Protein AF-A0A133RZY2-F1 (afdb_monomer_lite)

Structure (mmCIF, N/CA/C/O backbone):
data_AF-A0A133RZY2-F1
#
_entry.id   AF-A0A133RZY2-F1
#
loop_
_atom_site.group_PDB
_atom_site.id
_atom_site.type_symbol
_atom_site.label_atom_id
_atom_site.label_alt_id
_atom_site.label_comp_id
_atom_site.label_asym_id
_atom_site.label_entity_id
_atom_site.label_seq_id
_atom_site.pdbx_PDB_ins_code
_atom_site.Cartn_x
_atom_site.Cartn_y
_atom_site.Cartn_z
_atom_site.occupancy
_atom_site.B_iso_or_equiv
_atom_site.auth_seq_id
_atom_site.auth_comp_id
_atom_site.auth_asym_id
_atom_site.auth_atom_id
_atom_site.pdbx_PDB_model_num
ATOM 1 N N . ILE A 1 1 ? -34.906 9.026 61.177 1.00 90.94 1 ILE A N 1
ATOM 2 C CA . ILE A 1 1 ? -36.309 8.585 61.334 1.00 90.94 1 ILE A CA 1
ATOM 3 C C . ILE A 1 1 ? -36.711 8.697 62.799 1.00 90.94 1 ILE A C 1
ATOM 5 O O . ILE A 1 1 ? -37.603 9.475 63.081 1.00 90.94 1 ILE A O 1
ATOM 9 N N . ASP A 1 2 ? -35.968 8.082 63.722 1.00 94.25 2 ASP A N 1
ATOM 10 C CA . ASP A 1 2 ? -36.257 8.076 65.174 1.00 94.25 2 ASP A CA 1
ATOM 11 C C . ASP A 1 2 ? -36.390 9.458 65.847 1.00 94.25 2 ASP A C 1
ATOM 13 O O . ASP A 1 2 ? -37.020 9.578 66.890 1.00 94.25 2 ASP A O 1
ATOM 17 N N . ALA A 1 3 ? -35.811 10.510 65.257 1.00 94.38 3 ALA A N 1
ATOM 18 C CA . ALA A 1 3 ? -35.918 11.889 65.742 1.00 94.38 3 ALA A CA 1
ATOM 19 C C . ALA A 1 3 ? -37.174 12.645 65.248 1.00 94.38 3 ALA A C 1
ATOM 21 O O . ALA A 1 3 ? -37.364 13.803 65.615 1.00 94.38 3 ALA A O 1
ATOM 22 N N . ALA A 1 4 ? -37.995 12.048 64.378 1.00 95.94 4 ALA A N 1
ATOM 23 C CA . ALA A 1 4 ? -39.218 12.673 63.876 1.00 95.94 4 ALA A CA 1
ATOM 24 C C . ALA A 1 4 ? -40.318 12.671 64.951 1.00 95.94 4 ALA A C 1
ATOM 26 O O . ALA A 1 4 ? -40.515 11.678 65.645 1.00 95.94 4 ALA A O 1
ATOM 27 N N . THR A 1 5 ? -41.048 13.781 65.079 1.00 97.06 5 THR A N 1
ATOM 28 C CA . THR A 1 5 ? -42.107 13.955 66.092 1.00 97.06 5 THR A CA 1
ATOM 29 C C . THR A 1 5 ? -43.509 13.606 65.588 1.00 97.06 5 THR A C 1
ATOM 31 O O . THR A 1 5 ? -44.446 13.561 66.381 1.00 97.06 5 THR A O 1
ATOM 34 N N . ASP A 1 6 ? -43.668 13.375 64.284 1.00 97.94 6 ASP A N 1
ATOM 35 C CA . ASP A 1 6 ? -44.917 13.008 63.618 1.00 97.94 6 ASP A CA 1
ATOM 36 C C . ASP A 1 6 ? -44.651 12.154 62.360 1.00 97.94 6 ASP A C 1
ATOM 38 O O . ASP A 1 6 ? -43.502 11.929 61.964 1.00 97.94 6 ASP A O 1
ATOM 42 N N . GLN A 1 7 ? -45.723 11.666 61.726 1.00 97.38 7 GLN A N 1
ATOM 43 C CA . GLN A 1 7 ? -45.632 10.835 60.522 1.00 97.38 7 GLN A CA 1
ATOM 44 C C . GLN A 1 7 ? -45.042 11.598 59.325 1.00 97.38 7 GLN A C 1
ATOM 46 O O . GLN A 1 7 ? -44.256 11.034 58.573 1.00 97.38 7 GLN A O 1
ATOM 51 N N . ALA A 1 8 ? -45.356 12.888 59.175 1.00 97.50 8 ALA A N 1
ATOM 52 C CA . ALA A 1 8 ? -44.835 13.698 58.074 1.00 97.50 8 ALA A CA 1
ATOM 53 C C . ALA A 1 8 ? -43.300 13.826 58.134 1.00 97.50 8 ALA A C 1
ATOM 55 O O . ALA A 1 8 ? -42.619 13.773 57.105 1.00 97.50 8 ALA A O 1
ATOM 56 N N . GLY A 1 9 ? -42.735 13.943 59.339 1.00 97.81 9 GLY A N 1
ATOM 57 C CA . GLY A 1 9 ? -41.294 13.920 59.569 1.00 97.81 9 GLY A CA 1
ATOM 58 C C . GLY A 1 9 ? -40.658 12.561 59.261 1.00 97.81 9 GLY A C 1
ATOM 59 O O . GLY A 1 9 ? -39.551 12.523 58.717 1.00 97.81 9 GLY A O 1
ATOM 60 N N . VAL A 1 10 ? -41.347 11.451 59.560 1.00 97.25 10 VAL A N 1
ATOM 61 C CA . VAL A 1 10 ? -40.906 10.096 59.176 1.00 97.25 10 VAL A CA 1
ATOM 62 C C . VAL A 1 10 ? -40.865 9.960 57.655 1.00 97.25 10 VAL A C 1
ATOM 64 O O . VAL A 1 10 ? -39.809 9.619 57.122 1.00 97.25 10 VAL A O 1
ATOM 67 N N . ASP A 1 11 ? -41.952 10.313 56.964 1.00 97.19 11 ASP A N 1
ATOM 68 C CA . ASP A 1 11 ? -42.072 10.221 55.503 1.00 97.19 11 ASP A CA 1
ATOM 69 C C . ASP A 1 11 ? -41.006 11.078 54.799 1.00 97.19 11 ASP A C 1
ATOM 71 O O . ASP A 1 11 ? -40.356 10.634 53.850 1.00 97.19 11 ASP A O 1
ATOM 75 N N . THR A 1 12 ? -40.756 12.290 55.313 1.00 97.19 12 THR A N 1
ATOM 76 C CA . THR A 1 12 ? -39.693 13.178 54.813 1.00 97.19 12 THR A CA 1
ATOM 77 C C . THR A 1 12 ? -38.318 12.518 54.942 1.00 97.19 12 THR A C 1
ATOM 79 O O . THR A 1 12 ? -37.548 12.492 53.982 1.00 97.19 12 THR A O 1
ATOM 82 N N . LYS A 1 13 ? -38.002 11.940 56.110 1.00 97.25 13 LYS A N 1
ATOM 83 C CA . LYS A 1 13 ? -36.705 11.283 56.348 1.00 97.25 13 LYS A CA 1
ATOM 84 C C . LYS A 1 13 ? -36.546 9.991 55.546 1.00 97.25 13 LYS A C 1
ATOM 86 O O . LYS A 1 13 ? -35.431 9.678 55.134 1.00 97.25 13 LYS A O 1
ATOM 91 N N . GLU A 1 14 ? -37.625 9.250 55.308 1.00 96.69 14 GLU A N 1
ATOM 92 C CA . GLU A 1 14 ? -37.616 8.081 54.427 1.00 96.69 14 GLU A CA 1
ATOM 93 C C . GLU A 1 14 ? -37.329 8.482 52.972 1.00 96.69 14 GLU A C 1
ATOM 95 O O . GLU A 1 14 ? -36.475 7.874 52.321 1.00 96.69 14 GLU A O 1
ATOM 100 N N . ALA A 1 15 ? -37.992 9.530 52.472 1.00 95.69 15 ALA A N 1
ATOM 101 C CA . ALA A 1 15 ? -37.767 10.055 51.128 1.00 95.69 15 ALA A CA 1
ATOM 102 C C . ALA A 1 15 ? -36.325 10.560 50.939 1.00 95.69 15 ALA A C 1
ATOM 104 O O . ALA A 1 15 ? -35.685 10.221 49.942 1.00 95.69 15 ALA A O 1
ATOM 105 N N . GLU A 1 16 ? -35.785 11.303 51.912 1.00 95.19 16 GLU A N 1
ATOM 106 C CA . GLU A 1 16 ? -34.377 11.732 51.928 1.00 95.19 16 GLU A CA 1
ATOM 107 C C . GLU A 1 16 ? -33.416 10.532 51.897 1.00 95.19 16 GLU A C 1
ATOM 109 O O . GLU A 1 16 ? -32.480 10.509 51.097 1.00 95.19 16 GLU A O 1
ATOM 114 N N . GLY A 1 17 ? -33.662 9.507 52.722 1.00 95.75 17 GLY A N 1
ATOM 115 C CA . GLY A 1 17 ? -32.837 8.298 52.763 1.00 95.75 17 GLY A CA 1
ATOM 116 C C . GLY A 1 17 ? -32.834 7.535 51.436 1.00 95.75 17 GLY A C 1
ATOM 117 O O . GLY A 1 17 ? -31.774 7.157 50.938 1.00 95.75 17 GLY A O 1
ATOM 118 N N . LYS A 1 18 ? -34.008 7.363 50.813 1.00 95.31 18 LYS A N 1
ATOM 119 C CA . LYS A 1 18 ? -34.137 6.762 49.474 1.00 95.31 18 LYS A CA 1
ATOM 120 C C . LYS A 1 18 ? -33.390 7.570 48.410 1.00 95.31 18 LYS A C 1
ATOM 122 O O . LYS A 1 18 ? -32.734 6.979 47.554 1.00 95.31 18 LYS A O 1
ATOM 127 N N . ALA A 1 19 ? -33.456 8.900 48.476 1.00 93.81 19 ALA A N 1
ATOM 128 C CA . ALA A 1 19 ? -32.748 9.776 47.548 1.00 93.81 19 ALA A CA 1
ATOM 129 C C . ALA A 1 19 ? -31.220 9.661 47.688 1.00 93.81 19 ALA A C 1
ATOM 131 O O . ALA A 1 19 ? -30.525 9.591 46.677 1.00 93.81 19 ALA A O 1
ATOM 132 N N . GLU A 1 20 ? -30.689 9.595 48.912 1.00 94.81 20 GLU A N 1
ATOM 133 C CA . GLU A 1 20 ? -29.249 9.393 49.132 1.00 94.81 20 GLU A CA 1
ATOM 134 C C . GLU A 1 20 ? -28.769 8.019 48.652 1.00 94.81 20 GLU A C 1
ATOM 136 O O . GLU A 1 20 ? -27.744 7.929 47.976 1.00 94.81 20 GLU A O 1
ATOM 141 N N . ILE A 1 21 ? -29.535 6.952 48.900 1.00 92.06 21 ILE A N 1
ATOM 142 C CA . ILE A 1 21 ? -29.214 5.617 48.368 1.00 92.06 21 ILE A CA 1
ATOM 143 C C . ILE A 1 21 ? -29.165 5.649 46.834 1.00 92.06 21 ILE A C 1
ATOM 145 O O . ILE A 1 21 ? -28.203 5.165 46.240 1.00 92.06 21 ILE A O 1
ATOM 149 N N . ALA A 1 22 ? -30.149 6.281 46.187 1.00 89.62 22 ALA A N 1
ATOM 150 C CA . ALA A 1 22 ? -30.176 6.415 44.732 1.00 89.62 22 ALA A CA 1
ATOM 151 C C . ALA A 1 22 ? -28.960 7.188 44.182 1.00 89.62 22 ALA A C 1
ATOM 153 O O . ALA A 1 22 ? -28.421 6.816 43.135 1.00 89.62 22 ALA A O 1
ATOM 154 N N . LYS A 1 23 ? -28.485 8.226 44.888 1.00 89.31 23 LYS A N 1
ATOM 155 C CA . LYS A 1 23 ? -27.256 8.953 44.520 1.00 89.31 23 LYS A CA 1
ATOM 156 C C . LYS A 1 23 ? -26.022 8.059 44.598 1.00 89.31 23 LYS A C 1
ATOM 158 O O . LYS A 1 23 ? -25.224 8.067 43.665 1.00 89.31 23 LYS A O 1
ATOM 163 N N . VAL A 1 24 ? -25.872 7.282 45.673 1.00 90.44 24 VAL A N 1
ATOM 164 C CA . VAL A 1 24 ? -24.740 6.35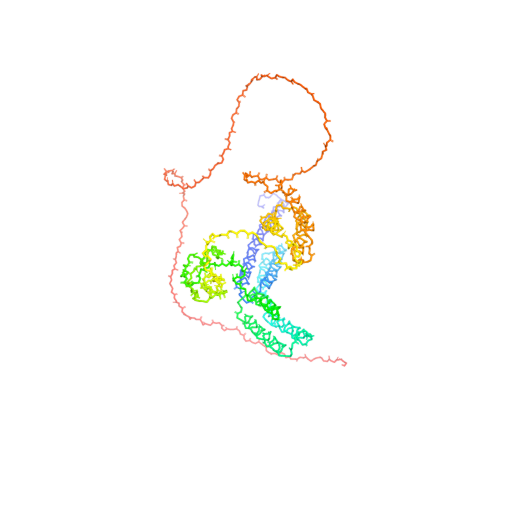4 45.840 1.00 90.44 24 VAL A CA 1
ATOM 165 C C . VAL A 1 24 ? -24.737 5.295 44.737 1.00 90.44 24 VAL A C 1
ATOM 167 O O . VAL A 1 24 ? -23.701 5.071 44.116 1.00 90.44 24 VAL A O 1
ATOM 170 N N . THR A 1 25 ? -25.892 4.698 44.430 1.00 87.44 25 THR A N 1
ATOM 171 C CA . THR A 1 25 ? -26.019 3.734 43.325 1.00 87.44 25 THR A CA 1
ATOM 172 C C . THR A 1 25 ? -25.668 4.367 41.978 1.00 87.44 25 THR A C 1
ATOM 174 O O . THR A 1 25 ? -24.930 3.778 41.195 1.00 87.44 25 THR A O 1
ATOM 177 N N . SER A 1 26 ? -26.128 5.593 41.721 1.00 88.12 26 SER A N 1
ATOM 178 C CA . SER A 1 26 ? -25.803 6.313 40.481 1.00 88.12 26 SER A CA 1
ATOM 179 C C . SER A 1 26 ? -24.303 6.605 40.366 1.00 88.12 26 SER A C 1
ATOM 181 O O . SER A 1 26 ? -23.717 6.433 39.301 1.00 88.12 26 SER A O 1
ATOM 183 N N . ALA A 1 27 ? -23.655 6.996 41.468 1.00 88.81 27 ALA A N 1
ATOM 184 C CA . ALA A 1 27 ? -22.214 7.231 41.499 1.00 88.81 27 ALA A CA 1
ATOM 185 C C . ALA A 1 27 ? -21.409 5.948 41.226 1.00 88.81 27 ALA A C 1
ATOM 187 O O . ALA A 1 27 ? -20.415 5.995 40.501 1.00 88.81 27 ALA A O 1
ATOM 188 N N . ALA A 1 28 ? -21.849 4.803 41.758 1.00 88.94 28 ALA A N 1
ATOM 189 C CA . ALA A 1 28 ? -21.217 3.511 41.498 1.00 88.94 28 ALA A CA 1
ATOM 190 C C . ALA A 1 28 ? -21.290 3.124 40.007 1.00 88.94 28 ALA A C 1
ATOM 192 O O . ALA A 1 28 ? -20.276 2.739 39.419 1.00 88.94 28 ALA A O 1
ATOM 193 N N . VAL A 1 29 ? -22.444 3.346 39.362 1.00 93.19 29 VAL A N 1
ATOM 194 C CA . VAL A 1 29 ? -22.621 3.125 37.916 1.00 93.19 29 VAL A CA 1
ATOM 195 C C . VAL A 1 29 ? -21.654 3.985 37.091 1.00 93.19 29 VAL A C 1
ATOM 197 O O . VAL A 1 29 ? -21.018 3.471 36.171 1.00 93.19 29 VAL A O 1
ATOM 200 N N . GLU A 1 30 ? -21.478 5.267 37.421 1.00 93.69 30 GLU A N 1
ATOM 201 C CA . GLU A 1 30 ? -20.570 6.163 36.682 1.00 93.69 30 GLU A CA 1
ATOM 202 C C . GLU A 1 30 ? -19.082 5.780 36.823 1.00 93.69 30 GLU A C 1
ATOM 204 O O . GLU A 1 30 ? -18.312 5.851 35.855 1.00 93.69 30 GLU A O 1
ATOM 209 N N . VAL A 1 31 ? -18.667 5.294 38.000 1.00 92.38 31 VAL A N 1
ATOM 210 C CA . VAL A 1 31 ? -17.323 4.717 38.189 1.00 92.38 31 VAL A CA 1
ATOM 211 C C . VAL A 1 31 ? -17.158 3.456 37.333 1.00 92.38 31 VAL A C 1
ATOM 213 O O . VAL A 1 31 ? -16.149 3.314 36.635 1.00 92.38 31 VAL A O 1
ATOM 216 N N . GLY A 1 32 ? -18.169 2.580 37.319 1.00 95.50 32 GLY A N 1
ATOM 217 C CA . GLY A 1 32 ? -18.199 1.383 36.477 1.00 95.50 32 GLY A CA 1
ATOM 218 C C . GLY A 1 32 ? -18.069 1.705 34.986 1.00 95.50 32 GLY A C 1
ATOM 219 O O . GLY A 1 32 ? -17.260 1.089 34.290 1.00 95.50 32 GLY A O 1
ATOM 220 N N . LYS A 1 33 ? -18.787 2.72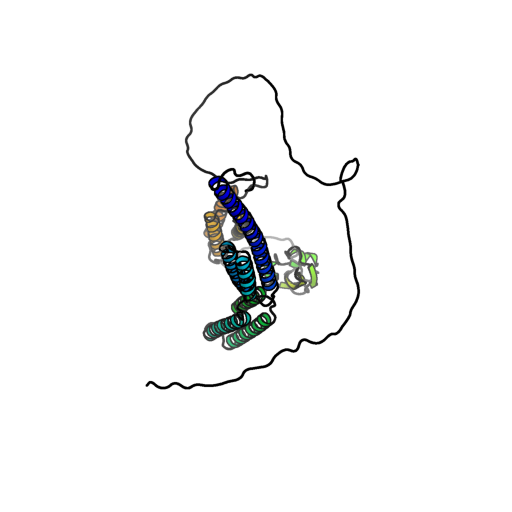6 34.497 1.00 98.00 33 LYS A N 1
ATOM 221 C CA . LYS A 1 33 ? -18.681 3.202 33.106 1.00 98.00 33 LYS A CA 1
ATOM 222 C C . LYS A 1 33 ? -17.261 3.626 32.757 1.00 98.00 33 LYS A C 1
ATOM 224 O O . LYS A 1 33 ? -16.751 3.250 31.703 1.00 98.00 33 LYS A O 1
ATOM 229 N N . SER A 1 34 ? -16.614 4.388 33.635 1.00 97.38 34 SER A N 1
ATOM 230 C CA . SER A 1 34 ? -15.248 4.873 33.410 1.00 97.38 34 SER A CA 1
ATOM 231 C C . SER A 1 34 ? -14.250 3.716 33.278 1.00 97.38 34 SER A C 1
ATOM 233 O O . SER A 1 34 ? -13.447 3.694 32.344 1.00 97.38 34 SER A O 1
ATOM 235 N N . ALA A 1 35 ? -14.349 2.710 34.153 1.00 96.81 35 ALA A N 1
ATOM 236 C CA . ALA A 1 35 ? -13.517 1.509 34.081 1.00 96.81 35 ALA A CA 1
ATOM 237 C C . ALA A 1 35 ? -13.793 0.679 32.812 1.00 96.81 35 ALA A C 1
ATOM 239 O O . ALA A 1 35 ? -12.860 0.232 32.143 1.00 96.81 35 ALA A O 1
ATOM 240 N N . ALA A 1 36 ? -15.065 0.514 32.437 1.00 98.56 36 ALA A N 1
ATOM 241 C CA . ALA A 1 36 ? -15.457 -0.225 31.240 1.00 98.56 36 ALA A CA 1
ATOM 242 C C . ALA A 1 36 ? -14.943 0.429 29.945 1.00 98.56 36 ALA A C 1
ATOM 244 O O . ALA A 1 36 ? -14.419 -0.269 29.075 1.00 98.56 36 ALA A O 1
ATOM 245 N N . LYS A 1 37 ? -15.018 1.763 29.828 1.00 98.62 37 LYS A N 1
ATOM 246 C CA . LYS A 1 37 ? -14.467 2.501 28.677 1.00 98.62 37 LYS A CA 1
ATOM 247 C C . LYS A 1 37 ? -12.955 2.309 28.547 1.00 98.62 37 LYS A C 1
ATOM 249 O O . LYS A 1 37 ? -12.474 2.025 27.453 1.00 98.62 37 LYS A O 1
ATOM 254 N N . ALA A 1 38 ? -12.216 2.380 29.657 1.00 98.31 38 ALA A N 1
ATOM 255 C CA . ALA A 1 38 ? -10.769 2.152 29.654 1.00 98.31 38 ALA A CA 1
ATOM 256 C C . ALA A 1 38 ? -10.402 0.735 29.167 1.00 98.31 38 ALA A C 1
ATOM 258 O O . ALA A 1 38 ? -9.441 0.547 28.418 1.00 98.31 38 ALA A O 1
ATOM 259 N N . GLU A 1 39 ? -11.194 -0.269 29.544 1.00 98.56 39 GLU A N 1
ATOM 260 C CA . GLU A 1 39 ? -11.023 -1.646 29.076 1.00 98.56 39 GLU A CA 1
ATOM 261 C C . GLU A 1 39 ? -11.333 -1.815 27.575 1.00 98.56 39 GLU A C 1
ATOM 263 O O . GLU A 1 39 ? -10.648 -2.590 26.901 1.00 98.56 39 GLU A O 1
ATOM 268 N N . ILE A 1 40 ? -12.304 -1.072 27.028 1.00 98.81 40 ILE A N 1
ATOM 269 C CA . ILE A 1 40 ? -12.573 -1.015 25.580 1.00 98.81 40 ILE A CA 1
ATOM 270 C C . ILE A 1 40 ? -11.407 -0.371 24.827 1.00 98.81 40 ILE A C 1
ATOM 272 O O . ILE A 1 40 ? -10.927 -0.936 23.845 1.00 98.81 40 ILE A O 1
ATOM 276 N N . GLU A 1 41 ? -10.894 0.765 25.302 1.00 98.62 41 GLU A N 1
ATOM 277 C CA . GLU A 1 41 ? -9.736 1.426 24.688 1.00 98.62 41 GLU A CA 1
ATOM 278 C C . GLU A 1 41 ? -8.496 0.526 24.685 1.00 98.62 41 GLU A C 1
ATOM 280 O O . GLU A 1 41 ? -7.751 0.471 23.704 1.00 98.62 41 GLU A O 1
ATOM 285 N N . LYS A 1 42 ? -8.273 -0.212 25.777 1.00 98.56 42 LYS A N 1
ATOM 286 C CA . LYS A 1 42 ? -7.185 -1.189 25.878 1.00 98.56 42 LYS A CA 1
ATOM 287 C C . LYS A 1 42 ? -7.355 -2.329 24.873 1.00 98.56 42 LYS A C 1
ATOM 289 O O . LYS A 1 42 ? -6.378 -2.703 24.222 1.00 98.56 42 LYS A O 1
ATOM 294 N N . ALA A 1 43 ? -8.570 -2.861 24.721 1.00 98.56 43 ALA A N 1
ATOM 295 C CA . ALA A 1 43 ? -8.868 -3.901 23.736 1.00 98.56 43 ALA A CA 1
ATOM 296 C C . ALA A 1 43 ? -8.658 -3.402 22.296 1.00 98.56 43 ALA A C 1
ATOM 298 O O . ALA A 1 43 ? -8.019 -4.091 21.498 1.00 98.56 43 ALA A O 1
ATOM 299 N N . ALA A 1 44 ? -9.116 -2.185 21.988 1.00 98.69 44 ALA A N 1
ATOM 300 C CA . ALA A 1 44 ? -8.912 -1.545 20.691 1.00 98.69 44 ALA A CA 1
ATOM 301 C C . ALA A 1 44 ? -7.416 -1.384 20.374 1.00 98.69 44 ALA A C 1
ATOM 303 O O . ALA A 1 44 ? -6.948 -1.892 19.358 1.00 98.69 44 ALA A O 1
ATOM 304 N N . LYS A 1 45 ? -6.632 -0.796 21.290 1.00 98.50 45 LYS A N 1
ATOM 305 C CA . LYS A 1 45 ? -5.174 -0.626 21.128 1.00 98.50 45 LYS A CA 1
ATOM 306 C C . LYS A 1 45 ? -4.447 -1.952 20.904 1.00 98.50 45 LYS A C 1
ATOM 308 O O . LYS A 1 45 ? -3.572 -2.037 20.046 1.00 98.50 45 LYS A O 1
ATOM 313 N N . ALA A 1 46 ? -4.807 -2.995 21.654 1.00 98.25 46 ALA A N 1
ATOM 314 C CA . ALA A 1 46 ? -4.217 -4.321 21.481 1.00 98.25 46 ALA A CA 1
ATOM 315 C C . ALA A 1 46 ? -4.515 -4.899 20.086 1.00 98.25 46 ALA A C 1
ATOM 317 O O . ALA A 1 46 ? -3.625 -5.457 19.440 1.00 98.25 46 ALA A O 1
ATOM 318 N N . LYS A 1 47 ? -5.747 -4.728 19.594 1.00 97.81 47 LYS A N 1
ATOM 319 C CA . LYS A 1 47 ? -6.152 -5.184 18.262 1.00 97.81 47 LYS A CA 1
ATOM 320 C C . LYS A 1 47 ? -5.456 -4.399 17.146 1.00 97.81 47 LYS A C 1
ATOM 322 O O . LYS A 1 47 ? -4.944 -5.009 16.210 1.00 97.81 47 LYS A O 1
ATOM 327 N N . GLU A 1 48 ? -5.372 -3.074 17.261 1.00 97.94 48 GLU A N 1
ATOM 328 C CA . GLU A 1 48 ? -4.649 -2.221 16.308 1.00 97.94 48 GLU A CA 1
ATOM 329 C C . GLU A 1 48 ? -3.154 -2.558 16.247 1.00 97.94 48 GLU A C 1
ATOM 331 O O . GLU A 1 48 ? -2.574 -2.583 15.161 1.00 97.94 48 GLU A O 1
ATOM 336 N N . ALA A 1 49 ? -2.531 -2.862 17.391 1.00 97.38 49 ALA A N 1
ATOM 337 C CA . ALA A 1 49 ? -1.142 -3.307 17.450 1.00 97.38 49 ALA A CA 1
ATOM 338 C C . ALA A 1 49 ? -0.940 -4.649 16.725 1.00 97.38 49 ALA A C 1
ATOM 340 O O . ALA A 1 49 ? 0.010 -4.788 15.956 1.00 97.38 49 ALA A O 1
ATOM 341 N N . ALA A 1 50 ? -1.857 -5.607 16.906 1.00 95.94 50 ALA A N 1
ATOM 342 C CA . ALA A 1 50 ? -1.821 -6.885 16.195 1.00 95.94 50 ALA A CA 1
ATOM 343 C C . ALA A 1 50 ? -1.992 -6.717 14.672 1.00 95.94 50 ALA A C 1
ATOM 345 O O . ALA A 1 50 ? -1.284 -7.363 13.904 1.00 95.94 50 ALA A O 1
ATOM 346 N N . ILE A 1 51 ? -2.883 -5.820 14.228 1.00 94.31 51 ILE A N 1
ATOM 347 C CA . ILE A 1 51 ? -3.044 -5.461 12.807 1.00 94.31 51 ILE A CA 1
ATOM 348 C C . ILE A 1 51 ? -1.753 -4.838 12.260 1.00 94.31 51 ILE A C 1
ATOM 350 O O . ILE A 1 51 ? -1.288 -5.210 11.187 1.00 94.31 51 ILE A O 1
ATOM 354 N N . ASN A 1 52 ? -1.142 -3.920 13.011 1.00 91.88 52 ASN A N 1
ATOM 355 C CA . ASN A 1 52 ? 0.103 -3.260 12.618 1.00 91.88 52 ASN A CA 1
ATOM 356 C C . ASN A 1 52 ? 1.271 -4.228 12.436 1.00 91.88 52 ASN A C 1
ATOM 358 O O . ASN A 1 52 ? 2.040 -4.089 11.483 1.00 91.88 52 ASN A O 1
ATOM 362 N N . ALA A 1 53 ? 1.389 -5.186 13.356 1.00 90.06 53 ALA A N 1
ATOM 363 C CA . ALA A 1 53 ? 2.439 -6.194 13.359 1.00 90.06 53 ALA A CA 1
ATOM 364 C C . ALA A 1 53 ? 2.266 -7.258 12.263 1.00 90.06 53 ALA A C 1
ATOM 366 O O . ALA A 1 53 ? 3.189 -8.033 12.031 1.00 90.06 53 ALA A O 1
ATOM 367 N N . ASN A 1 54 ? 1.110 -7.313 11.595 1.00 85.38 54 ASN A N 1
ATOM 368 C CA . ASN A 1 54 ? 0.879 -8.250 10.505 1.00 85.38 54 ASN A CA 1
ATOM 369 C C . ASN A 1 54 ? 1.586 -7.762 9.230 1.00 85.38 54 ASN A C 1
ATOM 371 O O . ASN A 1 54 ? 1.158 -6.811 8.578 1.00 85.38 54 ASN A O 1
ATOM 375 N N . ASP A 1 55 ? 2.685 -8.422 8.892 1.00 81.19 55 ASP A N 1
ATOM 376 C CA . ASP A 1 55 ? 3.534 -8.186 7.721 1.00 81.19 55 ASP A CA 1
ATOM 377 C C . ASP A 1 55 ? 2.898 -8.638 6.399 1.00 81.19 55 ASP A C 1
ATOM 379 O O . ASP A 1 55 ? 3.350 -8.248 5.327 1.00 81.19 55 ASP A O 1
ATOM 383 N N . LYS A 1 56 ? 1.811 -9.413 6.461 1.00 76.38 56 LYS A N 1
ATOM 384 C CA . LYS A 1 56 ? 1.056 -9.844 5.277 1.00 76.38 56 LYS A CA 1
ATOM 385 C C . LYS A 1 56 ? 0.059 -8.806 4.778 1.00 76.38 56 LYS A C 1
ATOM 387 O O . LYS A 1 56 ? -0.502 -9.009 3.707 1.00 76.38 56 LYS A O 1
ATOM 392 N N . LEU A 1 57 ? -0.195 -7.759 5.562 1.00 76.50 57 LEU A N 1
ATOM 393 C CA . LEU A 1 57 ? -1.144 -6.709 5.214 1.00 76.50 57 LEU A CA 1
ATOM 394 C C . LEU A 1 57 ? -0.437 -5.512 4.598 1.00 76.50 57 LEU A C 1
ATOM 396 O O . LEU A 1 57 ? 0.587 -5.047 5.105 1.00 76.50 57 LEU A O 1
ATOM 400 N N . SER A 1 58 ? -1.076 -4.976 3.571 1.00 74.94 58 SER A N 1
ATOM 401 C CA . SER A 1 58 ? -0.825 -3.657 3.004 1.00 74.94 58 SER A CA 1
ATOM 402 C C . SER A 1 58 ? -1.077 -2.541 4.032 1.00 74.94 58 SER A C 1
ATOM 404 O O . SER A 1 58 ? -1.863 -2.698 4.973 1.00 74.94 58 SER A O 1
ATOM 406 N N . ASP A 1 59 ? -0.449 -1.376 3.850 1.00 78.38 59 ASP A N 1
ATOM 407 C CA . ASP A 1 59 ? -0.718 -0.201 4.692 1.00 78.38 59 ASP A CA 1
ATOM 408 C C . ASP A 1 59 ? -2.172 0.279 4.558 1.00 78.38 59 ASP A C 1
ATOM 410 O O . ASP A 1 59 ? -2.786 0.704 5.544 1.00 78.38 59 ASP A O 1
ATOM 414 N N . ALA A 1 60 ? -2.760 0.149 3.364 1.00 76.12 60 ALA A N 1
ATOM 415 C CA . ALA A 1 60 ? -4.162 0.467 3.119 1.00 76.12 60 ALA A CA 1
ATOM 416 C C . ALA A 1 60 ? -5.094 -0.497 3.870 1.00 76.12 60 ALA A C 1
ATOM 418 O O . ALA A 1 60 ? -6.031 -0.056 4.540 1.00 76.12 60 ALA A O 1
ATOM 419 N N . GLU A 1 61 ? -4.799 -1.798 3.835 1.00 83.44 61 GLU A N 1
ATOM 420 C CA . GLU A 1 61 ? -5.561 -2.829 4.555 1.00 83.44 61 GLU A CA 1
ATOM 421 C C . GLU A 1 61 ? -5.459 -2.647 6.072 1.00 83.44 61 GLU A C 1
ATOM 423 O O . GLU A 1 61 ? -6.466 -2.719 6.784 1.00 83.44 61 GLU A O 1
ATOM 428 N N . LYS A 1 62 ? -4.259 -2.331 6.581 1.00 87.25 62 LYS A N 1
ATOM 429 C CA . LYS A 1 62 ? -4.054 -1.982 7.995 1.00 87.25 62 LYS A CA 1
ATOM 430 C C . LYS A 1 62 ? -4.884 -0.769 8.387 1.00 87.25 62 LYS A C 1
ATOM 432 O O . LYS A 1 62 ? -5.527 -0.787 9.435 1.00 87.25 62 LYS A O 1
ATOM 437 N N . SER A 1 63 ? -4.868 0.282 7.569 1.00 87.69 63 SER A N 1
ATOM 438 C CA . SER A 1 63 ? -5.622 1.511 7.825 1.00 87.69 63 SER A CA 1
ATOM 439 C C . SER A 1 63 ? -7.131 1.244 7.881 1.00 87.69 63 SER A C 1
ATOM 441 O O . SER A 1 63 ? -7.789 1.623 8.853 1.00 87.69 63 SER A O 1
ATOM 443 N N . ALA A 1 64 ? -7.666 0.503 6.906 1.00 87.19 64 ALA A N 1
ATOM 444 C CA . ALA A 1 64 ? -9.077 0.127 6.862 1.00 87.19 64 ALA A CA 1
ATOM 445 C C . ALA A 1 64 ? -9.492 -0.725 8.074 1.00 87.19 64 ALA A C 1
ATOM 447 O O . ALA A 1 64 ? -10.497 -0.434 8.726 1.00 87.19 64 ALA A O 1
ATOM 448 N N . ALA A 1 65 ? -8.691 -1.731 8.437 1.00 94.50 65 ALA A N 1
ATOM 449 C CA . ALA A 1 65 ? -8.976 -2.587 9.585 1.00 94.50 65 ALA A CA 1
ATOM 450 C C . ALA A 1 65 ? -8.925 -1.815 10.916 1.00 94.50 65 ALA A C 1
ATOM 452 O O . ALA A 1 65 ? -9.788 -2.003 11.772 1.00 94.50 65 ALA A O 1
ATOM 453 N N . LYS A 1 66 ? -7.968 -0.894 11.098 1.00 96.31 66 LYS A N 1
ATOM 454 C CA . LYS A 1 66 ? -7.935 -0.018 12.285 1.00 96.31 66 LYS A CA 1
ATOM 455 C C . LYS A 1 66 ? -9.135 0.919 12.348 1.00 96.31 66 LYS A C 1
ATOM 457 O O . LYS A 1 66 ? -9.683 1.123 13.425 1.00 96.31 66 LYS A O 1
ATOM 462 N N . ALA A 1 67 ? -9.578 1.457 11.211 1.00 96.88 67 ALA A N 1
ATOM 463 C CA . ALA A 1 67 ? -10.780 2.283 11.167 1.00 96.88 67 ALA A CA 1
ATOM 464 C C . ALA A 1 67 ? -12.022 1.498 11.626 1.00 96.88 67 ALA A C 1
ATOM 466 O O . ALA A 1 67 ? -12.844 2.035 12.369 1.00 96.88 67 ALA A O 1
ATOM 467 N N . GLN A 1 68 ? -12.130 0.216 11.260 1.00 97.44 68 GLN A N 1
ATOM 468 C CA . GLN A 1 68 ? -13.180 -0.671 11.772 1.00 97.44 68 GLN A CA 1
ATOM 469 C C . GLN A 1 68 ? -13.047 -0.916 13.284 1.00 97.44 68 GLN A C 1
ATOM 471 O O . GLN A 1 68 ? -14.042 -0.805 13.996 1.00 97.44 68 GLN A O 1
ATOM 476 N N . VAL A 1 69 ? -11.835 -1.169 13.801 1.00 98.56 69 VAL A N 1
ATOM 477 C CA . VAL A 1 69 ? -11.598 -1.294 15.256 1.00 98.56 69 VAL A CA 1
ATOM 478 C C . VAL A 1 69 ? -12.047 -0.036 16.001 1.00 98.56 69 VAL A C 1
ATOM 480 O O . VAL A 1 69 ? -12.776 -0.136 16.989 1.00 98.56 69 VAL A O 1
ATOM 483 N N . ALA A 1 70 ? -11.662 1.147 15.518 1.00 98.38 70 ALA A N 1
ATOM 484 C CA . ALA A 1 70 ? -12.048 2.420 16.115 1.00 98.38 70 ALA A CA 1
ATOM 485 C C . ALA A 1 70 ? -13.571 2.639 16.076 1.00 98.38 70 ALA A C 1
ATOM 487 O O . ALA A 1 70 ? -14.152 3.130 17.046 1.00 98.38 70 ALA A O 1
ATOM 488 N N . ALA A 1 71 ? -14.233 2.244 14.983 1.00 98.56 71 ALA A N 1
ATOM 489 C CA . ALA A 1 71 ? -15.684 2.323 14.860 1.00 98.56 71 ALA A CA 1
ATOM 490 C C . ALA A 1 71 ? -16.403 1.411 15.870 1.00 98.56 71 ALA A C 1
ATOM 492 O O . ALA A 1 71 ? -17.342 1.863 16.529 1.00 98.56 71 ALA A O 1
ATOM 493 N N . GLU A 1 72 ? -15.955 0.165 16.041 1.00 98.44 72 GLU A N 1
ATOM 494 C CA . GLU A 1 72 ? -16.543 -0.755 17.025 1.00 98.44 72 GLU A CA 1
ATOM 495 C C . GLU A 1 72 ? -16.257 -0.323 18.470 1.00 98.44 72 GLU A C 1
ATOM 497 O O . GLU A 1 72 ? -17.153 -0.355 19.316 1.00 98.44 72 GLU A O 1
ATOM 502 N N . ALA A 1 73 ? -15.055 0.188 18.754 1.00 98.75 73 ALA A N 1
ATOM 503 C CA . ALA A 1 73 ? -14.732 0.762 20.059 1.00 98.75 73 ALA A CA 1
ATOM 504 C C . ALA A 1 73 ? -15.633 1.958 20.399 1.00 98.75 73 ALA A C 1
ATOM 506 O O . ALA A 1 73 ? -16.154 2.045 21.511 1.00 98.75 73 ALA A O 1
ATOM 507 N N . LYS A 1 74 ? -15.884 2.845 19.428 1.00 98.75 74 LYS A N 1
ATOM 508 C CA . LYS A 1 74 ? -16.807 3.972 19.595 1.00 98.75 74 LYS A CA 1
ATOM 509 C C . LYS A 1 74 ? -18.231 3.499 19.906 1.00 98.75 74 LYS A C 1
ATOM 511 O O . LYS A 1 74 ? -18.823 3.983 20.867 1.00 98.75 74 LYS A O 1
ATOM 516 N N . LYS A 1 75 ? -18.763 2.527 19.155 1.00 98.62 75 LYS A N 1
ATOM 517 C CA . LYS A 1 75 ? -20.098 1.954 19.419 1.00 98.62 75 LYS A CA 1
ATOM 518 C C . LYS A 1 75 ? -20.196 1.348 20.821 1.00 98.62 75 LYS A C 1
ATOM 520 O O . LYS A 1 75 ? -21.195 1.553 21.507 1.00 98.62 75 LYS A O 1
ATOM 525 N N . ALA A 1 76 ? -19.161 0.633 21.263 1.00 98.69 76 ALA A N 1
ATOM 526 C CA . ALA A 1 76 ? -19.109 0.056 22.603 1.00 98.69 76 ALA A CA 1
ATOM 527 C C . ALA A 1 76 ? -19.102 1.134 23.702 1.00 98.69 76 ALA A C 1
ATOM 529 O O . ALA A 1 76 ? -19.846 1.025 24.676 1.00 98.69 76 ALA A O 1
ATOM 530 N N . ILE A 1 77 ? -18.316 2.202 23.529 1.00 98.56 77 ILE A N 1
ATOM 531 C CA . ILE A 1 77 ? -18.281 3.342 24.459 1.00 98.56 77 ILE A CA 1
ATOM 532 C C . ILE A 1 77 ? -19.653 4.027 24.538 1.00 98.56 77 ILE A C 1
ATOM 534 O O . ILE A 1 77 ? -20.132 4.292 25.639 1.00 98.56 77 ILE A O 1
ATOM 538 N N . GLU A 1 78 ? -20.318 4.252 23.403 1.00 98.62 78 GLU A N 1
ATOM 539 C CA . GLU A 1 78 ? -21.671 4.825 23.362 1.00 98.62 78 GLU A CA 1
ATOM 540 C C . GLU A 1 78 ? -22.711 3.926 24.056 1.00 98.62 78 GLU A C 1
ATOM 542 O O . GLU A 1 78 ? -23.637 4.425 24.699 1.00 98.62 78 GLU A O 1
ATOM 547 N N . ALA A 1 79 ? -22.579 2.599 23.950 1.00 98.56 79 ALA A N 1
ATOM 548 C CA . ALA A 1 79 ? -23.441 1.656 24.661 1.00 98.56 79 ALA A CA 1
ATOM 549 C C . ALA A 1 79 ? -23.211 1.706 26.183 1.00 98.56 79 ALA A C 1
ATOM 551 O O . ALA A 1 79 ? -24.175 1.744 26.946 1.00 98.56 79 ALA A O 1
ATOM 552 N N . ILE A 1 80 ? -21.949 1.790 26.622 1.00 98.62 80 ILE A N 1
ATOM 553 C CA . ILE A 1 80 ? -21.581 1.961 28.037 1.00 98.62 80 ILE A CA 1
ATOM 554 C C . ILE A 1 80 ? -22.129 3.284 28.593 1.00 98.62 80 ILE A C 1
ATOM 556 O O . ILE A 1 80 ? -22.607 3.329 29.722 1.00 98.62 80 ILE A O 1
ATOM 560 N N . GLU A 1 81 ? -22.103 4.369 27.818 1.00 97.88 81 GLU A N 1
ATOM 561 C CA . GLU A 1 81 ? -22.657 5.663 28.246 1.00 97.88 81 GLU A CA 1
ATOM 562 C C . GLU A 1 81 ? -24.161 5.606 28.513 1.00 97.88 81 GLU A C 1
ATOM 564 O O . GLU A 1 81 ? -24.633 6.184 29.497 1.00 97.88 81 GLU A O 1
ATOM 569 N N . LYS A 1 82 ? -24.893 4.873 27.667 1.00 97.06 82 LYS A N 1
ATOM 570 C CA . LYS A 1 82 ? -26.349 4.691 27.758 1.00 97.06 82 LYS A CA 1
ATOM 571 C C . LYS A 1 82 ? -26.780 3.716 28.856 1.00 97.06 82 LYS A C 1
ATOM 573 O O . LYS A 1 82 ? -27.961 3.687 29.191 1.00 97.06 82 LYS A O 1
ATOM 578 N N . ALA A 1 83 ? -25.860 2.927 29.407 1.00 97.38 83 ALA A N 1
ATOM 579 C CA . ALA A 1 83 ? -26.156 1.964 30.460 1.00 97.38 83 ALA A CA 1
ATOM 580 C C . ALA A 1 83 ? -26.649 2.656 31.745 1.00 97.38 83 ALA A C 1
ATOM 582 O O . ALA A 1 83 ? -26.082 3.660 32.189 1.00 97.38 83 ALA A O 1
ATOM 583 N N . THR A 1 84 ? -27.701 2.110 32.358 1.00 94.75 84 THR A N 1
ATOM 584 C CA . THR A 1 84 ? -28.320 2.666 33.578 1.00 94.75 84 THR A CA 1
ATOM 585 C C . THR A 1 84 ? -28.019 1.865 34.839 1.00 94.75 84 THR A C 1
ATOM 587 O O . THR A 1 84 ? -28.229 2.360 35.943 1.00 94.75 84 THR A O 1
ATOM 590 N N . THR A 1 85 ? -27.518 0.640 34.688 1.00 95.31 85 THR A N 1
ATOM 591 C CA . THR A 1 85 ? -27.154 -0.249 35.794 1.00 95.31 85 THR A CA 1
ATOM 592 C C . THR A 1 85 ? -25.743 -0.796 35.601 1.00 95.31 85 THR A C 1
ATOM 594 O O . THR A 1 85 ? -25.217 -0.813 34.489 1.00 95.31 85 THR A O 1
ATOM 597 N N . GLU A 1 86 ? -25.123 -1.282 36.676 1.00 95.31 86 GLU A N 1
ATOM 598 C CA . GLU A 1 86 ? -23.804 -1.926 36.596 1.00 95.31 86 GLU A CA 1
ATOM 599 C C . GLU A 1 86 ? -23.823 -3.177 35.704 1.00 95.31 86 GLU A C 1
ATOM 601 O O . GLU A 1 86 ? -22.869 -3.429 34.971 1.00 95.31 86 GLU A O 1
ATOM 606 N N . ALA A 1 87 ? -24.932 -3.923 35.706 1.00 96.31 87 ALA A N 1
ATOM 607 C CA . ALA A 1 87 ? -25.107 -5.087 34.843 1.00 96.31 87 ALA A CA 1
ATOM 608 C C . ALA A 1 87 ? -25.138 -4.698 33.356 1.00 96.31 87 ALA A C 1
ATOM 610 O O . ALA A 1 87 ? -24.518 -5.371 32.534 1.00 96.31 87 ALA A O 1
ATOM 611 N N . ASP A 1 88 ? -25.802 -3.588 33.014 1.00 97.62 88 ASP A N 1
ATOM 612 C CA . ASP A 1 88 ? -25.830 -3.070 31.641 1.00 97.62 88 ASP A CA 1
ATOM 613 C C . ASP A 1 88 ? -24.438 -2.604 31.191 1.00 97.62 88 ASP A C 1
ATOM 615 O O . ASP A 1 88 ? -24.042 -2.847 30.050 1.00 97.62 88 ASP A O 1
ATOM 619 N N . VAL A 1 89 ? -23.676 -1.962 32.088 1.00 98.50 89 VAL A N 1
ATOM 620 C CA . VAL A 1 89 ? -22.288 -1.547 31.823 1.00 98.50 89 VAL A CA 1
ATOM 621 C C . VAL A 1 89 ? -21.418 -2.765 31.520 1.00 98.50 89 VAL A C 1
ATOM 623 O O . VAL A 1 89 ? -20.681 -2.765 30.531 1.00 98.50 89 VAL A O 1
ATOM 626 N N . GLU A 1 90 ? -21.519 -3.811 32.342 1.00 98.00 90 GLU A N 1
ATOM 627 C CA . GLU A 1 90 ? -20.756 -5.046 32.166 1.00 98.00 90 GLU A CA 1
ATOM 628 C C . GLU A 1 90 ? -21.117 -5.750 30.851 1.00 98.00 90 GLU A C 1
ATOM 630 O O . GLU A 1 90 ? -20.230 -6.123 30.081 1.00 98.00 90 GLU A O 1
ATOM 635 N N . ALA A 1 91 ? -22.412 -5.856 30.539 1.00 98.31 91 ALA A N 1
ATOM 636 C CA . ALA A 1 91 ? -22.884 -6.453 29.295 1.00 98.31 91 ALA A CA 1
ATOM 637 C C . ALA A 1 91 ? -22.401 -5.676 28.057 1.00 98.31 91 ALA A C 1
ATOM 639 O O . ALA A 1 91 ? -21.922 -6.282 27.096 1.00 98.31 91 ALA A O 1
ATOM 640 N N . ALA A 1 92 ? -22.473 -4.339 28.082 1.00 98.56 92 ALA A N 1
ATOM 641 C CA . ALA A 1 92 ? -22.001 -3.489 26.989 1.00 98.56 92 ALA A CA 1
ATOM 642 C C . ALA A 1 92 ? -20.481 -3.604 26.781 1.00 98.56 92 ALA A C 1
ATOM 644 O O . ALA A 1 92 ? -20.013 -3.663 25.641 1.00 98.56 92 ALA A O 1
ATOM 645 N N . LYS A 1 93 ? -19.710 -3.687 27.872 1.00 98.56 93 LYS A N 1
ATOM 646 C CA . LYS A 1 93 ? -18.256 -3.895 27.838 1.00 98.56 93 LYS A CA 1
ATOM 647 C C . LYS A 1 93 ? -17.892 -5.224 27.173 1.00 98.56 93 LYS A C 1
ATOM 649 O O . LYS A 1 93 ? -17.063 -5.239 26.264 1.00 98.56 93 LYS A O 1
ATOM 654 N N . GLU A 1 94 ? -18.501 -6.328 27.602 1.00 98.62 94 GLU A N 1
ATOM 655 C CA . GLU A 1 94 ? -18.197 -7.659 27.060 1.00 98.62 94 GLU A CA 1
ATOM 656 C C . GLU A 1 94 ? -18.632 -7.796 25.593 1.00 98.62 94 GLU A C 1
ATOM 658 O O . GLU A 1 94 ? -17.864 -8.290 24.764 1.00 98.62 94 GLU A O 1
ATOM 663 N N . ALA A 1 95 ? -19.806 -7.267 25.232 1.00 98.50 95 ALA A N 1
ATOM 664 C CA . ALA A 1 95 ? -20.248 -7.209 23.839 1.00 98.50 95 ALA A CA 1
ATOM 665 C C . ALA A 1 95 ? -19.281 -6.386 22.968 1.00 98.50 95 ALA A C 1
ATOM 667 O O . ALA A 1 95 ? -18.868 -6.835 21.899 1.00 98.50 95 ALA A O 1
ATOM 668 N N . GLY A 1 96 ? -18.853 -5.215 23.451 1.00 98.69 96 GLY A N 1
ATOM 669 C CA . GLY A 1 96 ? -17.894 -4.360 22.754 1.00 98.69 96 GLY A CA 1
ATOM 670 C C . GLY A 1 96 ? -16.537 -5.028 22.529 1.00 98.69 96 GLY A C 1
ATOM 671 O O . GLY A 1 96 ? -15.997 -4.983 21.423 1.00 98.69 96 GLY A O 1
ATOM 672 N N . LYS A 1 97 ? -15.998 -5.713 23.549 1.00 98.69 97 LYS A N 1
ATOM 673 C CA . LYS A 1 97 ? -14.762 -6.502 23.416 1.00 98.69 97 LYS A CA 1
ATOM 674 C C . LYS A 1 97 ? -14.904 -7.607 22.369 1.00 98.69 97 LYS A C 1
ATOM 676 O O . LYS A 1 97 ? -13.974 -7.822 21.590 1.00 98.69 97 LYS A O 1
ATOM 681 N N . ALA A 1 98 ? -16.051 -8.285 22.329 1.00 98.56 98 ALA A N 1
ATOM 682 C CA . ALA A 1 98 ? -16.313 -9.335 21.352 1.00 98.56 98 ALA A CA 1
ATOM 683 C C . ALA A 1 98 ? -16.349 -8.796 19.911 1.00 98.56 98 ALA A C 1
ATOM 685 O O . ALA A 1 98 ? -15.733 -9.397 19.031 1.00 98.56 98 ALA A O 1
ATOM 686 N N . GLU A 1 99 ? -17.005 -7.659 19.659 1.00 98.62 99 GLU A N 1
ATOM 687 C CA . GLU A 1 99 ? -17.041 -7.051 18.319 1.00 98.62 99 GLU A CA 1
ATOM 688 C C . GLU A 1 99 ? -15.661 -6.549 17.866 1.00 98.62 99 GLU A C 1
ATOM 690 O O . GLU A 1 99 ? -15.235 -6.849 16.752 1.00 98.62 99 GLU A O 1
ATOM 695 N N . ILE A 1 100 ? -14.888 -5.903 18.750 1.00 98.62 100 ILE A N 1
ATOM 696 C CA . ILE A 1 100 ? -13.493 -5.519 18.456 1.00 98.62 100 ILE A CA 1
ATOM 697 C C . ILE A 1 100 ? -12.646 -6.749 18.092 1.00 98.62 100 ILE A C 1
ATOM 699 O O . ILE A 1 100 ? -11.833 -6.709 17.163 1.00 98.62 100 ILE A O 1
ATOM 703 N N . ALA A 1 101 ? -12.828 -7.865 18.806 1.00 97.62 101 ALA A N 1
ATOM 704 C CA . ALA A 1 101 ? -12.089 -9.095 18.542 1.00 97.62 101 ALA A CA 1
ATOM 705 C C . ALA A 1 101 ? -12.412 -9.693 17.161 1.00 97.62 101 ALA A C 1
ATOM 707 O O . ALA A 1 101 ? -11.499 -10.225 16.519 1.00 97.62 101 ALA A O 1
ATOM 708 N N . LYS A 1 102 ? -13.663 -9.564 16.693 1.00 97.25 102 LYS A N 1
ATOM 709 C CA . LYS A 1 102 ? -14.132 -10.057 15.386 1.00 97.25 102 LYS A CA 1
ATOM 710 C C . LYS A 1 102 ? -13.573 -9.287 14.195 1.00 97.25 102 LYS A C 1
ATOM 712 O O . LYS A 1 102 ? -13.553 -9.853 13.106 1.00 97.25 102 LYS A O 1
ATOM 717 N N . VAL A 1 103 ? -13.109 -8.047 14.376 1.00 96.88 103 VAL A N 1
ATOM 718 C CA . VAL A 1 103 ? -12.519 -7.272 13.275 1.00 96.88 103 VAL A CA 1
ATOM 719 C C . VAL A 1 103 ? -11.362 -8.062 12.665 1.00 96.88 103 VAL A C 1
ATOM 721 O O . VAL A 1 103 ? -10.383 -8.391 13.340 1.00 96.88 103 VAL A O 1
ATOM 724 N N . ALA A 1 104 ? -11.477 -8.387 11.386 1.00 88.69 104 ALA A N 1
ATOM 725 C CA . ALA A 1 104 ? -10.451 -9.073 10.623 1.00 88.69 104 ALA A CA 1
ATOM 726 C C . ALA A 1 104 ? -10.119 -8.212 9.399 1.00 88.69 104 ALA A C 1
ATOM 728 O O . ALA A 1 104 ? -11.040 -7.728 8.744 1.00 88.69 104 ALA A O 1
ATOM 729 N N . PRO A 1 105 ? -8.832 -7.990 9.099 1.00 81.56 105 PRO A N 1
ATOM 730 C CA . PRO A 1 105 ? -8.447 -7.281 7.891 1.00 81.56 105 PRO A CA 1
ATOM 731 C C . PRO A 1 105 ? -8.878 -8.088 6.665 1.00 81.56 105 PRO A C 1
ATOM 733 O O . PRO A 1 105 ? -8.630 -9.294 6.592 1.00 81.56 105 PRO A O 1
ATOM 736 N N . GLU A 1 106 ? -9.512 -7.423 5.705 1.00 74.81 106 GLU A N 1
ATOM 737 C CA . GLU A 1 106 ? -9.702 -7.997 4.378 1.00 74.81 106 GLU A CA 1
ATOM 738 C C . GLU A 1 106 ? -8.339 -8.057 3.685 1.00 74.81 106 GLU A C 1
ATOM 740 O O . GLU A 1 106 ? -7.618 -7.063 3.640 1.00 74.81 106 GLU A O 1
ATOM 745 N N . THR A 1 107 ? -7.967 -9.235 3.185 1.00 62.03 107 THR A N 1
ATOM 746 C CA . THR A 1 107 ? -6.723 -9.425 2.434 1.00 62.03 107 THR A CA 1
ATOM 747 C C . THR A 1 107 ? -7.030 -9.392 0.944 1.00 62.03 107 THR A C 1
ATOM 749 O O . THR A 1 107 ? -7.716 -10.275 0.425 1.00 62.03 107 THR A O 1
ATOM 752 N N . THR A 1 108 ? -6.491 -8.409 0.245 1.00 65.62 108 THR A N 1
ATOM 753 C CA . THR A 1 108 ? -6.374 -8.372 -1.208 1.00 65.62 108 THR A CA 1
ATOM 754 C C . THR A 1 108 ? -5.009 -8.917 -1.620 1.00 65.62 108 THR A C 1
ATOM 756 O O . THR A 1 108 ? -3.972 -8.551 -1.073 1.00 65.62 108 THR A O 1
ATOM 759 N N . ASP A 1 109 ? -4.981 -9.835 -2.591 1.00 75.69 109 ASP A N 1
ATOM 760 C CA . ASP A 1 109 ? -3.720 -10.374 -3.115 1.00 75.69 109 ASP A CA 1
ATOM 761 C C . ASP A 1 109 ? -3.062 -9.339 -4.046 1.00 75.69 109 ASP A C 1
ATOM 763 O O . ASP A 1 109 ? -3.188 -9.380 -5.274 1.00 75.69 109 ASP A O 1
ATOM 767 N N . TYR A 1 110 ? -2.386 -8.359 -3.442 1.00 74.56 110 TYR A N 1
ATOM 768 C CA . TYR A 1 110 ? -1.672 -7.291 -4.146 1.00 74.56 110 TYR A CA 1
ATOM 769 C C . TYR A 1 110 ? -0.630 -7.846 -5.131 1.00 74.56 110 TYR A C 1
ATOM 771 O O . TYR A 1 110 ? -0.433 -7.280 -6.207 1.00 74.56 110 TYR A O 1
ATOM 779 N N . LYS A 1 111 ? -0.024 -9.004 -4.830 1.00 83.31 111 LYS A N 1
ATOM 780 C CA . LYS A 1 111 ? 0.915 -9.683 -5.733 1.00 83.31 111 LYS A CA 1
ATOM 781 C C . LYS A 1 111 ? 0.211 -10.233 -6.968 1.00 83.31 111 LYS A C 1
ATOM 783 O O . LYS A 1 111 ? 0.761 -10.129 -8.062 1.00 83.31 111 LYS A O 1
ATOM 788 N N . ALA A 1 112 ? -0.983 -10.808 -6.829 1.00 85.81 112 ALA A N 1
ATOM 789 C CA . ALA A 1 112 ? -1.773 -11.251 -7.976 1.00 85.81 112 ALA A CA 1
ATOM 790 C C . ALA A 1 112 ? -2.172 -10.073 -8.877 1.00 85.81 112 ALA A C 1
ATOM 792 O O . ALA A 1 112 ? -2.014 -10.158 -10.095 1.00 85.81 112 ALA A O 1
ATOM 793 N N . LYS A 1 113 ? -2.606 -8.951 -8.289 1.00 84.94 113 LYS A N 1
ATOM 794 C CA . LYS A 1 113 ? -2.928 -7.730 -9.043 1.00 84.94 113 LYS A CA 1
ATOM 795 C C . LYS A 1 113 ? -1.707 -7.176 -9.788 1.00 84.94 113 LYS A C 1
ATOM 797 O O . LYS A 1 113 ? -1.798 -6.903 -10.980 1.00 84.94 113 LYS A O 1
ATOM 802 N N . ALA A 1 114 ? -0.562 -7.082 -9.115 1.00 87.38 114 ALA A N 1
ATOM 803 C CA . ALA A 1 114 ? 0.691 -6.619 -9.707 1.00 87.38 114 ALA A CA 1
ATOM 804 C C . ALA A 1 114 ? 1.165 -7.507 -10.867 1.00 87.38 114 ALA A C 1
ATOM 806 O O . ALA A 1 114 ? 1.609 -7.008 -11.899 1.00 87.38 114 ALA A O 1
ATOM 807 N N . LYS A 1 115 ? 1.040 -8.834 -10.734 1.00 89.38 115 LYS A N 1
ATOM 808 C CA . LYS A 1 115 ? 1.343 -9.766 -11.831 1.00 89.38 115 LYS A CA 1
ATOM 809 C C . LYS A 1 115 ? 0.433 -9.536 -13.034 1.00 89.38 115 LYS A C 1
ATOM 811 O O . LYS A 1 115 ? 0.935 -9.462 -14.149 1.00 89.38 115 LYS A O 1
ATOM 816 N N . ALA A 1 116 ? -0.871 -9.371 -12.806 1.00 90.50 116 ALA A N 1
ATOM 817 C CA . ALA A 1 116 ? -1.818 -9.075 -13.877 1.00 90.50 116 ALA A CA 1
ATOM 818 C C . ALA A 1 116 ? -1.498 -7.740 -14.578 1.00 90.50 116 ALA A C 1
ATOM 820 O O . ALA A 1 116 ? -1.629 -7.635 -15.794 1.00 90.50 116 ALA A O 1
ATOM 821 N N . GLU A 1 117 ? -1.030 -6.732 -13.837 1.00 91.44 117 GLU A N 1
ATOM 822 C CA . GLU A 1 117 ? -0.582 -5.455 -14.403 1.00 91.44 117 GLU A CA 1
ATOM 823 C C . GLU A 1 117 ? 0.678 -5.611 -15.268 1.00 91.44 117 GLU A C 1
ATOM 825 O O . GLU A 1 117 ? 0.715 -5.109 -16.392 1.00 91.44 117 GLU A O 1
ATOM 830 N N . VAL A 1 118 ? 1.673 -6.376 -14.801 1.00 93.19 118 VAL A N 1
ATOM 831 C CA . VAL A 1 118 ? 2.870 -6.714 -15.591 1.00 93.19 118 VAL A CA 1
ATOM 832 C C . VAL A 1 118 ? 2.496 -7.453 -16.877 1.00 93.19 118 VAL A C 1
ATOM 834 O O . VAL A 1 118 ? 3.025 -7.133 -17.939 1.00 93.19 118 VAL A O 1
ATOM 837 N N . GLU A 1 119 ? 1.574 -8.415 -16.811 1.00 95.00 119 GLU A N 1
ATOM 838 C CA . GLU A 1 119 ? 1.091 -9.159 -17.980 1.00 95.00 119 GLU A CA 1
ATOM 839 C C . GLU A 1 119 ? 0.335 -8.262 -18.971 1.00 95.00 119 GLU A C 1
ATOM 841 O O . GLU A 1 119 ? 0.556 -8.353 -20.181 1.00 95.00 119 GLU A O 1
ATOM 846 N N . ALA A 1 120 ? -0.516 -7.360 -18.475 1.00 93.50 120 ALA A N 1
ATOM 847 C CA . ALA A 1 120 ? -1.242 -6.408 -19.309 1.00 93.50 120 ALA A CA 1
ATOM 848 C C . ALA A 1 120 ? -0.291 -5.441 -20.027 1.00 93.50 120 ALA A C 1
ATOM 850 O O . ALA A 1 120 ? -0.442 -5.185 -21.222 1.00 93.50 120 ALA A O 1
ATOM 851 N N . GLU A 1 121 ? 0.708 -4.920 -19.319 1.00 91.62 121 GLU A N 1
ATOM 852 C CA . GLU A 1 121 ? 1.675 -3.981 -19.883 1.00 91.62 121 GLU A CA 1
ATOM 853 C C . GLU A 1 121 ? 2.673 -4.676 -20.830 1.00 91.62 121 GLU A C 1
ATOM 855 O O . GLU A 1 121 ? 2.997 -4.142 -21.892 1.00 91.62 121 GLU A O 1
ATOM 860 N N . LEU A 1 122 ? 3.070 -5.919 -20.529 1.00 95.56 122 LEU A N 1
ATOM 861 C CA . LEU A 1 122 ? 3.790 -6.791 -21.462 1.00 95.56 122 LEU A CA 1
ATOM 862 C C . LEU A 1 122 ? 3.013 -6.948 -22.776 1.00 95.56 122 LEU A C 1
ATOM 864 O O . LEU A 1 122 ? 3.588 -6.775 -23.851 1.00 95.56 122 LEU A O 1
ATOM 868 N N . ALA A 1 123 ? 1.715 -7.258 -22.705 1.00 95.56 123 ALA A N 1
ATOM 869 C CA . ALA A 1 123 ? 0.882 -7.445 -23.890 1.00 95.56 123 ALA A CA 1
ATOM 870 C C . ALA A 1 123 ? 0.795 -6.169 -24.743 1.00 95.56 123 ALA A C 1
ATOM 872 O O . ALA A 1 123 ? 0.954 -6.245 -25.964 1.00 95.56 123 ALA A O 1
ATOM 873 N N . LYS A 1 124 ? 0.620 -4.996 -24.114 1.00 94.25 124 LYS A N 1
ATOM 874 C CA . LYS A 1 124 ? 0.664 -3.704 -24.820 1.00 94.25 124 LYS A CA 1
ATOM 875 C C . LYS A 1 124 ? 1.998 -3.510 -25.529 1.00 94.25 124 LYS A C 1
ATOM 877 O O . LYS A 1 124 ? 2.015 -3.230 -26.726 1.00 94.25 124 LYS A O 1
ATOM 882 N N . LYS A 1 125 ? 3.114 -3.721 -24.823 1.00 92.88 125 LYS A N 1
ATOM 883 C CA . LYS A 1 125 ? 4.437 -3.487 -25.402 1.00 92.88 125 LYS A CA 1
ATOM 884 C C . LYS A 1 125 ? 4.736 -4.439 -26.556 1.00 92.88 125 LYS A C 1
ATOM 886 O O . LYS A 1 125 ? 5.259 -4.010 -27.576 1.00 92.88 125 LYS A O 1
ATOM 891 N N . LEU A 1 126 ? 4.357 -5.711 -26.448 1.00 94.50 126 LEU A N 1
ATOM 892 C CA . LEU A 1 126 ? 4.492 -6.669 -27.549 1.00 94.50 126 LEU A CA 1
ATOM 893 C C . LEU A 1 126 ? 3.677 -6.259 -28.786 1.00 94.50 126 LEU A C 1
ATOM 895 O O . LEU A 1 126 ? 4.168 -6.415 -29.903 1.00 94.50 126 LEU A O 1
ATOM 899 N N . ALA A 1 127 ? 2.476 -5.705 -28.600 1.00 94.44 127 ALA A N 1
ATOM 900 C CA . ALA A 1 127 ? 1.662 -5.196 -29.702 1.00 94.44 127 ALA A CA 1
ATOM 901 C C . ALA A 1 127 ? 2.277 -3.946 -30.361 1.00 94.44 127 ALA A C 1
ATOM 903 O O . ALA A 1 127 ? 2.243 -3.824 -31.584 1.00 94.44 127 ALA A O 1
ATOM 904 N N . GLU A 1 128 ? 2.877 -3.037 -29.586 1.00 91.12 128 GLU A N 1
ATOM 905 C CA . GLU A 1 128 ? 3.644 -1.907 -30.135 1.00 91.12 128 GLU A CA 1
ATOM 906 C C . GLU A 1 128 ? 4.825 -2.394 -30.986 1.00 91.12 128 GLU A C 1
ATOM 908 O O . GLU A 1 128 ? 5.015 -1.933 -32.107 1.00 91.12 128 GLU A O 1
ATOM 913 N N . LEU A 1 129 ? 5.581 -3.372 -30.475 1.00 91.00 129 LEU A N 1
ATOM 914 C CA . LEU A 1 129 ? 6.732 -3.969 -31.159 1.00 91.00 129 LEU A CA 1
ATOM 915 C C . LEU A 1 129 ? 6.365 -4.674 -32.465 1.00 91.00 129 LEU A C 1
ATOM 917 O O . LEU A 1 129 ? 7.139 -4.659 -33.417 1.00 91.00 129 LEU A O 1
ATOM 921 N N . GLU A 1 130 ? 5.208 -5.334 -32.506 1.00 92.56 130 GLU A N 1
ATOM 922 C CA . GLU A 1 130 ? 4.693 -5.972 -33.719 1.00 92.56 130 GLU A CA 1
ATOM 923 C C . GLU A 1 130 ? 4.451 -4.941 -34.829 1.00 92.56 130 GLU A C 1
ATOM 925 O O . GLU A 1 130 ? 4.873 -5.134 -35.971 1.00 92.56 130 GLU A O 1
ATOM 930 N N . ASN A 1 131 ? 3.831 -3.818 -34.458 1.00 91.12 131 ASN A N 1
ATOM 931 C CA . ASN A 1 131 ? 3.412 -2.763 -35.377 1.00 91.12 131 ASN A CA 1
ATOM 932 C C . ASN A 1 131 ? 4.519 -1.749 -35.718 1.00 91.12 131 ASN A C 1
ATOM 934 O O . ASN A 1 131 ? 4.280 -0.853 -36.525 1.00 91.12 131 ASN A O 1
ATOM 938 N N . ALA A 1 132 ? 5.712 -1.870 -35.129 1.00 89.69 132 ALA A N 1
ATOM 939 C CA . ALA A 1 132 ? 6.848 -1.004 -35.434 1.00 89.69 132 ALA A CA 1
ATOM 940 C C . ALA A 1 132 ? 7.257 -1.141 -36.914 1.00 89.69 132 ALA A C 1
ATOM 942 O O . ALA A 1 132 ? 7.511 -2.244 -37.402 1.00 89.69 132 ALA A O 1
ATOM 943 N N . THR A 1 133 ? 7.295 -0.033 -37.655 1.00 90.50 133 THR A N 1
ATOM 944 C CA . THR A 1 133 ? 7.633 -0.017 -39.096 1.00 90.50 133 THR A CA 1
ATOM 945 C C . THR A 1 133 ? 9.089 0.352 -39.372 1.00 90.50 133 THR A C 1
ATOM 947 O O . THR A 1 133 ? 9.569 0.180 -40.486 1.00 90.50 133 THR A O 1
ATOM 950 N N . ASP A 1 134 ? 9.767 0.892 -38.367 1.00 88.50 134 ASP A N 1
ATOM 951 C CA . ASP A 1 134 ? 11.157 1.347 -38.353 1.00 88.50 134 ASP A CA 1
ATOM 952 C C . ASP A 1 134 ? 12.157 0.244 -37.969 1.00 88.50 134 ASP A C 1
ATOM 954 O O . ASP A 1 134 ? 13.361 0.439 -38.106 1.00 88.50 134 ASP A O 1
ATOM 958 N N . LEU A 1 135 ? 11.665 -0.922 -37.538 1.00 86.00 135 LEU A N 1
ATOM 959 C CA . LEU A 1 135 ? 12.476 -2.071 -37.138 1.00 86.00 135 LEU A CA 1
ATOM 960 C C . LEU A 1 135 ? 12.407 -3.205 -38.157 1.00 86.00 135 LEU A C 1
ATOM 962 O O . LEU A 1 135 ? 11.341 -3.541 -38.681 1.00 86.00 135 LEU A O 1
ATOM 966 N N . THR A 1 136 ? 13.538 -3.873 -38.354 1.00 88.44 136 THR A N 1
ATOM 967 C CA . THR A 1 136 ? 13.596 -5.151 -39.064 1.00 88.44 136 THR A CA 1
ATOM 968 C C . THR A 1 136 ? 12.944 -6.269 -38.245 1.00 88.44 136 THR A C 1
ATOM 970 O O . THR A 1 136 ? 12.859 -6.218 -37.017 1.00 88.44 136 THR A O 1
ATOM 973 N N . GLU A 1 137 ? 12.528 -7.348 -38.910 1.00 85.31 137 GLU A N 1
ATOM 974 C CA . GLU A 1 137 ? 11.937 -8.513 -38.235 1.00 85.31 137 GLU A CA 1
ATOM 975 C C . GLU A 1 137 ? 12.883 -9.159 -37.205 1.00 85.31 137 GLU A C 1
ATOM 977 O O . GLU A 1 137 ? 12.441 -9.642 -36.160 1.00 85.31 137 GLU A O 1
ATOM 982 N N . ALA A 1 138 ? 14.196 -9.115 -37.454 1.00 85.50 138 ALA A N 1
ATOM 983 C CA . ALA A 1 138 ? 15.199 -9.603 -36.511 1.00 85.50 138 ALA A CA 1
ATOM 984 C C . ALA A 1 138 ? 15.271 -8.731 -35.244 1.00 85.50 138 ALA A C 1
ATOM 986 O O . ALA A 1 138 ? 15.304 -9.261 -34.131 1.00 85.50 138 ALA A O 1
ATOM 987 N N . GLU A 1 139 ? 15.233 -7.406 -35.394 1.00 86.00 139 GLU A N 1
ATOM 988 C CA . GLU A 1 139 ? 15.232 -6.461 -34.270 1.00 86.00 139 GLU A CA 1
ATOM 989 C C . GLU A 1 139 ? 13.940 -6.555 -33.458 1.00 86.00 139 GLU A C 1
ATOM 991 O O . GLU A 1 139 ? 13.992 -6.601 -32.228 1.00 86.00 139 GLU A O 1
ATOM 996 N N . LYS A 1 140 ? 12.783 -6.693 -34.119 1.00 86.31 140 LYS A N 1
ATOM 997 C CA . LYS A 1 140 ? 11.505 -6.949 -33.438 1.00 86.31 140 LYS A CA 1
ATOM 998 C C . LYS A 1 140 ? 11.556 -8.226 -32.613 1.00 86.31 140 LYS A C 1
ATOM 1000 O O . LYS A 1 140 ? 11.130 -8.227 -31.458 1.00 86.31 140 LYS A O 1
ATOM 1005 N N . ALA A 1 141 ? 12.061 -9.320 -33.185 1.00 87.88 141 ALA A N 1
ATOM 1006 C CA . ALA A 1 141 ? 12.173 -10.592 -32.480 1.00 87.88 141 ALA A CA 1
ATOM 1007 C C . ALA A 1 141 ? 13.086 -10.474 -31.246 1.00 87.88 141 ALA A C 1
ATOM 1009 O O . ALA A 1 141 ? 12.717 -10.933 -30.161 1.00 87.88 141 ALA A O 1
ATOM 1010 N N . ALA A 1 142 ? 14.232 -9.800 -31.384 1.00 86.62 142 ALA A N 1
ATOM 1011 C CA . ALA A 1 142 ? 15.149 -9.541 -30.278 1.00 86.62 142 ALA A CA 1
ATOM 1012 C C . ALA A 1 142 ? 14.510 -8.661 -29.187 1.00 86.62 142 ALA A C 1
ATOM 1014 O O . ALA A 1 142 ? 14.564 -9.009 -28.006 1.00 86.62 142 ALA A O 1
ATOM 1015 N N . ALA A 1 143 ? 13.845 -7.567 -29.567 1.00 87.69 143 ALA A N 1
ATOM 1016 C CA . ALA A 1 143 ? 13.155 -6.671 -28.643 1.00 87.69 143 ALA A CA 1
ATOM 1017 C C . ALA A 1 143 ? 12.033 -7.391 -27.879 1.00 87.69 143 ALA A C 1
ATOM 1019 O O . ALA A 1 143 ? 11.974 -7.323 -26.651 1.00 87.69 143 ALA A O 1
ATOM 1020 N N . LYS A 1 144 ? 11.187 -8.163 -28.572 1.00 90.94 144 LYS A N 1
ATOM 1021 C CA . LYS A 1 144 ? 10.119 -8.959 -27.942 1.00 90.94 144 LYS A CA 1
ATOM 1022 C C . LYS A 1 144 ? 10.687 -9.953 -26.930 1.00 90.94 144 LYS A C 1
ATOM 1024 O O . LYS A 1 144 ? 10.163 -10.062 -25.822 1.00 90.94 144 LYS A O 1
ATOM 1029 N N . ALA A 1 145 ? 11.785 -10.634 -27.266 1.00 90.94 145 ALA A N 1
ATOM 1030 C CA . ALA A 1 145 ? 12.456 -11.550 -26.345 1.00 90.94 145 ALA A CA 1
ATOM 1031 C C . ALA A 1 145 ? 12.978 -10.831 -25.087 1.00 90.94 145 ALA A C 1
ATOM 1033 O O . ALA A 1 145 ? 12.812 -11.339 -23.975 1.00 90.94 145 ALA A O 1
ATOM 1034 N N . GLN A 1 146 ? 13.554 -9.634 -25.238 1.00 88.44 146 GLN A N 1
ATOM 1035 C CA . GLN A 1 146 ? 13.989 -8.823 -24.101 1.00 88.44 146 GLN A CA 1
ATOM 1036 C C . GLN A 1 146 ? 12.813 -8.412 -23.211 1.00 88.44 146 GLN A C 1
ATOM 1038 O O . GLN A 1 146 ? 12.872 -8.654 -22.007 1.00 88.44 146 GLN A O 1
ATOM 1043 N N . VAL A 1 147 ? 11.732 -7.863 -23.778 1.00 92.75 147 VAL A N 1
ATOM 1044 C CA . VAL A 1 147 ? 10.543 -7.450 -23.007 1.00 92.75 147 VAL A CA 1
ATOM 1045 C C . VAL A 1 147 ? 9.952 -8.634 -22.232 1.00 92.75 147 VAL A C 1
ATOM 1047 O O . VAL A 1 147 ? 9.678 -8.506 -21.038 1.00 92.75 147 VAL A O 1
ATOM 1050 N N . VAL A 1 148 ? 9.838 -9.811 -22.859 1.00 93.88 148 VAL A N 1
ATOM 1051 C CA . VAL A 1 148 ? 9.368 -11.038 -22.189 1.00 93.88 148 VAL A CA 1
ATOM 1052 C C . VAL A 1 148 ? 10.280 -11.429 -21.024 1.00 93.88 148 VAL A C 1
ATOM 1054 O O . VAL A 1 148 ? 9.790 -11.780 -19.950 1.00 93.88 148 VAL A O 1
ATOM 1057 N N . ASN A 1 149 ? 11.601 -11.356 -21.192 1.00 88.69 149 ASN A N 1
ATOM 1058 C CA . ASN A 1 149 ? 12.534 -11.653 -20.105 1.00 88.69 149 ASN A CA 1
ATOM 1059 C C . ASN A 1 149 ? 12.433 -10.629 -18.964 1.00 88.69 149 ASN A C 1
ATOM 1061 O O . ASN A 1 149 ? 12.423 -11.024 -17.800 1.00 88.69 149 ASN A O 1
ATOM 1065 N N . LYS A 1 150 ? 12.263 -9.334 -19.263 1.00 88.50 150 LYS A N 1
ATOM 1066 C CA . LYS A 1 150 ? 12.044 -8.303 -18.232 1.00 88.50 150 LYS A CA 1
ATOM 1067 C C . LYS A 1 150 ? 10.744 -8.504 -17.462 1.00 88.50 150 LYS A C 1
ATOM 1069 O O . LYS A 1 150 ? 10.742 -8.302 -16.250 1.00 88.50 150 LYS A O 1
ATOM 1074 N N . ALA A 1 151 ? 9.682 -8.964 -18.120 1.00 92.06 151 ALA A N 1
ATOM 1075 C CA . ALA A 1 151 ? 8.438 -9.325 -17.442 1.00 92.06 151 ALA A CA 1
ATOM 1076 C C . ALA A 1 151 ? 8.628 -10.516 -16.490 1.00 92.06 151 ALA A C 1
ATOM 1078 O O . ALA A 1 151 ? 8.151 -10.473 -15.358 1.00 92.06 151 ALA A O 1
ATOM 1079 N N . LYS A 1 152 ? 9.387 -11.546 -16.894 1.00 91.88 152 LYS A N 1
ATOM 1080 C CA . LYS A 1 152 ? 9.732 -12.674 -16.007 1.00 91.88 152 LYS A CA 1
ATOM 1081 C C . LYS A 1 152 ? 10.506 -12.212 -14.772 1.00 91.88 152 LYS A C 1
ATOM 1083 O O . LYS A 1 152 ? 10.112 -12.541 -13.658 1.00 91.88 152 LYS A O 1
ATOM 1088 N N . GLU A 1 153 ? 11.553 -11.406 -14.964 1.00 84.06 153 GLU A N 1
ATOM 1089 C CA . GLU A 1 153 ? 12.348 -10.837 -13.864 1.00 84.06 153 GLU A CA 1
ATOM 1090 C C . GLU A 1 153 ? 11.467 -10.019 -12.894 1.00 84.06 153 GLU A C 1
ATOM 1092 O O . GLU A 1 153 ? 11.606 -10.130 -11.676 1.00 84.06 153 GLU A O 1
ATOM 1097 N N . ALA A 1 154 ? 10.517 -9.237 -13.420 1.00 87.38 154 ALA A N 1
ATOM 1098 C CA . ALA A 1 154 ? 9.574 -8.461 -12.618 1.00 87.38 154 ALA A CA 1
ATOM 1099 C C . ALA A 1 154 ? 8.604 -9.345 -11.821 1.00 87.38 154 ALA A C 1
ATOM 1101 O O . ALA A 1 154 ? 8.405 -9.123 -10.629 1.00 87.38 154 ALA A O 1
ATOM 1102 N N . ILE A 1 155 ? 8.037 -10.380 -12.447 1.00 86.25 155 ILE A N 1
ATOM 1103 C CA . ILE A 1 155 ? 7.140 -11.336 -11.781 1.00 86.25 155 ILE A CA 1
ATOM 1104 C C . ILE A 1 155 ? 7.871 -12.078 -10.653 1.00 86.25 155 ILE A C 1
ATOM 1106 O O . ILE A 1 155 ? 7.293 -12.285 -9.584 1.00 86.25 155 ILE A O 1
ATOM 1110 N N . GLU A 1 156 ? 9.132 -12.463 -10.853 1.00 83.31 156 GLU A N 1
ATOM 1111 C CA . GLU A 1 156 ? 9.959 -13.063 -9.801 1.00 83.31 156 GLU A CA 1
ATOM 1112 C C . GLU A 1 156 ? 10.240 -12.084 -8.653 1.00 83.31 156 GLU A C 1
ATOM 1114 O O . GLU A 1 156 ? 10.163 -12.473 -7.484 1.00 83.31 156 GLU A O 1
ATOM 1119 N N . ALA A 1 157 ? 10.524 -10.815 -8.963 1.00 80.69 157 ALA A N 1
ATOM 1120 C CA . ALA A 1 157 ? 10.707 -9.771 -7.958 1.00 80.69 157 ALA A CA 1
ATOM 1121 C C . ALA A 1 157 ? 9.425 -9.543 -7.138 1.00 80.69 157 ALA A C 1
ATOM 1123 O O . ALA A 1 157 ? 9.486 -9.536 -5.912 1.00 80.69 157 ALA A O 1
ATOM 1124 N N . ILE A 1 158 ? 8.256 -9.477 -7.787 1.00 84.19 158 ILE A N 1
ATOM 1125 C CA . ILE A 1 158 ? 6.943 -9.369 -7.124 1.00 84.19 158 ILE A CA 1
ATOM 1126 C C . ILE A 1 158 ? 6.680 -10.576 -6.211 1.00 84.19 158 ILE A C 1
ATOM 1128 O O . ILE A 1 158 ? 6.143 -10.432 -5.114 1.00 84.19 158 ILE A O 1
ATOM 1132 N N . GLN A 1 159 ? 7.067 -11.787 -6.626 1.00 84.00 159 GLN A N 1
ATOM 1133 C CA . GLN A 1 159 ? 6.927 -12.976 -5.779 1.00 84.00 159 GLN A CA 1
ATOM 1134 C C . GLN A 1 159 ? 7.796 -12.888 -4.518 1.00 84.00 159 GLN A C 1
ATOM 1136 O O . GLN A 1 159 ? 7.302 -13.188 -3.428 1.00 84.00 159 GLN A O 1
ATOM 1141 N N . LYS A 1 160 ? 9.052 -12.446 -4.664 1.00 77.50 160 LYS A N 1
ATOM 1142 C CA . LYS A 1 160 ? 10.038 -12.316 -3.576 1.00 77.50 160 LYS A CA 1
ATOM 1143 C C . LYS A 1 160 ? 9.827 -11.090 -2.682 1.00 77.50 160 LYS A C 1
ATOM 1145 O O . LYS A 1 160 ? 10.345 -11.082 -1.571 1.00 77.50 160 LYS A O 1
ATOM 1150 N N . ALA A 1 161 ? 9.089 -10.087 -3.149 1.00 79.00 161 ALA A N 1
ATOM 1151 C CA . ALA A 1 161 ? 8.807 -8.855 -2.421 1.00 79.00 161 ALA A CA 1
ATOM 1152 C C . ALA A 1 161 ? 8.222 -9.134 -1.027 1.00 79.00 161 ALA A C 1
ATOM 1154 O O . ALA A 1 161 ? 7.313 -9.960 -0.883 1.00 79.00 161 ALA A O 1
ATOM 1155 N N . ALA A 1 162 ? 8.752 -8.453 -0.011 1.00 71.50 162 ALA A N 1
ATOM 1156 C CA . ALA A 1 162 ? 8.296 -8.587 1.370 1.00 71.50 162 ALA A CA 1
ATOM 1157 C C . ALA A 1 162 ? 7.182 -7.584 1.696 1.00 71.50 162 ALA A C 1
ATOM 1159 O O . ALA A 1 162 ? 6.339 -7.864 2.542 1.00 71.50 162 ALA A O 1
ATOM 1160 N N . THR A 1 163 ? 7.166 -6.443 1.004 1.00 67.25 163 THR A N 1
ATOM 1161 C CA . THR A 1 163 ? 6.223 -5.345 1.234 1.00 67.25 163 THR A CA 1
ATOM 1162 C C . THR A 1 163 ? 5.505 -4.920 -0.051 1.00 67.25 163 THR A C 1
ATOM 1164 O O . THR A 1 163 ? 5.935 -5.235 -1.162 1.00 67.25 163 THR A O 1
ATOM 1167 N N . GLU A 1 164 ? 4.411 -4.169 0.089 1.00 69.94 164 GLU A N 1
ATOM 1168 C CA . GLU A 1 164 ? 3.719 -3.535 -1.044 1.00 69.94 164 GLU A CA 1
ATOM 1169 C C . GLU A 1 164 ? 4.628 -2.525 -1.764 1.00 69.94 164 GLU A C 1
ATOM 1171 O O . GLU A 1 164 ? 4.681 -2.508 -2.989 1.00 69.94 164 GLU A O 1
ATOM 1176 N N . ALA A 1 165 ? 5.449 -1.776 -1.018 1.00 68.81 165 ALA A N 1
ATOM 1177 C CA . ALA A 1 165 ? 6.424 -0.848 -1.590 1.00 68.81 165 ALA A CA 1
ATOM 1178 C C . ALA A 1 165 ? 7.456 -1.554 -2.491 1.00 68.81 165 ALA A C 1
ATOM 1180 O O . ALA A 1 165 ? 7.835 -1.014 -3.534 1.00 68.81 165 ALA A O 1
ATOM 1181 N N . ASP A 1 166 ? 7.878 -2.770 -2.126 1.00 71.50 166 ASP A N 1
ATOM 1182 C CA . ASP A 1 166 ? 8.766 -3.594 -2.954 1.00 71.50 166 ASP A CA 1
ATOM 1183 C C . ASP A 1 166 ? 8.067 -4.067 -4.238 1.00 71.50 166 ASP A C 1
ATOM 1185 O O . ASP A 1 166 ? 8.690 -4.119 -5.302 1.00 71.50 166 ASP A O 1
ATOM 1189 N N . VAL A 1 167 ? 6.771 -4.394 -4.161 1.00 79.38 167 VAL A N 1
ATOM 1190 C CA . VAL A 1 167 ? 5.961 -4.751 -5.336 1.00 79.38 167 VAL A CA 1
ATOM 1191 C C . VAL A 1 167 ? 5.798 -3.556 -6.267 1.00 79.38 167 VAL A C 1
ATOM 1193 O O . VAL A 1 167 ? 6.071 -3.681 -7.460 1.00 79.38 167 VAL A O 1
ATOM 1196 N N . ASP A 1 168 ? 5.456 -2.386 -5.736 1.00 76.06 168 ASP A N 1
ATOM 1197 C CA . ASP A 1 168 ? 5.350 -1.161 -6.526 1.00 76.06 168 ASP A CA 1
ATOM 1198 C C . ASP A 1 168 ? 6.687 -0.794 -7.178 1.00 76.06 168 ASP A C 1
ATOM 1200 O O . ASP A 1 168 ? 6.740 -0.378 -8.338 1.00 76.06 168 ASP A O 1
ATOM 1204 N N . GLN A 1 169 ? 7.796 -0.970 -6.453 1.00 76.81 169 GLN A N 1
ATOM 1205 C CA . GLN A 1 169 ? 9.130 -0.760 -7.003 1.00 76.81 169 GLN A CA 1
ATOM 1206 C C . GLN A 1 169 ? 9.427 -1.740 -8.141 1.00 76.81 169 GLN A C 1
ATOM 1208 O O . GLN A 1 169 ? 9.999 -1.335 -9.155 1.00 76.81 169 GLN A O 1
ATOM 1213 N N . ALA A 1 170 ? 9.023 -3.006 -8.012 1.00 78.25 170 ALA A N 1
ATOM 1214 C CA . ALA A 1 170 ? 9.176 -3.996 -9.071 1.00 78.25 170 ALA A CA 1
ATOM 1215 C C . ALA A 1 170 ? 8.380 -3.615 -10.332 1.00 78.25 170 ALA A C 1
ATOM 1217 O O . ALA A 1 170 ? 8.928 -3.704 -11.433 1.00 78.25 170 ALA A O 1
ATOM 1218 N N . ILE A 1 171 ? 7.144 -3.119 -10.186 1.00 79.56 171 ILE A N 1
ATOM 1219 C CA . ILE A 1 171 ? 6.326 -2.628 -11.309 1.00 79.56 171 ILE A CA 1
ATOM 1220 C C . ILE A 1 171 ? 6.976 -1.399 -11.960 1.00 79.56 171 ILE A C 1
ATOM 1222 O O . ILE A 1 171 ? 7.152 -1.369 -13.178 1.00 79.56 171 ILE A O 1
ATOM 1226 N N . ARG A 1 172 ? 7.410 -0.402 -11.175 1.00 77.38 172 ARG A N 1
ATOM 1227 C CA . ARG A 1 172 ? 8.096 0.792 -11.708 1.00 77.38 172 ARG A CA 1
ATOM 1228 C C . ARG A 1 172 ? 9.366 0.430 -12.474 1.00 77.38 172 ARG A C 1
ATOM 1230 O O . ARG A 1 172 ? 9.573 0.908 -13.589 1.00 77.38 172 ARG A O 1
ATOM 1237 N N . ASN A 1 173 ? 10.194 -0.445 -11.901 1.00 77.12 173 ASN A N 1
ATOM 1238 C CA . ASN A 1 173 ? 11.410 -0.936 -12.546 1.00 77.12 173 ASN A CA 1
ATOM 1239 C C . ASN A 1 173 ? 11.088 -1.685 -13.844 1.00 77.12 173 ASN A C 1
ATOM 1241 O O . ASN A 1 173 ? 11.807 -1.538 -14.831 1.00 77.12 173 ASN A O 1
ATOM 1245 N N . PHE A 1 174 ? 10.017 -2.480 -13.857 1.00 88.50 174 PHE A N 1
ATOM 1246 C CA . PHE A 1 174 ? 9.557 -3.176 -15.051 1.00 88.50 174 PHE A CA 1
ATOM 1247 C C . PHE A 1 174 ? 9.163 -2.199 -16.160 1.00 88.50 174 PHE A C 1
ATOM 1249 O O . PHE A 1 174 ? 9.746 -2.273 -17.242 1.00 88.50 174 PHE A O 1
ATOM 1256 N N . ILE A 1 175 ? 8.260 -1.254 -15.873 1.00 82.88 175 ILE A N 1
ATOM 1257 C CA . ILE A 1 175 ? 7.784 -0.239 -16.828 1.00 82.88 175 ILE A CA 1
ATOM 1258 C C . ILE A 1 175 ? 8.964 0.555 -17.401 1.00 82.88 175 ILE A C 1
ATOM 1260 O O . ILE A 1 175 ? 9.085 0.711 -18.617 1.00 82.88 175 ILE A O 1
ATOM 1264 N N . TYR A 1 176 ? 9.888 0.993 -16.541 1.00 79.12 176 TYR A N 1
ATOM 1265 C CA . TYR A 1 176 ? 11.096 1.692 -16.973 1.00 79.12 176 TYR A CA 1
ATOM 1266 C C . TYR A 1 176 ? 11.928 0.839 -17.942 1.00 79.12 176 TYR A C 1
ATOM 1268 O O . TYR A 1 176 ? 12.259 1.287 -19.040 1.00 79.12 176 TYR A O 1
ATOM 1276 N N . ARG A 1 177 ? 12.208 -0.422 -17.590 1.00 78.94 177 ARG A N 1
ATOM 1277 C CA . ARG A 1 177 ? 13.068 -1.304 -18.394 1.00 78.94 177 ARG A CA 1
ATOM 1278 C C . ARG A 1 177 ? 12.447 -1.668 -19.736 1.00 78.94 177 ARG A C 1
ATOM 1280 O O . ARG A 1 177 ? 13.169 -1.680 -20.724 1.00 78.94 177 ARG A O 1
ATOM 1287 N N . ILE A 1 178 ? 11.140 -1.921 -19.809 1.00 85.19 178 ILE A N 1
ATOM 1288 C CA . ILE A 1 178 ? 10.479 -2.210 -21.094 1.00 85.19 178 ILE A CA 1
ATOM 1289 C C . ILE A 1 178 ? 10.348 -0.967 -21.980 1.00 85.19 178 ILE A C 1
ATOM 1291 O O . ILE A 1 178 ? 10.356 -1.096 -23.200 1.00 85.19 178 ILE A O 1
ATOM 1295 N N . SER A 1 179 ? 10.271 0.235 -21.392 1.00 78.50 179 SER A N 1
ATOM 1296 C CA . SER A 1 179 ? 10.262 1.497 -22.146 1.00 78.50 179 SER A CA 1
ATOM 1297 C C . SER A 1 179 ? 11.614 1.816 -22.800 1.00 78.50 179 SER A C 1
ATOM 1299 O O . SER A 1 179 ? 11.663 2.564 -23.780 1.00 78.50 179 SER A O 1
ATOM 1301 N N . ALA A 1 180 ? 12.691 1.229 -22.267 1.00 73.81 180 ALA A N 1
ATOM 1302 C CA . ALA A 1 180 ? 14.050 1.348 -22.777 1.00 73.81 180 ALA A CA 1
ATOM 1303 C C . ALA A 1 180 ? 14.386 0.301 -23.852 1.00 73.81 180 ALA A C 1
ATOM 1305 O O . ALA A 1 180 ? 15.325 0.504 -24.608 1.00 73.81 180 ALA A O 1
ATOM 1306 N N . VAL A 1 181 ? 13.631 -0.797 -23.976 1.00 70.00 181 VAL A N 1
ATOM 1307 C CA . VAL A 1 181 ? 13.866 -1.781 -25.046 1.00 70.00 181 VAL A CA 1
ATOM 1308 C C . VAL A 1 181 ? 13.550 -1.116 -26.395 1.00 70.00 181 VAL A C 1
ATOM 1310 O O . VAL A 1 181 ? 12.389 -0.796 -26.640 1.00 70.00 181 VAL A O 1
ATOM 1313 N N . ILE A 1 182 ? 14.584 -0.921 -27.232 1.00 60.25 182 ILE A N 1
ATOM 1314 C CA . ILE A 1 182 ? 14.653 -0.221 -28.550 1.00 60.25 182 ILE A CA 1
ATOM 1315 C C . ILE A 1 182 ? 15.133 1.223 -28.513 1.00 60.25 182 ILE A C 1
ATOM 1317 O O . ILE A 1 182 ? 15.699 1.684 -29.502 1.00 60.25 182 ILE A O 1
ATOM 1321 N N . ARG A 1 183 ? 15.027 1.929 -27.384 1.00 55.12 183 ARG A N 1
ATOM 1322 C CA . ARG A 1 183 ? 15.962 3.042 -27.224 1.00 55.12 183 ARG A CA 1
ATOM 1323 C C . ARG A 1 183 ? 17.321 2.381 -27.107 1.00 55.12 183 ARG A C 1
ATOM 1325 O O . ARG A 1 183 ? 17.548 1.642 -26.153 1.00 55.12 183 ARG A O 1
ATOM 1332 N N . GLU A 1 184 ? 18.205 2.610 -28.073 1.00 42.06 184 GLU A N 1
ATOM 1333 C CA . GLU A 1 184 ? 19.625 2.582 -27.760 1.00 42.06 184 GLU A CA 1
ATOM 1334 C C . GLU A 1 184 ? 19.747 3.317 -26.419 1.00 42.06 184 GLU A C 1
ATOM 1336 O O . GLU A 1 184 ? 19.475 4.515 -26.313 1.00 42.06 184 GLU A O 1
ATOM 1341 N N . GLN A 1 185 ? 20.118 2.595 -25.359 1.00 39.66 185 GLN A N 1
ATOM 1342 C CA . GLN A 1 185 ? 21.128 3.210 -24.531 1.00 39.66 185 GLN A CA 1
ATOM 1343 C C . GLN A 1 185 ? 22.214 3.527 -25.550 1.00 39.66 185 GLN A C 1
ATOM 1345 O O . GLN A 1 185 ? 22.815 2.606 -26.101 1.00 39.66 185 GLN A O 1
ATOM 1350 N N . GLU A 1 186 ? 22.437 4.812 -25.836 1.00 40.56 186 GLU A N 1
ATOM 1351 C CA . GLU A 1 186 ? 23.829 5.190 -25.968 1.00 40.56 186 GLU A CA 1
ATOM 1352 C C . GLU A 1 186 ? 24.460 4.565 -24.724 1.00 40.56 186 GLU A C 1
ATOM 1354 O O . GLU A 1 186 ? 24.130 4.945 -23.594 1.00 40.56 186 GLU A O 1
ATOM 1359 N N . GLU A 1 187 ? 25.207 3.477 -24.929 1.00 43.41 187 GLU A N 1
ATOM 1360 C CA . GLU A 1 187 ? 26.218 3.026 -23.990 1.00 43.41 187 GLU A CA 1
ATOM 1361 C C . GLU A 1 187 ? 26.809 4.323 -23.454 1.00 43.41 187 GLU A C 1
ATOM 1363 O O . GLU A 1 187 ? 27.186 5.171 -24.267 1.00 43.41 187 GLU A O 1
ATOM 1368 N N . TYR A 1 188 ? 26.655 4.579 -22.150 1.00 46.12 188 TYR A N 1
ATOM 1369 C CA . TYR A 1 188 ? 26.982 5.875 -21.561 1.00 46.12 188 TYR A CA 1
ATOM 1370 C C . TYR A 1 188 ? 28.481 6.046 -21.786 1.00 46.12 188 TYR A C 1
ATOM 1372 O O . TYR A 1 188 ? 29.285 5.567 -20.993 1.00 46.12 188 TYR A O 1
ATOM 1380 N N . ASP A 1 189 ? 28.859 6.610 -22.933 1.00 55.66 189 ASP A N 1
ATOM 1381 C CA . ASP A 1 189 ? 30.235 6.644 -23.372 1.00 55.66 189 ASP A CA 1
ATOM 1382 C C . ASP A 1 189 ? 30.869 7.707 -22.503 1.00 55.66 189 ASP A C 1
ATOM 1384 O O . ASP A 1 189 ? 30.798 8.908 -22.773 1.00 55.66 189 ASP A O 1
ATOM 1388 N N . LEU A 1 190 ? 31.426 7.250 -21.386 1.00 54.56 190 LEU A N 1
ATOM 1389 C CA . LEU A 1 190 ? 32.099 8.086 -20.412 1.00 54.56 190 LEU A CA 1
ATOM 1390 C C . LEU A 1 190 ? 33.221 8.888 -21.088 1.00 54.56 190 LEU A C 1
ATOM 1392 O O . LEU A 1 190 ? 33.596 9.949 -20.589 1.00 54.56 190 LEU A O 1
ATOM 1396 N N . SER A 1 191 ? 33.694 8.443 -22.259 1.00 57.12 191 SER A N 1
ATOM 1397 C CA . SER A 1 191 ? 34.608 9.188 -23.119 1.00 57.12 191 SER A CA 1
ATOM 1398 C C . SER A 1 191 ? 33.989 10.492 -23.633 1.00 57.12 191 SER A C 1
ATOM 1400 O O . SER A 1 191 ? 34.667 11.509 -23.635 1.00 57.12 191 SER A O 1
ATOM 1402 N N . LYS A 1 192 ? 32.699 10.537 -23.988 1.00 57.09 192 LYS A N 1
ATOM 1403 C CA . LYS A 1 192 ? 32.020 11.781 -24.407 1.00 57.09 192 LYS A CA 1
ATOM 1404 C C . LYS A 1 192 ? 31.764 12.747 -23.247 1.00 57.09 192 LYS A C 1
ATOM 1406 O O . LYS A 1 192 ? 31.655 13.948 -23.474 1.00 57.09 192 LYS A O 1
ATOM 1411 N N . LEU A 1 193 ? 31.632 12.232 -22.022 1.00 54.88 193 LEU A N 1
ATOM 1412 C CA . LEU A 1 193 ? 31.260 13.032 -20.850 1.00 54.88 193 LEU A CA 1
ATOM 1413 C C . LEU A 1 193 ? 32.471 13.563 -20.075 1.00 54.88 193 LEU A C 1
ATOM 1415 O O . LEU A 1 193 ? 32.424 14.672 -19.546 1.00 54.88 193 LEU A O 1
ATOM 1419 N N . PHE A 1 194 ? 33.542 12.771 -19.987 1.00 62.12 194 PHE A N 1
ATOM 1420 C CA . PHE A 1 194 ? 34.696 13.090 -19.150 1.00 62.12 194 PHE A CA 1
ATOM 1421 C C . PHE A 1 194 ? 35.951 13.463 -19.938 1.00 62.12 194 PHE A C 1
ATOM 1423 O O . PHE A 1 194 ? 36.889 13.948 -19.314 1.00 62.12 194 PHE A O 1
ATOM 1430 N N . VAL A 1 195 ? 36.017 13.281 -21.262 1.00 63.72 195 VAL A N 1
ATOM 1431 C CA . VAL A 1 195 ? 37.202 13.673 -22.045 1.00 63.72 195 VAL A CA 1
ATOM 1432 C C . VAL A 1 195 ? 37.076 15.118 -22.531 1.00 63.72 195 VAL A C 1
ATOM 1434 O O . VAL A 1 195 ? 36.229 15.446 -23.353 1.00 63.72 195 VAL A O 1
ATOM 1437 N N . ASN A 1 196 ? 37.985 15.979 -22.075 1.00 54.78 196 ASN A N 1
ATOM 1438 C CA . ASN A 1 196 ? 38.026 17.412 -22.394 1.00 54.78 196 ASN A CA 1
ATOM 1439 C C . ASN A 1 196 ? 38.955 17.753 -23.583 1.00 54.78 196 ASN A C 1
ATOM 1441 O O . ASN A 1 196 ? 39.407 18.890 -23.723 1.00 54.78 196 ASN A O 1
ATOM 1445 N N . GLY A 1 197 ? 39.295 16.772 -24.424 1.00 67.06 197 GLY A N 1
ATOM 1446 C CA . GLY A 1 197 ? 40.103 16.953 -25.636 1.00 67.06 197 GLY A CA 1
ATOM 1447 C C . GLY A 1 197 ? 41.072 15.800 -25.906 1.00 67.06 197 GLY A C 1
ATOM 1448 O O . GLY A 1 197 ? 41.047 14.779 -25.225 1.00 67.06 197 GLY A O 1
ATOM 1449 N N . SER A 1 198 ? 41.949 15.967 -26.897 1.00 73.31 198 SER A N 1
ATOM 1450 C CA . SER A 1 198 ? 42.984 14.986 -27.244 1.00 73.31 198 SER A CA 1
ATOM 1451 C C . SER A 1 198 ? 44.350 15.322 -26.632 1.00 73.31 198 SER A C 1
ATOM 1453 O O . SER A 1 198 ? 44.650 16.469 -26.280 1.00 73.31 198 SER A O 1
ATOM 1455 N N . VAL A 1 199 ? 45.199 14.303 -26.488 1.00 77.94 199 VAL A N 1
ATOM 1456 C CA . VAL A 1 199 ? 46.627 14.465 -26.179 1.00 77.94 199 VAL A CA 1
ATOM 1457 C C . VAL A 1 199 ? 47.404 14.510 -27.489 1.00 77.94 199 VAL A C 1
ATOM 1459 O O . VAL A 1 199 ? 47.341 13.560 -28.257 1.00 77.94 199 VAL A O 1
ATOM 1462 N N . THR A 1 200 ? 48.173 15.563 -27.746 1.00 76.06 200 THR A N 1
ATOM 1463 C CA . THR A 1 200 ? 49.048 15.623 -28.927 1.00 76.06 200 THR A CA 1
ATOM 1464 C C . THR A 1 200 ? 50.462 15.195 -28.553 1.00 76.06 200 THR A C 1
ATOM 1466 O O . THR A 1 200 ? 51.043 15.733 -27.611 1.00 76.06 200 THR A O 1
ATOM 1469 N N . VAL A 1 201 ? 51.034 14.249 -29.294 1.00 79.50 201 VAL A N 1
ATOM 1470 C CA . VAL A 1 201 ? 52.387 13.722 -29.062 1.00 79.50 201 VAL A CA 1
ATOM 1471 C C . VAL A 1 201 ? 53.132 13.573 -30.385 1.00 79.50 201 VAL A C 1
ATOM 1473 O O . VAL A 1 201 ? 52.530 13.330 -31.431 1.00 79.50 201 VAL A O 1
ATOM 1476 N N . LYS A 1 202 ? 54.455 13.739 -30.372 1.00 79.25 202 LYS A N 1
ATOM 1477 C CA . LYS A 1 202 ? 55.268 13.525 -31.573 1.00 79.25 202 LYS A CA 1
ATOM 1478 C C . LYS A 1 202 ? 55.463 12.035 -31.830 1.00 79.25 202 LYS A C 1
ATOM 1480 O O . LYS A 1 202 ? 55.557 11.233 -30.901 1.00 79.25 202 LYS A O 1
ATOM 1485 N N . GLN A 1 203 ? 55.560 11.669 -33.104 1.00 78.44 203 GLN A N 1
ATOM 1486 C CA . GLN A 1 203 ? 55.819 10.288 -33.506 1.00 78.44 203 GLN A CA 1
ATOM 1487 C C . GLN A 1 203 ? 57.065 9.719 -32.807 1.00 78.44 203 GLN A C 1
ATOM 1489 O O . GLN A 1 203 ? 58.150 10.293 -32.885 1.00 78.44 203 GLN A O 1
ATOM 1494 N N . GLY A 1 204 ? 56.901 8.575 -32.140 1.00 69.38 204 GLY A N 1
ATOM 1495 C CA . GLY A 1 204 ? 57.963 7.880 -31.409 1.00 69.38 204 GLY A CA 1
ATOM 1496 C C . GLY A 1 204 ? 58.254 8.402 -29.996 1.00 69.38 204 GLY A C 1
ATOM 1497 O O . GLY A 1 204 ? 59.058 7.786 -29.297 1.00 69.38 204 GLY A O 1
ATOM 1498 N N . GLU A 1 205 ? 57.609 9.482 -29.540 1.00 76.94 205 GLU A N 1
ATOM 1499 C CA . GLU A 1 205 ? 57.718 9.939 -28.149 1.00 76.94 205 GLU A CA 1
ATOM 1500 C C . GLU A 1 205 ? 56.787 9.145 -27.219 1.00 76.94 205 GLU A C 1
ATOM 1502 O O . GLU A 1 205 ? 55.706 8.694 -27.604 1.00 76.94 205 GLU A O 1
ATOM 1507 N N . SER A 1 206 ? 57.226 8.946 -25.974 1.00 74.56 206 SER A N 1
ATOM 1508 C CA . SER A 1 206 ? 56.473 8.191 -24.967 1.00 74.56 206 SER A CA 1
ATOM 1509 C C . SER A 1 206 ? 55.449 9.078 -24.259 1.00 74.56 206 SER A C 1
ATOM 1511 O O . SER A 1 206 ? 55.798 10.155 -23.785 1.00 74.56 206 SER A O 1
ATOM 1513 N N . LEU A 1 207 ? 54.208 8.600 -24.120 1.00 81.38 207 LEU A N 1
ATOM 1514 C CA . LEU A 1 207 ? 53.183 9.272 -23.316 1.00 81.38 207 LEU A CA 1
ATOM 1515 C C . LEU A 1 207 ? 53.397 9.052 -21.815 1.00 81.38 207 LEU A C 1
ATOM 1517 O O . LEU A 1 207 ? 53.722 7.942 -21.365 1.00 81.38 207 LEU A O 1
ATOM 1521 N N . THR A 1 208 ? 53.113 10.084 -21.021 1.00 81.62 208 THR A N 1
ATOM 1522 C CA . THR A 1 208 ? 52.997 9.947 -19.567 1.00 81.62 208 THR A CA 1
ATOM 1523 C C . THR A 1 208 ? 51.538 9.799 -19.146 1.00 81.62 208 THR A C 1
ATOM 1525 O O . THR A 1 208 ? 50.620 10.266 -19.818 1.00 81.62 208 THR A O 1
ATOM 1528 N N . ASP A 1 209 ? 51.312 9.153 -18.003 1.00 79.44 209 ASP A N 1
ATOM 1529 C CA . ASP A 1 209 ? 49.963 8.957 -17.463 1.00 79.44 209 ASP A CA 1
ATOM 1530 C C . ASP A 1 209 ? 49.337 10.312 -17.098 1.00 79.44 209 ASP A C 1
ATOM 1532 O O . ASP A 1 209 ? 48.140 10.514 -17.266 1.00 79.44 209 ASP A O 1
ATOM 1536 N N . LYS A 1 210 ? 50.167 11.285 -16.690 1.00 78.12 210 LYS A N 1
ATOM 1537 C CA . LYS A 1 210 ? 49.754 12.669 -16.429 1.00 78.12 210 LYS A CA 1
ATOM 1538 C C . LYS A 1 210 ? 49.165 13.334 -17.675 1.00 78.12 210 LYS A C 1
ATOM 1540 O O . LYS A 1 210 ? 48.182 14.057 -17.541 1.00 78.12 210 LYS A O 1
ATOM 1545 N N . ASP A 1 211 ? 49.736 13.097 -18.856 1.00 78.81 211 ASP A N 1
ATOM 1546 C CA . ASP A 1 211 ? 49.255 13.706 -20.102 1.00 78.81 211 ASP A CA 1
ATOM 1547 C C . ASP A 1 211 ? 47.859 13.190 -20.450 1.00 78.81 211 ASP A C 1
ATOM 1549 O O . ASP A 1 211 ? 46.965 13.986 -20.730 1.00 78.81 211 ASP A O 1
ATOM 1553 N N . VAL A 1 212 ? 47.651 11.876 -20.323 1.00 79.06 212 VAL A N 1
ATOM 1554 C CA . VAL A 1 212 ? 46.353 11.221 -20.541 1.00 79.06 212 VAL A CA 1
ATOM 1555 C C . VAL A 1 212 ? 45.328 11.693 -19.507 1.00 79.06 212 VAL A C 1
ATOM 1557 O O . VAL A 1 212 ? 44.256 12.156 -19.878 1.00 79.06 212 VAL A O 1
ATOM 1560 N N . LEU A 1 213 ? 45.675 11.666 -18.216 1.00 76.12 213 LEU A N 1
ATOM 1561 C CA . LEU A 1 213 ? 44.771 12.039 -17.121 1.00 76.12 213 LEU A CA 1
ATOM 1562 C C . LEU A 1 213 ? 44.400 13.524 -17.126 1.00 76.12 213 LEU A C 1
ATOM 1564 O O . LEU A 1 213 ? 43.289 13.867 -16.740 1.00 76.12 213 LEU A O 1
ATOM 1568 N N . SER A 1 214 ? 45.291 14.407 -17.590 1.00 76.56 214 SER A N 1
ATOM 1569 C CA . SER A 1 214 ? 45.006 15.846 -17.697 1.00 76.56 214 SER A CA 1
ATOM 1570 C C . SER A 1 214 ? 43.873 16.177 -18.673 1.00 76.56 214 SER A C 1
ATOM 1572 O O . SER A 1 214 ? 43.358 17.295 -18.660 1.00 76.56 214 SER A O 1
ATOM 1574 N N . LYS A 1 215 ? 43.496 15.215 -19.524 1.00 77.62 215 LYS A N 1
ATOM 1575 C CA . LYS A 1 215 ? 42.383 15.323 -20.467 1.00 77.62 215 LYS A CA 1
ATOM 1576 C C . LYS A 1 215 ? 41.098 14.682 -19.955 1.00 77.62 215 LYS A C 1
ATOM 1578 O O . LYS A 1 215 ? 40.113 14.730 -20.681 1.00 77.62 215 LYS A O 1
ATOM 1583 N N . LEU A 1 216 ? 41.080 14.142 -18.732 1.00 70.81 216 LEU A N 1
ATOM 1584 C CA . LEU A 1 216 ? 39.862 13.655 -18.089 1.00 70.81 216 LEU A CA 1
ATOM 1585 C C . LEU A 1 216 ? 39.370 14.626 -17.013 1.00 70.81 216 LEU A C 1
ATOM 1587 O O . LEU A 1 216 ? 40.143 15.126 -16.199 1.00 70.81 216 LEU A O 1
ATOM 1591 N N . ASN A 1 217 ? 38.059 14.822 -16.965 1.00 69.06 217 ASN A N 1
ATOM 1592 C CA . ASN A 1 217 ? 37.353 15.563 -15.932 1.00 69.06 217 ASN A CA 1
ATOM 1593 C C . ASN A 1 217 ? 36.530 14.602 -15.070 1.00 69.06 217 ASN A C 1
ATOM 1595 O O . ASN A 1 217 ? 35.317 14.483 -15.228 1.00 69.06 217 ASN A O 1
ATOM 1599 N N . LEU A 1 218 ? 37.212 13.860 -14.195 1.00 71.44 218 LEU A N 1
ATOM 1600 C CA . LEU A 1 218 ? 36.571 12.865 -13.338 1.00 71.44 218 LEU A CA 1
ATOM 1601 C C . LEU A 1 218 ? 35.942 13.523 -12.095 1.00 71.44 218 LEU A C 1
ATOM 1603 O O . LEU A 1 218 ? 36.605 14.326 -11.433 1.00 71.44 218 LEU A O 1
ATOM 1607 N N . PRO A 1 219 ? 34.694 13.178 -11.731 1.00 61.69 219 PRO A N 1
ATOM 1608 C CA . PRO A 1 219 ? 34.055 13.694 -10.526 1.00 61.69 219 PRO A CA 1
ATOM 1609 C C . PRO A 1 219 ? 34.679 13.121 -9.242 1.00 61.69 219 PRO A C 1
ATOM 1611 O O . PRO A 1 219 ? 35.305 12.058 -9.235 1.00 61.69 219 PRO A O 1
ATOM 1614 N N . SER A 1 220 ? 34.479 13.816 -8.118 1.00 53.88 220 SER A N 1
ATOM 1615 C CA . SER A 1 220 ? 34.942 13.360 -6.803 1.00 53.88 220 SER A CA 1
ATOM 1616 C C . SER A 1 220 ? 34.297 12.023 -6.423 1.00 53.88 220 SER A C 1
ATOM 1618 O O . SER A 1 220 ? 33.072 11.919 -6.403 1.00 53.88 220 SER A O 1
ATOM 1620 N N . GLY A 1 221 ? 35.121 11.029 -6.082 1.00 59.34 221 GLY A N 1
ATOM 1621 C CA . GLY A 1 221 ? 34.680 9.668 -5.746 1.00 59.34 221 GLY A CA 1
ATOM 1622 C C . GLY A 1 221 ? 34.930 8.619 -6.837 1.00 59.34 221 GLY A C 1
ATOM 1623 O O . GLY A 1 221 ? 34.603 7.457 -6.620 1.00 59.34 221 GLY A O 1
ATOM 1624 N N . VAL A 1 222 ? 35.522 9.000 -7.976 1.00 73.69 222 VAL A N 1
ATOM 1625 C CA . VAL A 1 222 ? 36.007 8.061 -9.001 1.00 73.69 222 VAL A CA 1
ATOM 1626 C C . VAL A 1 222 ? 37.483 7.743 -8.764 1.00 73.69 222 VAL A C 1
ATOM 1628 O O . VAL A 1 222 ? 38.317 8.646 -8.695 1.00 73.69 222 VAL A O 1
ATOM 1631 N N . GLU A 1 223 ? 37.814 6.459 -8.655 1.00 77.81 223 GLU A N 1
ATOM 1632 C CA . GLU A 1 223 ? 39.187 5.982 -8.473 1.00 77.81 223 GLU A CA 1
ATOM 1633 C C . GLU A 1 223 ? 39.771 5.492 -9.802 1.00 77.81 223 GLU A C 1
ATOM 1635 O O . GLU A 1 223 ? 39.143 4.721 -10.524 1.00 77.81 223 GLU A O 1
ATOM 1640 N N . ILE A 1 224 ? 40.997 5.903 -10.133 1.00 82.38 224 ILE A N 1
ATOM 1641 C CA . ILE A 1 224 ? 41.690 5.416 -11.334 1.00 82.38 224 ILE A CA 1
ATOM 1642 C C . ILE A 1 224 ? 42.351 4.082 -11.003 1.00 82.38 224 ILE A C 1
ATOM 1644 O O . ILE A 1 224 ? 43.213 4.004 -10.130 1.00 82.38 224 ILE A O 1
ATOM 1648 N N . VAL A 1 225 ? 41.953 3.037 -11.722 1.00 84.56 225 VAL A N 1
ATOM 1649 C CA . VAL A 1 225 ? 42.429 1.667 -11.507 1.00 84.56 225 VAL A CA 1
ATOM 1650 C C . VAL A 1 225 ? 43.627 1.362 -12.401 1.00 84.56 225 VAL A C 1
ATOM 1652 O O . VAL A 1 225 ? 44.592 0.744 -11.951 1.00 84.56 225 VAL A O 1
ATOM 1655 N N . LYS A 1 226 ? 43.583 1.779 -13.673 1.00 84.38 226 LYS A N 1
ATOM 1656 C CA . LYS A 1 226 ? 44.637 1.480 -14.653 1.00 84.38 226 LYS A CA 1
ATOM 1657 C C . LYS A 1 226 ? 44.654 2.489 -15.798 1.00 84.38 226 LYS A C 1
ATOM 1659 O O . LYS A 1 226 ? 43.604 2.958 -16.220 1.00 84.38 226 LYS A O 1
ATOM 1664 N N . VAL A 1 227 ? 45.843 2.770 -16.333 1.00 84.69 227 VAL A N 1
ATOM 1665 C CA . VAL A 1 227 ? 46.039 3.557 -17.560 1.00 84.69 227 VAL A CA 1
ATOM 1666 C C . VAL A 1 227 ? 46.852 2.726 -18.547 1.00 84.69 227 VAL A C 1
ATOM 1668 O O . VAL A 1 227 ? 47.984 2.339 -18.257 1.00 84.69 227 VAL A O 1
ATOM 1671 N N . GLU A 1 228 ? 46.288 2.444 -19.716 1.00 81.50 228 GLU A N 1
ATOM 1672 C CA . GLU A 1 228 ? 46.967 1.774 -20.822 1.00 81.50 228 GLU A CA 1
ATOM 1673 C C . GLU A 1 228 ? 47.223 2.767 -21.953 1.00 81.50 228 GLU A C 1
ATOM 1675 O O . GLU A 1 228 ? 46.312 3.419 -22.466 1.00 81.50 228 GLU A O 1
ATOM 1680 N N . LYS A 1 229 ? 48.492 2.890 -22.344 1.00 83.62 229 LYS A N 1
ATOM 1681 C CA . LYS A 1 229 ? 48.942 3.879 -23.326 1.00 83.62 229 LYS A CA 1
ATOM 1682 C C . LYS A 1 229 ? 49.153 3.229 -24.692 1.00 83.62 229 LYS A C 1
ATOM 1684 O O . LYS A 1 229 ? 49.742 2.147 -24.750 1.00 83.62 229 LYS A O 1
ATOM 1689 N N . PRO A 1 230 ? 48.738 3.885 -25.786 1.00 79.69 230 PRO A N 1
ATOM 1690 C CA . PRO A 1 230 ? 48.951 3.376 -27.129 1.00 79.69 230 PRO A CA 1
ATOM 1691 C C . PRO A 1 230 ? 50.406 3.581 -27.566 1.00 79.69 230 PRO A C 1
ATOM 1693 O O . PRO A 1 230 ? 51.134 4.416 -27.026 1.00 79.69 230 PRO A O 1
ATOM 1696 N N . THR A 1 231 ? 50.833 2.846 -28.592 1.00 74.31 231 THR A N 1
ATOM 1697 C CA . THR A 1 231 ? 52.124 3.077 -29.255 1.00 74.31 231 THR A CA 1
ATOM 1698 C C . THR A 1 231 ? 52.034 4.270 -30.206 1.00 74.31 231 THR A C 1
ATOM 1700 O O . THR A 1 231 ? 51.121 4.332 -31.025 1.00 74.31 231 THR A O 1
ATOM 1703 N N . THR A 1 232 ? 53.018 5.167 -30.181 1.00 76.69 232 THR A N 1
ATOM 1704 C CA . THR A 1 232 ? 53.069 6.392 -31.008 1.00 76.69 232 THR A CA 1
ATOM 1705 C C . THR A 1 232 ? 53.900 6.226 -32.284 1.00 76.69 232 THR A C 1
ATOM 1707 O O . THR A 1 232 ? 54.419 7.190 -32.844 1.00 76.69 232 THR A O 1
ATOM 1710 N N . SER A 1 233 ? 54.083 4.987 -32.745 1.00 71.12 233 SER A N 1
ATOM 1711 C CA . SER A 1 233 ? 54.959 4.666 -33.878 1.00 71.12 233 SER A CA 1
ATOM 1712 C C . SER A 1 233 ? 54.367 5.050 -35.239 1.00 71.12 233 SER A C 1
ATOM 1714 O O . SER A 1 233 ? 55.121 5.217 -36.195 1.00 71.12 233 SER A O 1
ATOM 1716 N N . ALA A 1 234 ? 53.045 5.213 -35.336 1.00 71.88 234 ALA A N 1
ATOM 1717 C CA . ALA A 1 234 ? 52.336 5.604 -36.553 1.00 71.88 234 ALA A CA 1
ATOM 1718 C C . ALA A 1 234 ? 51.620 6.946 -36.354 1.00 71.88 234 ALA A C 1
ATOM 1720 O O . ALA A 1 234 ? 51.119 7.224 -35.267 1.00 71.88 234 ALA A O 1
ATOM 1721 N N . LEU A 1 235 ? 51.587 7.769 -37.405 1.00 59.22 235 LEU A N 1
ATOM 1722 C CA . LEU A 1 235 ? 50.857 9.039 -37.418 1.00 59.22 235 LEU A CA 1
ATOM 1723 C C . LEU A 1 235 ? 49.342 8.788 -37.424 1.00 59.22 235 LEU A C 1
ATOM 1725 O O . LEU A 1 235 ? 48.882 7.835 -38.054 1.00 59.22 235 LEU A O 1
ATOM 1729 N N . GLY A 1 236 ? 48.580 9.669 -36.773 1.00 62.50 236 GLY A N 1
ATOM 1730 C CA . GLY A 1 236 ? 47.116 9.592 -36.698 1.00 62.50 236 GLY A CA 1
ATOM 1731 C C . GLY A 1 236 ? 46.575 9.525 -35.268 1.00 62.50 236 GLY A C 1
ATOM 1732 O O . GLY A 1 236 ? 47.316 9.687 -34.298 1.00 62.50 236 GLY A O 1
ATOM 1733 N N . THR A 1 237 ? 45.263 9.320 -35.142 1.00 77.44 237 THR A N 1
ATOM 1734 C CA . THR A 1 237 ? 44.577 9.236 -33.846 1.00 77.44 237 THR A CA 1
ATOM 1735 C C . THR A 1 237 ? 44.586 7.803 -33.322 1.00 77.44 237 THR A C 1
ATOM 1737 O O . THR A 1 237 ? 44.083 6.890 -33.973 1.00 77.44 237 THR A O 1
ATOM 1740 N N . VAL A 1 238 ? 45.126 7.611 -32.123 1.00 75.62 238 VAL A N 1
ATOM 1741 C CA . VAL A 1 238 ? 45.124 6.348 -31.371 1.00 75.62 238 VAL A CA 1
ATOM 1742 C C . VAL A 1 238 ? 44.485 6.576 -29.998 1.00 75.62 238 VAL A C 1
ATOM 1744 O O . VAL A 1 238 ? 44.416 7.712 -29.547 1.00 75.62 238 VAL A O 1
ATOM 1747 N N . MET A 1 239 ? 43.992 5.534 -29.322 1.00 74.06 239 MET A N 1
ATOM 1748 C CA . MET A 1 239 ? 43.265 5.685 -28.048 1.00 74.06 239 MET A CA 1
ATOM 1749 C C . MET A 1 239 ? 44.088 5.170 -26.865 1.00 74.06 239 MET A C 1
ATOM 1751 O O . MET A 1 239 ? 44.605 4.054 -26.907 1.00 74.06 239 MET A O 1
ATOM 1755 N N . ALA A 1 240 ? 44.193 5.972 -25.806 1.00 76.19 240 ALA A N 1
ATOM 1756 C CA . ALA A 1 240 ? 44.621 5.514 -24.488 1.00 76.19 240 ALA A CA 1
ATOM 1757 C C . ALA A 1 240 ? 43.402 5.066 -23.678 1.00 76.19 240 ALA A C 1
ATOM 1759 O O . ALA A 1 240 ? 42.374 5.737 -23.701 1.00 76.19 240 ALA A O 1
ATOM 1760 N N . LYS A 1 241 ? 43.517 3.948 -22.960 1.00 83.56 241 LYS A N 1
ATOM 1761 C CA . LYS A 1 241 ? 42.420 3.373 -22.171 1.00 83.56 241 LYS A CA 1
ATOM 1762 C C . LYS A 1 241 ? 42.644 3.670 -20.699 1.00 83.56 241 LYS A C 1
ATOM 1764 O O . LYS A 1 241 ? 43.697 3.338 -20.154 1.00 83.56 241 LYS A O 1
ATOM 1769 N N . VAL A 1 242 ? 41.668 4.282 -20.045 1.00 82.06 242 VAL A N 1
ATOM 1770 C CA . VAL A 1 242 ? 41.707 4.560 -18.608 1.00 82.06 242 VAL A CA 1
ATOM 1771 C C . VAL A 1 242 ? 40.592 3.780 -17.935 1.00 82.06 242 VAL A C 1
ATOM 1773 O O . VAL A 1 242 ? 39.419 4.070 -18.132 1.00 82.06 242 VAL A O 1
ATOM 1776 N N . THR A 1 243 ? 40.952 2.791 -17.127 1.00 80.38 243 THR A N 1
ATOM 1777 C CA . THR A 1 243 ? 39.996 2.035 -16.319 1.00 80.38 243 THR A CA 1
ATOM 1778 C C . THR A 1 243 ? 39.753 2.773 -15.011 1.00 80.38 243 THR A C 1
ATOM 1780 O O . THR A 1 243 ? 40.697 3.044 -14.260 1.00 80.38 243 THR A O 1
ATOM 1783 N N . VAL A 1 244 ? 38.492 3.065 -14.719 1.00 78.75 244 VAL A N 1
ATOM 1784 C CA . VAL A 1 244 ? 38.062 3.762 -13.509 1.00 78.75 244 VAL A CA 1
ATOM 1785 C C . VAL A 1 244 ? 37.087 2.913 -12.707 1.00 78.75 244 VAL A C 1
ATOM 1787 O O . VAL A 1 244 ? 36.370 2.079 -13.253 1.00 78.75 244 VAL A O 1
ATOM 1790 N N . LYS A 1 245 ? 37.057 3.134 -11.397 1.00 75.19 245 LYS A N 1
ATOM 1791 C CA . LYS A 1 245 ? 36.080 2.568 -10.478 1.00 75.19 245 LYS A CA 1
ATOM 1792 C C . LYS A 1 245 ? 35.197 3.688 -9.946 1.00 75.19 245 LYS A C 1
ATOM 1794 O O . LYS A 1 245 ? 35.696 4.663 -9.386 1.00 75.19 245 LYS A O 1
ATOM 1799 N N . LEU A 1 246 ? 33.896 3.553 -10.147 1.00 75.06 246 LEU A N 1
ATOM 1800 C CA . LEU A 1 246 ? 32.886 4.510 -9.713 1.00 75.06 246 LEU A CA 1
ATOM 1801 C C . LEU A 1 246 ? 32.538 4.299 -8.227 1.00 75.06 246 LEU A C 1
ATOM 1803 O O . LEU A 1 246 ? 32.852 3.265 -7.631 1.00 75.06 246 LEU A O 1
ATOM 1807 N N . ALA A 1 247 ? 31.874 5.284 -7.614 1.00 65.44 247 ALA A N 1
ATOM 1808 C CA . ALA A 1 247 ? 31.530 5.274 -6.187 1.00 65.44 247 ALA A CA 1
ATOM 1809 C C . ALA A 1 247 ? 30.557 4.145 -5.781 1.00 65.44 247 ALA A C 1
ATOM 1811 O O . ALA A 1 247 ? 30.491 3.775 -4.610 1.00 65.44 247 ALA A O 1
ATOM 1812 N N . ASP A 1 248 ? 29.821 3.585 -6.742 1.00 62.41 248 ASP A N 1
ATOM 1813 C CA . ASP A 1 248 ? 28.942 2.420 -6.577 1.00 62.41 248 ASP A CA 1
ATOM 1814 C C . ASP A 1 248 ? 29.698 1.075 -6.648 1.00 62.41 248 ASP A C 1
ATOM 1816 O O . ASP A 1 248 ? 29.112 0.016 -6.427 1.00 62.41 248 ASP A O 1
ATOM 1820 N N . GLY A 1 249 ? 31.008 1.111 -6.919 1.00 62.34 249 GLY A N 1
ATOM 1821 C CA . GLY A 1 249 ? 31.874 -0.056 -7.052 1.00 62.34 249 GLY A CA 1
ATOM 1822 C C . GLY A 1 249 ? 32.005 -0.606 -8.475 1.00 62.34 249 GLY A C 1
ATOM 1823 O O . GLY A 1 249 ? 32.802 -1.529 -8.664 1.00 62.34 249 GLY A O 1
ATOM 1824 N N . SER A 1 250 ? 31.287 -0.047 -9.454 1.00 66.00 250 SER A N 1
ATOM 1825 C CA . SER A 1 250 ? 31.337 -0.445 -10.866 1.00 66.00 250 SER A CA 1
ATOM 1826 C C . SER A 1 250 ? 32.676 -0.061 -11.508 1.00 66.00 250 SER A C 1
ATOM 1828 O O . SER A 1 250 ? 33.278 0.947 -11.136 1.00 66.00 250 SER A O 1
ATOM 1830 N N . VAL A 1 251 ? 33.163 -0.868 -12.456 1.00 71.62 251 VAL A N 1
ATOM 1831 C CA . VAL A 1 251 ? 34.439 -0.646 -13.158 1.00 71.62 251 VAL A CA 1
ATOM 1832 C C . VAL A 1 251 ? 34.159 -0.393 -14.634 1.00 71.62 251 VAL A C 1
ATOM 1834 O O . VAL A 1 251 ? 33.569 -1.247 -15.284 1.00 71.62 251 VAL A O 1
ATOM 1837 N N . GLU A 1 252 ? 34.614 0.749 -15.146 1.00 68.75 252 GLU A N 1
ATOM 1838 C CA . GLU A 1 252 ? 34.327 1.229 -16.504 1.00 68.75 252 GLU A CA 1
ATOM 1839 C C . GLU A 1 252 ? 35.607 1.704 -17.216 1.00 68.75 252 GLU A C 1
ATOM 1841 O O . GLU A 1 252 ? 36.582 2.099 -16.568 1.00 68.75 252 GLU A O 1
ATOM 1846 N N . GLU A 1 253 ? 35.627 1.665 -18.552 1.00 75.69 253 GLU A N 1
ATOM 1847 C CA . GLU A 1 253 ? 36.768 2.082 -19.384 1.00 75.69 253 GLU A CA 1
ATOM 1848 C C . GLU A 1 253 ? 36.471 3.394 -20.129 1.00 75.69 253 GLU A C 1
ATOM 1850 O O . GLU A 1 253 ? 35.442 3.534 -20.781 1.00 75.69 253 GLU A O 1
ATOM 1855 N N . ILE A 1 254 ? 37.398 4.352 -20.056 1.00 73.06 254 ILE A N 1
ATOM 1856 C CA . ILE A 1 254 ? 37.334 5.648 -20.743 1.00 73.06 254 ILE A CA 1
ATOM 1857 C C . ILE A 1 254 ? 38.402 5.683 -21.836 1.00 73.06 254 ILE A C 1
ATOM 1859 O O . ILE A 1 254 ? 39.589 5.489 -21.553 1.00 73.06 254 ILE A O 1
ATOM 1863 N N . ASN A 1 255 ? 38.000 5.979 -23.073 1.00 76.38 255 ASN A N 1
ATOM 1864 C CA . ASN A 1 255 ? 38.909 6.090 -24.211 1.00 76.38 255 ASN A CA 1
ATOM 1865 C C . ASN A 1 255 ? 39.320 7.546 -24.446 1.00 76.38 255 ASN A C 1
ATOM 1867 O O . ASN A 1 255 ? 38.504 8.395 -24.793 1.00 76.38 255 ASN A O 1
ATOM 1871 N N . VAL A 1 256 ? 40.610 7.835 -24.296 1.00 76.62 256 VAL A N 1
ATOM 1872 C CA . VAL A 1 256 ? 41.180 9.172 -24.487 1.00 76.62 256 VAL A CA 1
ATOM 1873 C C . VAL A 1 256 ? 41.894 9.233 -25.837 1.00 76.62 256 VAL A C 1
ATOM 1875 O O . VAL A 1 256 ? 42.849 8.478 -26.047 1.00 76.62 256 VAL A O 1
ATOM 1878 N N . PRO A 1 257 ? 41.498 10.134 -26.749 1.00 73.25 257 PRO A N 1
ATOM 1879 C CA . PRO A 1 257 ? 42.146 10.274 -28.040 1.00 73.25 257 PRO A CA 1
ATOM 1880 C C . PRO A 1 257 ? 43.542 10.884 -27.901 1.00 73.25 257 PRO A C 1
ATOM 1882 O O . PRO A 1 257 ? 43.751 11.900 -27.237 1.00 73.25 257 PRO A O 1
ATOM 1885 N N . VAL A 1 258 ? 44.504 10.272 -28.581 1.00 76.88 258 VAL A N 1
ATOM 1886 C CA . VAL A 1 258 ? 45.895 10.702 -28.689 1.00 76.88 258 VAL A CA 1
ATOM 1887 C C . VAL A 1 258 ? 46.212 10.936 -30.161 1.00 76.88 258 VAL A C 1
ATOM 1889 O O . VAL A 1 258 ? 46.110 10.027 -30.980 1.00 76.88 258 VAL A O 1
ATOM 1892 N N . GLU A 1 259 ? 46.609 12.151 -30.506 1.00 77.19 259 GLU A N 1
ATOM 1893 C CA . GLU A 1 259 ? 46.975 12.546 -31.860 1.00 77.19 259 GLU A CA 1
ATOM 1894 C C . GLU A 1 259 ? 48.496 12.524 -32.030 1.00 77.19 259 GLU A C 1
ATOM 1896 O O . GLU A 1 259 ? 49.225 13.279 -31.380 1.00 77.19 259 GLU A O 1
ATOM 1901 N N . VAL A 1 260 ? 48.978 11.644 -32.910 1.00 76.56 260 VAL A N 1
ATOM 1902 C CA . VAL A 1 260 ? 50.404 11.500 -33.206 1.00 76.56 260 VAL A CA 1
ATOM 1903 C C . VAL A 1 260 ? 50.766 12.342 -34.425 1.00 76.56 260 VAL A C 1
ATOM 1905 O O . VAL A 1 260 ? 50.352 12.037 -35.547 1.00 76.56 260 VAL A O 1
ATOM 1908 N N . ILE A 1 261 ? 51.568 13.384 -34.202 1.00 72.69 261 ILE A N 1
ATOM 1909 C CA . ILE A 1 261 ? 51.964 14.359 -35.226 1.00 72.69 261 ILE A CA 1
ATOM 1910 C C . ILE A 1 261 ? 53.447 14.243 -35.606 1.00 72.69 261 ILE A C 1
ATOM 1912 O O . ILE A 1 261 ? 54.283 13.738 -34.852 1.00 72.69 261 ILE A O 1
ATOM 1916 N N . VAL A 1 262 ? 53.788 14.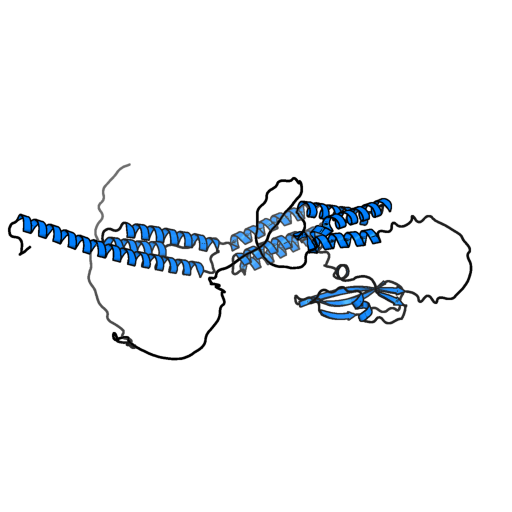750 -36.792 1.00 69.62 262 VAL A N 1
ATOM 1917 C CA . VAL A 1 262 ? 55.177 14.883 -37.259 1.00 69.62 262 VAL A CA 1
ATOM 1918 C C . VAL A 1 262 ? 55.877 16.043 -36.549 1.00 69.62 262 VAL A C 1
ATOM 1920 O O . VAL A 1 262 ? 55.328 17.137 -36.427 1.00 69.62 262 VAL A O 1
ATOM 1923 N N . SER A 1 263 ? 57.124 15.832 -36.131 1.00 55.88 263 SER A N 1
ATOM 1924 C CA . SER A 1 263 ? 57.988 16.895 -35.608 1.00 55.88 263 SER A CA 1
ATOM 1925 C C . SER A 1 263 ? 58.322 17.905 -36.710 1.00 55.88 263 SER A C 1
ATOM 1927 O O . SER A 1 263 ? 59.194 17.649 -37.538 1.00 55.88 263 SER A O 1
ATOM 1929 N N . GLN A 1 264 ? 57.663 19.065 -36.731 1.00 48.59 264 GLN A N 1
ATOM 1930 C CA . GLN A 1 264 ? 58.110 20.185 -37.562 1.00 48.59 264 GLN A CA 1
ATOM 1931 C C . GLN A 1 264 ? 59.320 20.861 -36.904 1.00 48.59 264 GLN A C 1
ATOM 1933 O O . GLN A 1 264 ? 59.210 21.490 -35.853 1.00 48.59 264 GLN A O 1
ATOM 1938 N N . ASN A 1 265 ? 60.487 20.727 -37.535 1.00 40.34 265 ASN A N 1
ATOM 1939 C CA . ASN A 1 265 ? 61.640 21.577 -37.259 1.00 40.34 265 ASN A CA 1
ATOM 1940 C C . ASN A 1 265 ? 61.386 22.951 -37.888 1.00 40.34 265 ASN A C 1
ATOM 1942 O O . ASN A 1 265 ? 61.258 23.059 -39.106 1.00 40.34 265 ASN A O 1
ATOM 1946 N N . HIS A 1 266 ? 61.345 24.005 -37.073 1.00 41.69 266 HIS A N 1
ATOM 1947 C CA . HIS A 1 266 ? 61.318 25.377 -37.574 1.00 41.69 266 HIS A CA 1
ATOM 1948 C C . HIS A 1 266 ? 62.699 25.753 -38.128 1.00 41.69 266 HIS A C 1
ATOM 1950 O O . HIS A 1 266 ? 63.582 26.199 -37.399 1.00 41.69 266 HIS A O 1
ATOM 1956 N N . GLY A 1 267 ? 62.880 25.534 -39.430 1.00 35.44 267 GLY A N 1
ATOM 1957 C CA . GLY A 1 267 ? 63.971 26.079 -40.230 1.00 35.44 267 GLY A CA 1
ATOM 1958 C C . GLY A 1 267 ? 63.509 27.332 -40.971 1.00 35.44 267 GLY A C 1
ATOM 1959 O O . GLY A 1 267 ? 62.531 27.303 -41.708 1.00 35.44 267 GLY A O 1
ATOM 1960 N N . ASN A 1 268 ? 64.218 28.425 -40.719 1.00 42.28 268 ASN A N 1
ATOM 1961 C CA . ASN A 1 268 ? 64.198 29.712 -41.409 1.00 42.28 268 ASN A CA 1
ATOM 1962 C C . ASN A 1 268 ? 64.205 29.590 -42.951 1.00 42.28 268 ASN A C 1
ATOM 1964 O O . ASN A 1 268 ? 65.041 28.854 -43.460 1.00 42.28 268 ASN A O 1
ATOM 1968 N N . GLU A 1 269 ? 63.343 30.342 -43.657 1.00 36.69 269 GLU A N 1
ATOM 1969 C CA . GLU A 1 269 ? 63.658 31.188 -44.836 1.00 36.69 269 GLU A CA 1
ATOM 1970 C C . GLU A 1 269 ? 62.397 31.640 -45.615 1.00 36.69 269 GLU A C 1
ATOM 1972 O O . GLU A 1 269 ? 61.584 30.838 -46.055 1.00 36.69 269 GLU A O 1
ATOM 1977 N N . GLY A 1 270 ? 62.284 32.957 -45.825 1.00 33.75 270 GLY A N 1
ATOM 1978 C CA . GLY A 1 270 ? 62.269 33.525 -47.179 1.00 33.75 270 GLY A CA 1
ATOM 1979 C C . GLY A 1 270 ? 61.023 33.418 -48.072 1.00 33.75 270 GLY A C 1
ATOM 1980 O O . GLY A 1 270 ? 60.885 32.487 -48.847 1.00 33.75 270 GLY A O 1
ATOM 1981 N N . ASN A 1 271 ? 60.317 34.552 -48.138 1.00 37.53 271 ASN A N 1
ATOM 1982 C CA . ASN A 1 271 ? 59.773 35.201 -49.342 1.00 37.53 271 ASN A CA 1
ATOM 1983 C C . ASN A 1 271 ? 58.560 34.600 -50.083 1.00 37.53 271 ASN A C 1
ATOM 1985 O O . ASN A 1 271 ? 58.485 33.428 -50.430 1.00 37.53 271 ASN A O 1
ATOM 1989 N N . GLY A 1 272 ? 57.612 35.494 -50.376 1.00 48.78 272 GLY A N 1
ATOM 1990 C CA . GLY A 1 272 ? 56.337 35.177 -51.000 1.00 48.78 272 GLY A CA 1
ATOM 1991 C C . GLY A 1 272 ? 56.413 34.802 -52.479 1.00 48.78 272 GLY A C 1
ATOM 1992 O O . GLY A 1 272 ? 57.184 35.364 -53.253 1.00 48.78 272 GLY A O 1
ATOM 1993 N N . ALA A 1 273 ? 55.501 33.918 -52.871 1.00 36.88 273 ALA A N 1
ATOM 1994 C CA . ALA A 1 273 ? 54.932 33.847 -54.207 1.00 36.88 273 ALA A CA 1
ATOM 1995 C C . ALA A 1 273 ? 53.537 33.217 -54.103 1.00 36.88 273 ALA A C 1
ATOM 1997 O O . ALA A 1 273 ? 53.325 32.225 -53.412 1.00 36.88 273 ALA A O 1
ATOM 1998 N N . ASN A 1 274 ? 52.587 33.865 -54.762 1.00 48.75 274 ASN A N 1
ATOM 1999 C CA . ASN A 1 274 ? 51.156 33.608 -54.728 1.00 48.75 274 ASN A CA 1
ATOM 2000 C C . ASN A 1 274 ? 50.753 32.729 -55.928 1.00 48.75 274 ASN A C 1
ATOM 2002 O O . ASN A 1 274 ? 51.225 32.997 -57.031 1.00 48.75 274 ASN A O 1
ATOM 2006 N N . ASN A 1 275 ? 49.890 31.727 -55.715 1.00 38.38 275 ASN A N 1
ATOM 2007 C CA . ASN A 1 275 ? 48.910 31.124 -56.650 1.00 38.38 275 ASN A CA 1
ATOM 2008 C C . ASN A 1 275 ? 48.461 29.775 -56.057 1.00 38.38 275 ASN A C 1
ATOM 2010 O O . ASN A 1 275 ? 49.312 28.972 -55.703 1.00 38.38 275 ASN A O 1
ATOM 2014 N N . GLY A 1 276 ? 47.192 29.394 -55.937 1.00 33.50 276 GLY A N 1
ATOM 2015 C CA . GLY A 1 276 ? 45.915 29.903 -56.432 1.00 33.50 276 GLY A CA 1
ATOM 2016 C C . GLY A 1 276 ? 44.914 28.728 -56.408 1.00 33.50 276 GLY A C 1
ATOM 2017 O O . GLY A 1 276 ? 45.344 27.580 -56.498 1.00 33.50 276 GLY A O 1
ATOM 2018 N N . ALA A 1 277 ? 43.610 29.033 -56.333 1.00 31.39 277 ALA A N 1
ATOM 2019 C CA . ALA A 1 277 ? 42.449 28.130 -56.168 1.00 31.39 277 ALA A CA 1
ATOM 2020 C C . ALA A 1 277 ? 42.178 27.715 -54.705 1.00 31.39 277 ALA A C 1
ATOM 2022 O O . ALA A 1 277 ? 43.066 27.236 -54.021 1.00 31.39 277 ALA A O 1
ATOM 2023 N N . ASN A 1 278 ? 40.988 27.845 -54.125 1.00 31.19 278 ASN A N 1
ATOM 2024 C CA . ASN A 1 278 ? 39.647 28.190 -54.592 1.00 31.19 278 ASN A CA 1
ATOM 2025 C C . ASN A 1 278 ? 38.855 28.632 -53.334 1.00 31.19 278 ASN A C 1
ATOM 2027 O O . ASN A 1 278 ? 39.260 28.284 -52.229 1.00 31.19 278 ASN A O 1
ATOM 2031 N N . ASN A 1 279 ? 37.770 29.394 -53.486 1.00 45.56 279 ASN A N 1
ATOM 2032 C CA . ASN A 1 279 ? 36.893 29.867 -52.400 1.00 45.56 279 ASN A CA 1
ATOM 2033 C C . ASN A 1 279 ? 36.689 28.841 -51.263 1.00 45.56 279 ASN A C 1
ATOM 2035 O O . ASN A 1 279 ? 36.055 27.812 -51.482 1.00 45.56 279 ASN A O 1
ATOM 2039 N N . THR A 1 280 ? 37.122 29.175 -50.045 1.00 37.41 280 THR A N 1
ATOM 2040 C CA . THR A 1 280 ? 36.578 28.578 -48.820 1.00 37.41 280 THR A CA 1
ATOM 2041 C C . THR A 1 280 ? 35.943 29.716 -48.046 1.00 37.41 280 THR A C 1
ATOM 2043 O O . THR A 1 280 ? 36.636 30.630 -47.598 1.00 37.41 280 THR A O 1
ATOM 2046 N N . GLU A 1 281 ? 34.617 29.688 -47.969 1.00 42.81 281 GLU A N 1
ATOM 2047 C CA . GLU A 1 281 ? 33.805 30.569 -47.137 1.00 42.81 281 GLU A CA 1
ATOM 2048 C C . GLU A 1 281 ? 34.463 30.745 -45.764 1.00 42.81 281 GLU A C 1
ATOM 2050 O O . GLU A 1 281 ? 34.936 29.778 -45.161 1.00 42.81 281 GLU A O 1
ATOM 2055 N N . ALA A 1 282 ? 34.541 31.988 -45.283 1.00 49.34 282 ALA A N 1
ATOM 2056 C CA . ALA A 1 282 ? 35.029 32.274 -43.944 1.00 49.34 282 ALA A CA 1
ATOM 2057 C C . ALA A 1 282 ? 34.195 31.460 -42.945 1.00 49.34 282 ALA A C 1
ATOM 2059 O O . ALA A 1 282 ? 33.024 31.758 -42.714 1.00 49.34 282 ALA A O 1
ATOM 2060 N N . LYS A 1 283 ? 34.786 30.389 -42.407 1.00 61.00 283 LYS A N 1
ATOM 2061 C CA . LYS A 1 283 ? 34.118 29.473 -41.485 1.00 61.00 283 LYS A CA 1
ATOM 2062 C C . LYS A 1 283 ? 33.644 30.285 -40.279 1.00 61.00 283 LYS A C 1
ATOM 2064 O O . LYS A 1 283 ? 34.455 30.920 -39.607 1.00 61.00 283 LYS A O 1
ATOM 2069 N N . VAL A 1 284 ? 32.335 30.298 -40.050 1.00 68.75 284 VAL A N 1
ATOM 2070 C CA . VAL A 1 284 ? 31.688 31.090 -38.998 1.00 68.75 284 VAL A CA 1
ATOM 2071 C C . VAL A 1 284 ? 32.274 30.727 -37.630 1.00 68.75 284 VAL A C 1
ATOM 2073 O O . VAL A 1 284 ? 32.344 29.555 -37.257 1.00 68.75 284 VAL A O 1
ATOM 2076 N N . ASN A 1 285 ? 32.737 31.733 -36.888 1.00 75.44 285 ASN A N 1
ATOM 2077 C CA . ASN A 1 285 ? 33.353 31.574 -35.578 1.00 75.44 285 ASN A CA 1
ATOM 2078 C C . ASN A 1 285 ? 32.268 31.466 -34.501 1.00 75.44 285 ASN A C 1
ATOM 2080 O O . ASN A 1 285 ? 31.629 32.457 -34.145 1.00 75.44 285 ASN A O 1
ATOM 2084 N N . LYS A 1 286 ? 32.087 30.252 -33.971 1.00 77.94 286 LYS A N 1
ATOM 2085 C CA . LYS A 1 286 ? 31.066 29.919 -32.966 1.00 77.94 286 LYS A CA 1
ATOM 2086 C C . LYS A 1 286 ? 31.598 29.826 -31.531 1.00 77.94 286 LYS A C 1
ATOM 2088 O O . LYS A 1 286 ? 30.804 29.628 -30.619 1.00 77.94 286 LYS A O 1
ATOM 2093 N N . ALA A 1 287 ? 32.899 30.027 -31.303 1.00 79.69 287 ALA A N 1
ATOM 2094 C CA . ALA A 1 287 ? 33.515 29.852 -29.981 1.00 79.69 287 ALA A CA 1
ATOM 2095 C C . ALA A 1 287 ? 32.929 30.797 -28.913 1.00 79.69 287 ALA A C 1
ATOM 2097 O O . ALA A 1 287 ? 32.774 30.425 -27.752 1.00 79.69 287 ALA A O 1
ATOM 2098 N N . LYS A 1 288 ? 32.552 32.022 -29.305 1.00 77.69 288 LYS A N 1
ATOM 2099 C CA . LYS A 1 288 ? 31.881 32.970 -28.398 1.00 77.69 288 LYS A CA 1
ATOM 2100 C C . LYS A 1 288 ? 30.463 32.529 -28.031 1.00 77.69 288 LYS A C 1
ATOM 2102 O O . LYS A 1 288 ? 30.057 32.701 -26.888 1.00 77.69 288 LYS A O 1
ATOM 2107 N N . LEU A 1 289 ? 29.732 31.945 -28.982 1.00 83.00 289 LEU A N 1
ATOM 2108 C CA . LEU A 1 289 ? 28.388 31.416 -28.746 1.00 83.00 289 LEU A CA 1
ATOM 2109 C C . LEU A 1 289 ? 28.427 30.178 -27.852 1.00 83.00 289 LEU A C 1
ATOM 2111 O O . LEU A 1 289 ? 27.605 30.065 -26.954 1.00 83.00 289 LEU A O 1
ATOM 2115 N N . GLU A 1 290 ? 29.414 29.305 -28.040 1.00 78.69 290 GLU A N 1
ATOM 2116 C CA . GLU A 1 290 ? 29.660 28.157 -27.162 1.00 78.69 290 GLU A CA 1
ATOM 2117 C C . GLU A 1 290 ? 29.892 28.596 -25.710 1.00 78.69 290 GLU A C 1
ATOM 2119 O O . GLU A 1 290 ? 29.209 28.128 -24.801 1.00 78.69 290 GLU A O 1
ATOM 2124 N N . GLY A 1 291 ? 30.777 29.577 -25.496 1.00 77.56 291 GLY A N 1
ATOM 2125 C CA . GLY A 1 291 ? 31.013 30.154 -24.170 1.00 77.56 291 GLY A CA 1
ATOM 2126 C C . GLY A 1 291 ? 29.755 30.770 -23.544 1.00 77.56 291 GLY A C 1
ATOM 2127 O O . GLY A 1 291 ? 29.465 30.514 -22.377 1.00 77.56 291 GLY A O 1
ATOM 2128 N N . ALA A 1 292 ? 28.972 31.526 -24.319 1.00 80.81 292 ALA A N 1
ATOM 2129 C CA . ALA A 1 292 ? 27.731 32.141 -23.843 1.00 80.81 292 ALA A CA 1
ATOM 2130 C C . ALA A 1 292 ? 26.652 31.097 -23.485 1.00 80.81 292 ALA A C 1
ATOM 2132 O O . ALA A 1 292 ? 25.959 31.243 -22.478 1.00 80.81 292 ALA A O 1
ATOM 2133 N N . ILE A 1 293 ? 26.534 30.016 -24.266 1.00 80.50 293 ILE A N 1
ATOM 2134 C CA . ILE A 1 293 ? 25.620 28.899 -23.975 1.00 80.50 293 ILE A CA 1
ATOM 2135 C C . ILE A 1 293 ? 26.012 28.213 -22.666 1.00 80.50 293 ILE A C 1
ATOM 2137 O O . ILE A 1 293 ? 25.140 27.950 -21.841 1.00 80.50 293 ILE A O 1
ATOM 2141 N N . HIS A 1 294 ? 27.307 27.979 -22.435 1.00 80.88 294 HIS A N 1
ATOM 2142 C CA . HIS A 1 294 ? 27.778 27.392 -21.179 1.00 80.88 294 HIS A CA 1
ATOM 2143 C C . HIS A 1 294 ? 27.434 28.253 -19.962 1.00 80.88 294 HIS A C 1
ATOM 2145 O O . HIS A 1 294 ? 26.984 27.717 -18.953 1.00 80.88 294 HIS A O 1
ATOM 2151 N N . GLN A 1 295 ? 27.586 29.575 -20.061 1.00 81.94 295 GLN A N 1
ATOM 2152 C CA . GLN A 1 295 ? 27.227 30.488 -18.973 1.00 81.94 295 GLN A CA 1
ATOM 2153 C C . GLN A 1 295 ? 25.720 30.483 -18.679 1.00 81.94 295 GLN A C 1
ATOM 2155 O O . GLN A 1 295 ? 25.316 30.490 -17.516 1.00 81.94 295 GLN A O 1
ATOM 2160 N N . LEU A 1 296 ? 24.885 30.432 -19.720 1.00 83.81 296 LEU A N 1
ATOM 2161 C CA . LEU A 1 296 ? 23.432 30.368 -19.569 1.00 83.81 296 LEU A CA 1
ATOM 2162 C C . LEU A 1 296 ? 22.971 29.025 -18.976 1.00 83.81 296 LEU A C 1
ATOM 2164 O O . LEU A 1 296 ? 22.097 28.996 -18.108 1.00 83.81 296 LEU A O 1
ATOM 2168 N N . ASP A 1 297 ? 23.577 27.918 -19.410 1.00 81.31 297 ASP A N 1
ATOM 2169 C CA . ASP A 1 297 ? 23.295 26.582 -18.880 1.00 81.31 297 ASP A CA 1
ATOM 2170 C C . ASP A 1 297 ? 23.755 26.447 -17.419 1.00 81.31 297 ASP A C 1
ATOM 2172 O O . ASP A 1 297 ? 23.050 25.856 -16.602 1.00 81.31 297 ASP A O 1
ATOM 2176 N N . GLU A 1 298 ? 24.897 27.035 -17.054 1.00 78.69 298 GLU A N 1
ATOM 2177 C CA . GLU A 1 298 ? 25.379 27.066 -15.671 1.00 78.69 298 GLU A CA 1
ATOM 2178 C C . GLU A 1 298 ? 24.425 27.842 -14.751 1.00 78.69 298 GLU A C 1
ATOM 2180 O O . GLU A 1 298 ? 24.136 27.381 -13.643 1.00 78.69 298 GLU A O 1
ATOM 2185 N N . LEU A 1 299 ? 23.872 28.964 -15.224 1.00 79.56 299 LEU A N 1
ATOM 2186 C CA . LEU A 1 299 ? 22.859 29.731 -14.499 1.00 79.56 299 LEU A CA 1
ATOM 2187 C C . LEU A 1 299 ? 21.566 28.921 -14.313 1.00 79.56 299 LEU A C 1
ATOM 2189 O O . LEU A 1 299 ? 21.033 28.848 -13.204 1.00 79.56 299 LEU A O 1
ATOM 2193 N N . LEU A 1 300 ? 21.088 28.244 -15.362 1.00 80.25 300 LEU A N 1
ATOM 2194 C CA . LEU A 1 300 ? 19.920 27.356 -15.288 1.00 80.25 300 LEU A CA 1
ATOM 2195 C C . LEU A 1 300 ? 20.142 26.163 -14.342 1.00 80.25 300 LEU A C 1
ATOM 2197 O O . LEU A 1 300 ? 19.207 25.722 -13.673 1.00 80.25 300 LEU A O 1
ATOM 2201 N N . LEU A 1 301 ? 21.369 25.648 -14.244 1.00 76.81 301 LEU A N 1
ATOM 2202 C CA . LEU A 1 301 ? 21.681 24.509 -13.382 1.00 76.81 301 LEU A CA 1
ATOM 2203 C C . LEU A 1 301 ? 21.855 24.910 -11.908 1.00 76.81 301 LEU A C 1
ATOM 2205 O O . LEU A 1 301 ? 21.385 24.202 -11.019 1.00 76.81 301 LEU A O 1
ATOM 2209 N N . LYS A 1 302 ? 22.547 26.024 -11.639 1.00 69.44 302 LYS A N 1
ATOM 2210 C CA . LYS A 1 302 ? 22.951 26.420 -10.277 1.00 69.44 302 LYS A CA 1
ATOM 2211 C C . LYS A 1 302 ? 21.994 27.402 -9.615 1.00 69.44 302 LYS A C 1
ATOM 2213 O O . LYS A 1 302 ? 21.919 27.444 -8.389 1.00 69.44 302 LYS A O 1
ATOM 2218 N N . GLU A 1 303 ? 21.272 28.191 -10.403 1.00 64.94 303 GLU A N 1
ATOM 2219 C CA . GLU A 1 303 ? 20.507 29.337 -9.906 1.00 64.94 303 GLU A CA 1
ATOM 2220 C C . GLU A 1 303 ? 19.050 29.347 -10.379 1.00 64.94 303 GLU A C 1
ATOM 2222 O O . GLU A 1 303 ? 18.330 30.308 -10.117 1.00 64.94 303 GLU A O 1
ATOM 2227 N N . SER A 1 304 ? 18.558 28.258 -10.985 1.00 67.31 304 SER A N 1
ATOM 2228 C CA . SER A 1 304 ? 17.152 28.139 -11.413 1.00 67.31 304 SER A CA 1
ATOM 2229 C C . SER A 1 304 ? 16.141 28.333 -10.286 1.00 67.31 304 SER A C 1
ATOM 2231 O O . SER A 1 304 ? 15.053 28.835 -10.541 1.00 67.31 304 SER A O 1
ATOM 2233 N N . ALA A 1 305 ? 16.495 28.001 -9.041 1.00 68.94 305 ALA A N 1
ATOM 2234 C CA . ALA A 1 305 ? 15.647 28.245 -7.871 1.00 68.94 305 ALA A CA 1
ATOM 2235 C C . ALA A 1 305 ? 15.567 29.730 -7.455 1.00 68.94 305 ALA A C 1
ATOM 2237 O O . ALA A 1 305 ? 14.694 30.093 -6.669 1.00 68.94 305 ALA A O 1
ATOM 2238 N N . LYS A 1 306 ? 16.482 30.576 -7.951 1.00 71.50 306 LYS A N 1
ATOM 2239 C CA . LYS A 1 306 ? 16.514 32.027 -7.709 1.00 71.50 306 LYS A CA 1
ATOM 2240 C C . LYS A 1 306 ? 15.814 32.828 -8.816 1.00 71.50 306 LYS A C 1
ATOM 2242 O O . LYS A 1 306 ? 15.556 34.013 -8.628 1.00 71.50 306 LYS A O 1
ATOM 2247 N N . LEU A 1 307 ? 15.511 32.202 -9.956 1.00 76.12 307 LEU A N 1
ATOM 2248 C CA . LEU A 1 307 ? 14.749 32.814 -11.043 1.00 76.12 307 LEU A CA 1
ATOM 2249 C C . LEU A 1 307 ? 13.246 32.653 -10.801 1.00 76.12 307 LEU A C 1
ATOM 2251 O O . LEU A 1 307 ? 12.783 31.589 -10.389 1.00 76.12 307 LEU A O 1
ATOM 2255 N N . ASP A 1 308 ? 12.461 33.680 -11.118 1.00 81.75 308 ASP A N 1
ATOM 2256 C CA . ASP A 1 308 ? 11.013 33.515 -11.210 1.00 81.75 308 ASP A CA 1
ATOM 2257 C C . ASP A 1 308 ? 10.641 32.606 -12.399 1.00 81.75 308 ASP A C 1
ATOM 2259 O O . ASP A 1 308 ? 11.409 32.424 -13.350 1.00 81.75 308 ASP A O 1
ATOM 2263 N N . ALA A 1 309 ? 9.447 32.015 -12.347 1.00 75.94 309 ALA A N 1
ATOM 2264 C CA . ALA A 1 309 ? 9.008 31.023 -13.328 1.00 75.94 309 ALA A CA 1
ATOM 2265 C C . ALA A 1 309 ? 8.934 31.567 -14.769 1.00 75.94 309 ALA A C 1
ATOM 2267 O O . ALA A 1 309 ? 9.075 30.794 -15.720 1.00 75.94 309 ALA A O 1
ATOM 2268 N N . GLU A 1 310 ? 8.722 32.875 -14.947 1.00 79.06 310 GLU A N 1
ATOM 2269 C CA . GLU A 1 310 ? 8.658 33.511 -16.263 1.00 79.06 310 GLU A CA 1
ATOM 2270 C C . GLU A 1 310 ? 10.069 33.740 -16.824 1.00 79.06 310 GLU A C 1
ATOM 2272 O O . GLU A 1 310 ? 10.346 33.342 -17.959 1.00 79.06 310 GLU A O 1
ATOM 2277 N N . THR A 1 311 ? 10.998 34.232 -16.001 1.00 83.06 311 THR A N 1
ATOM 2278 C CA . THR A 1 311 ? 12.417 34.396 -16.359 1.00 83.06 311 THR A CA 1
ATOM 2279 C C . THR A 1 311 ? 13.117 33.053 -16.596 1.00 83.06 311 THR A C 1
ATOM 2281 O O . THR A 1 311 ? 13.894 32.914 -17.541 1.00 83.06 311 THR A O 1
ATOM 2284 N N . ALA A 1 312 ? 12.806 32.018 -15.809 1.00 81.94 312 ALA A N 1
ATOM 2285 C CA . ALA A 1 312 ? 13.327 30.665 -16.024 1.00 81.94 312 ALA A CA 1
ATOM 2286 C C . ALA A 1 312 ? 12.830 30.058 -17.348 1.00 81.94 312 ALA A C 1
ATOM 2288 O O . ALA A 1 312 ? 13.561 29.335 -18.031 1.00 81.94 312 ALA A O 1
ATOM 2289 N N . LYS A 1 313 ? 11.590 30.363 -17.747 1.00 84.31 313 LYS A N 1
ATOM 2290 C CA . LYS A 1 313 ? 11.052 29.954 -19.048 1.00 84.31 313 LYS A CA 1
ATOM 2291 C C . LYS A 1 313 ? 11.733 30.710 -20.192 1.00 84.31 313 LYS A C 1
ATOM 2293 O O . LYS A 1 313 ? 12.084 30.079 -21.186 1.00 84.31 313 LYS A O 1
ATOM 2298 N N . GLU A 1 314 ? 11.967 32.016 -20.041 1.00 85.81 314 GLU A N 1
ATOM 2299 C CA . GLU A 1 314 ? 12.721 32.838 -21.003 1.00 85.81 314 GLU A CA 1
ATOM 2300 C C . GLU A 1 314 ? 14.154 32.303 -21.195 1.00 85.81 314 GLU A C 1
ATOM 2302 O O . GLU A 1 314 ? 14.577 32.094 -22.332 1.00 85.81 314 GLU A O 1
ATOM 2307 N N . ALA A 1 315 ? 14.854 31.960 -20.106 1.00 85.38 315 ALA A N 1
ATOM 2308 C CA . ALA A 1 315 ? 16.193 31.362 -20.1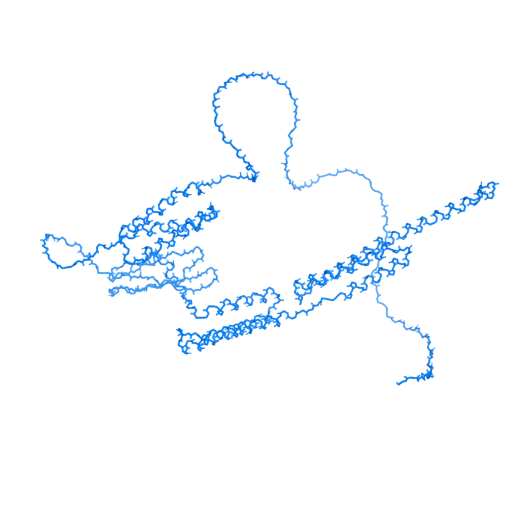32 1.00 85.38 315 ALA A CA 1
ATOM 2309 C C . ALA A 1 315 ? 16.238 30.011 -20.865 1.00 85.38 315 ALA A C 1
ATOM 2311 O O . ALA A 1 315 ? 17.114 29.782 -21.699 1.00 85.38 315 ALA A O 1
ATOM 2312 N N . ASN A 1 316 ? 15.284 29.115 -20.584 1.00 84.88 316 ASN A N 1
ATOM 2313 C CA . ASN A 1 316 ? 15.222 27.799 -21.228 1.00 84.88 316 ASN A CA 1
ATOM 2314 C C . ASN A 1 316 ? 14.944 27.905 -22.735 1.00 84.88 316 ASN A C 1
ATOM 2316 O O . ASN A 1 316 ? 15.542 27.178 -23.529 1.00 84.88 316 ASN A O 1
ATOM 2320 N N . VAL A 1 317 ? 14.066 28.828 -23.141 1.00 90.31 317 VAL A N 1
ATOM 2321 C CA . VAL A 1 317 ? 13.806 29.105 -24.563 1.00 90.31 317 VAL A CA 1
ATOM 2322 C C . VAL A 1 317 ? 15.054 29.682 -25.232 1.00 90.31 317 VAL A C 1
ATOM 2324 O O . VAL A 1 317 ? 15.427 29.228 -26.312 1.00 90.31 317 VAL A O 1
ATOM 2327 N N . LEU A 1 318 ? 15.742 30.620 -24.575 1.00 91.06 318 LEU A N 1
ATOM 2328 C CA . LEU A 1 318 ? 16.962 31.230 -25.099 1.00 91.06 318 LEU A CA 1
ATOM 2329 C C . LEU A 1 318 ? 18.113 30.219 -25.239 1.00 91.06 318 LEU A C 1
ATOM 2331 O O . LEU A 1 318 ? 18.784 30.217 -26.269 1.00 91.06 318 LEU A O 1
ATOM 2335 N N . SER A 1 319 ? 18.297 29.313 -24.270 1.00 87.25 319 SER A N 1
ATOM 2336 C CA . SER A 1 319 ? 19.278 28.214 -24.358 1.00 87.25 319 SER A CA 1
ATOM 2337 C C . SER A 1 319 ? 18.954 27.271 -25.522 1.00 87.25 319 SER A C 1
ATOM 2339 O O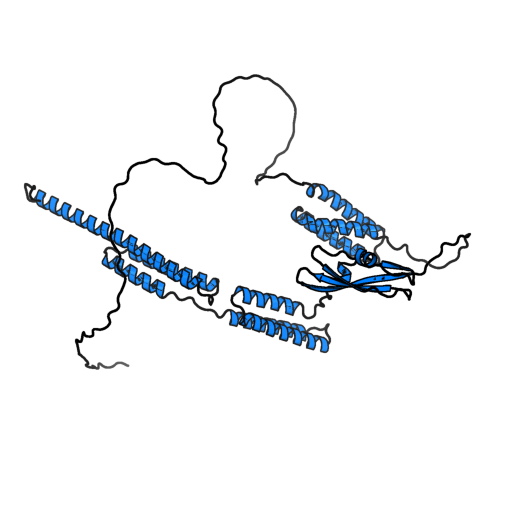 . SER A 1 319 ? 19.836 26.922 -26.312 1.00 87.25 319 SER A O 1
ATOM 2341 N N . ALA A 1 320 ? 17.679 26.911 -25.704 1.00 86.44 320 ALA A N 1
ATOM 2342 C CA . ALA A 1 320 ? 17.253 26.063 -26.815 1.00 86.44 320 ALA A CA 1
ATOM 2343 C C . ALA A 1 320 ? 17.483 26.727 -28.185 1.00 86.44 320 ALA A C 1
ATOM 2345 O O . ALA A 1 320 ? 17.967 26.076 -29.111 1.00 86.44 320 ALA A O 1
ATOM 2346 N N . ASP A 1 321 ? 17.165 28.014 -28.327 1.00 85.69 321 ASP A N 1
ATOM 2347 C CA . ASP A 1 321 ? 17.369 28.748 -29.578 1.00 85.69 321 ASP A CA 1
ATOM 2348 C C . ASP A 1 321 ? 18.857 28.975 -29.877 1.00 85.69 321 ASP A C 1
ATOM 2350 O O . ASP A 1 321 ? 19.284 28.830 -31.025 1.00 85.69 321 ASP A O 1
ATOM 2354 N N . ALA A 1 322 ? 19.675 29.214 -28.852 1.00 85.94 322 ALA A N 1
ATOM 2355 C CA . ALA A 1 322 ? 21.120 29.319 -28.997 1.00 85.94 322 ALA A CA 1
ATOM 2356 C C . ALA A 1 322 ? 21.760 28.003 -29.459 1.00 85.94 322 ALA A C 1
ATOM 2358 O O . ALA A 1 322 ? 22.576 28.005 -30.383 1.00 85.94 322 ALA A O 1
ATOM 2359 N N . LYS A 1 323 ? 21.331 26.866 -28.896 1.00 87.50 323 LYS A N 1
ATOM 2360 C CA . LYS A 1 323 ? 21.781 25.528 -29.316 1.00 87.50 323 LYS A CA 1
ATOM 2361 C C . LYS A 1 323 ? 21.388 25.211 -30.760 1.00 87.50 323 LYS A C 1
ATOM 2363 O O . LYS A 1 323 ? 22.182 24.610 -31.480 1.00 87.50 323 LYS A O 1
ATOM 2368 N N . LYS A 1 324 ? 20.220 25.670 -31.226 1.00 86.75 324 LYS A N 1
ATOM 2369 C CA . LYS A 1 324 ? 19.821 25.544 -32.642 1.00 86.75 324 LYS A CA 1
ATOM 2370 C C . LYS A 1 324 ? 20.723 26.359 -33.569 1.00 86.75 324 LYS A C 1
ATOM 2372 O O . LYS A 1 324 ? 21.165 25.830 -34.584 1.00 86.75 324 LYS A O 1
ATOM 2377 N N . VAL A 1 325 ? 21.025 27.616 -33.228 1.00 82.19 325 VAL A N 1
ATOM 2378 C CA . VAL A 1 325 ? 21.945 28.458 -34.023 1.00 82.19 325 VAL A CA 1
ATOM 2379 C C . VAL A 1 325 ? 23.362 27.878 -34.015 1.00 82.19 325 VAL A C 1
ATOM 2381 O O . VAL A 1 325 ? 24.034 27.866 -35.046 1.00 82.19 325 VAL A O 1
ATOM 2384 N N . PHE A 1 326 ? 23.803 27.323 -32.884 1.00 79.81 326 PHE A N 1
ATOM 2385 C CA . PHE A 1 326 ? 25.095 26.650 -32.778 1.00 79.81 326 PHE A CA 1
ATOM 2386 C C . PHE A 1 326 ? 25.166 25.390 -33.657 1.00 79.81 326 PHE A C 1
ATOM 2388 O O . PHE A 1 326 ? 26.139 25.219 -34.394 1.00 79.81 326 PHE A O 1
ATOM 2395 N N . ALA A 1 327 ? 24.118 24.560 -33.657 1.00 79.12 327 ALA A N 1
ATOM 2396 C CA . ALA A 1 327 ? 24.038 23.336 -34.458 1.00 79.12 327 ALA A CA 1
ATOM 2397 C C . ALA A 1 327 ? 23.799 23.582 -35.961 1.00 79.12 327 ALA A C 1
ATOM 2399 O O . ALA A 1 327 ? 24.138 22.728 -36.777 1.00 79.12 327 ALA A O 1
ATOM 2400 N N . ASN A 1 328 ? 23.246 24.736 -36.350 1.00 77.69 328 ASN A N 1
ATOM 2401 C CA . ASN A 1 328 ? 22.990 25.060 -37.752 1.00 77.69 328 ASN A CA 1
ATOM 2402 C C . ASN A 1 328 ? 24.308 25.309 -38.511 1.00 77.69 328 ASN A C 1
ATOM 2404 O O . ASN A 1 328 ? 24.999 26.303 -38.269 1.00 77.69 328 ASN A O 1
ATOM 2408 N N . ALA A 1 329 ? 24.664 24.401 -39.422 1.00 73.12 329 ALA A N 1
ATOM 2409 C CA . ALA A 1 329 ? 25.876 24.491 -40.238 1.00 73.12 329 ALA A CA 1
ATOM 2410 C C . ALA A 1 329 ? 25.871 25.707 -41.184 1.00 73.12 329 ALA A C 1
ATOM 2412 O O . ALA A 1 329 ? 26.942 26.241 -41.464 1.00 73.12 329 ALA A O 1
ATOM 2413 N N . ASP A 1 330 ? 24.681 26.179 -41.568 1.00 79.88 330 ASP A N 1
ATOM 2414 C CA . ASP A 1 330 ? 24.471 27.287 -42.507 1.00 79.88 330 ASP A CA 1
ATOM 2415 C C . ASP A 1 330 ? 24.253 28.641 -41.804 1.00 79.88 330 ASP A C 1
ATOM 2417 O O . ASP A 1 330 ? 23.981 29.648 -42.458 1.00 79.88 330 ASP A O 1
ATOM 2421 N N . ALA A 1 331 ? 24.343 28.690 -40.467 1.00 77.31 331 ALA A N 1
ATOM 2422 C CA . ALA A 1 331 ? 24.174 29.931 -39.714 1.00 77.31 331 ALA A CA 1
ATOM 2423 C C . ALA A 1 331 ? 25.249 30.952 -40.099 1.00 77.31 331 ALA A C 1
ATOM 2425 O O . ALA A 1 331 ? 26.444 30.671 -40.021 1.00 77.31 331 ALA A O 1
ATOM 2426 N N . THR A 1 332 ? 24.824 32.160 -40.451 1.00 82.69 332 THR A N 1
ATOM 2427 C CA . THR A 1 332 ? 25.708 33.281 -40.771 1.00 82.69 332 THR A CA 1
ATOM 2428 C C . THR A 1 332 ? 26.384 33.832 -39.511 1.00 82.69 332 THR A C 1
ATOM 2430 O O . THR A 1 332 ? 25.854 33.739 -38.402 1.00 82.69 332 THR A O 1
ATOM 2433 N N . GLN A 1 333 ? 27.545 34.485 -39.659 1.00 79.81 333 GLN A N 1
ATOM 2434 C CA . GLN A 1 333 ? 28.224 35.122 -38.517 1.00 79.81 333 GLN A CA 1
ATOM 2435 C C . GLN A 1 333 ? 27.342 36.177 -37.831 1.00 79.81 333 GLN A C 1
ATOM 2437 O O . GLN A 1 333 ? 27.377 36.301 -36.613 1.00 79.81 333 GLN A O 1
ATOM 2442 N N . ALA A 1 334 ? 26.503 36.884 -38.592 1.00 80.88 334 ALA A N 1
ATOM 2443 C CA . ALA A 1 334 ? 25.569 37.861 -38.043 1.00 80.88 334 ALA A CA 1
ATOM 2444 C C . ALA A 1 334 ? 24.503 37.214 -37.139 1.00 80.88 334 ALA A C 1
ATOM 2446 O O . ALA A 1 334 ? 24.136 37.796 -36.122 1.00 80.88 334 ALA A O 1
ATOM 2447 N N . GLU A 1 335 ? 24.027 36.011 -37.474 1.00 84.31 335 GLU A N 1
ATOM 2448 C CA . GLU A 1 335 ? 23.075 35.261 -36.642 1.00 84.31 335 GLU A CA 1
ATOM 2449 C C . GLU A 1 335 ? 23.733 34.731 -35.366 1.00 84.31 335 GLU A C 1
ATOM 2451 O O . GLU A 1 335 ? 23.136 34.797 -34.291 1.00 84.31 335 GLU A O 1
ATOM 2456 N N . VAL A 1 336 ? 24.979 34.261 -35.469 1.00 82.44 336 VAL A N 1
ATOM 2457 C CA . VAL A 1 336 ? 25.774 33.830 -34.312 1.00 82.44 336 VAL A CA 1
ATOM 2458 C C . VAL A 1 336 ? 26.034 35.005 -33.368 1.00 82.44 336 VAL A C 1
ATOM 2460 O O . VAL A 1 336 ? 25.765 34.892 -32.173 1.00 82.44 336 VAL A O 1
ATOM 2463 N N . ASP A 1 337 ? 26.470 36.152 -33.890 1.00 85.38 337 ASP A N 1
ATOM 2464 C CA . ASP A 1 337 ? 26.751 37.349 -33.091 1.00 85.38 337 ASP A CA 1
ATOM 2465 C C . ASP A 1 337 ? 25.472 37.943 -32.473 1.00 85.38 337 ASP A C 1
ATOM 2467 O O . ASP A 1 337 ? 25.481 38.378 -31.320 1.00 85.38 337 ASP A O 1
ATOM 2471 N N . ALA A 1 338 ? 24.346 37.921 -33.197 1.00 89.31 338 ALA A N 1
ATOM 2472 C CA . ALA A 1 338 ? 23.053 38.349 -32.665 1.00 89.31 338 ALA A CA 1
ATOM 2473 C C . ALA A 1 338 ? 22.577 37.451 -31.513 1.00 89.31 338 ALA A C 1
ATOM 2475 O O . ALA A 1 338 ? 22.005 37.949 -30.541 1.00 89.31 338 ALA A O 1
ATOM 2476 N N . MET A 1 339 ? 22.829 36.141 -31.599 1.00 90.56 339 MET A N 1
ATOM 2477 C CA . MET A 1 339 ? 22.479 35.197 -30.541 1.00 90.56 339 MET A CA 1
ATOM 2478 C C . MET A 1 339 ? 23.366 35.368 -29.306 1.00 90.56 339 MET A C 1
ATOM 2480 O O . MET A 1 339 ? 22.842 35.430 -28.197 1.00 90.56 339 MET A O 1
ATOM 2484 N N . VAL A 1 340 ? 24.682 35.529 -29.495 1.00 88.31 340 VAL A N 1
ATOM 2485 C CA . VAL 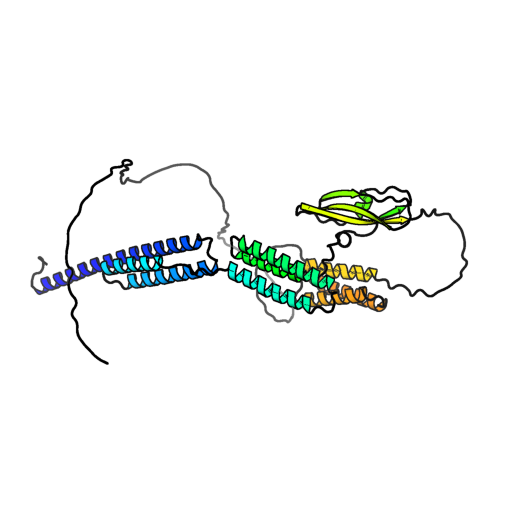A 1 340 ? 25.623 35.869 -28.411 1.00 88.31 340 VAL A CA 1
ATOM 2486 C C . VAL A 1 340 ? 25.144 37.114 -27.677 1.00 88.31 340 VAL A C 1
ATOM 2488 O O . VAL A 1 340 ? 24.957 37.077 -26.465 1.00 88.31 340 VAL A O 1
ATOM 2491 N N . LYS A 1 341 ? 24.843 38.183 -28.421 1.00 89.62 341 LYS A N 1
ATOM 2492 C CA . LYS A 1 341 ? 24.372 39.439 -27.841 1.00 89.62 341 LYS A CA 1
ATOM 2493 C C . LYS A 1 341 ? 23.068 39.268 -27.055 1.00 89.62 341 LYS A C 1
ATOM 2495 O O . LYS A 1 341 ? 22.922 39.833 -25.980 1.00 89.62 341 LYS A O 1
ATOM 2500 N N . ARG A 1 342 ? 22.125 38.462 -27.553 1.00 92.19 342 ARG A N 1
ATOM 2501 C CA . ARG A 1 342 ? 20.855 38.196 -26.859 1.00 92.19 342 ARG A CA 1
ATOM 2502 C C . ARG A 1 342 ? 21.057 37.442 -25.541 1.00 92.19 342 ARG A C 1
ATOM 2504 O O . ARG A 1 342 ? 20.335 37.708 -24.584 1.00 92.19 342 ARG A O 1
ATOM 2511 N N . ILE A 1 343 ? 22.027 36.527 -25.491 1.00 90.06 343 ILE A N 1
ATOM 2512 C CA . ILE A 1 343 ? 22.420 35.834 -24.257 1.00 90.06 343 ILE A CA 1
ATOM 2513 C C . ILE A 1 343 ? 23.102 36.807 -23.296 1.00 90.06 343 ILE A C 1
ATOM 2515 O O . ILE A 1 343 ? 22.733 36.847 -22.129 1.00 90.06 343 ILE A O 1
ATOM 2519 N N . GLU A 1 344 ? 24.036 37.628 -23.771 1.00 86.81 344 GLU A N 1
ATOM 2520 C CA . GLU A 1 344 ? 24.709 38.643 -22.950 1.00 86.81 344 GLU A CA 1
ATOM 2521 C C . GLU A 1 344 ? 23.710 39.645 -22.339 1.00 86.81 344 GLU A C 1
ATOM 2523 O O . GLU A 1 344 ? 23.755 39.901 -21.134 1.00 86.81 344 GLU A O 1
ATOM 2528 N N . ASP A 1 345 ? 22.755 40.144 -23.133 1.00 90.12 345 ASP A N 1
ATOM 2529 C CA . ASP A 1 345 ? 21.688 41.045 -22.677 1.00 90.12 345 ASP A CA 1
ATOM 2530 C C . ASP A 1 345 ? 20.788 40.367 -21.622 1.00 90.12 345 ASP A C 1
ATOM 2532 O O . ASP A 1 345 ? 20.407 40.985 -20.622 1.00 90.12 345 ASP A O 1
ATOM 2536 N N . PHE A 1 346 ? 20.471 39.080 -21.809 1.00 91.44 346 PHE A N 1
ATOM 2537 C CA . PHE A 1 346 ? 19.709 38.297 -20.836 1.00 91.44 346 PHE A CA 1
ATOM 2538 C C . PHE A 1 346 ? 20.488 38.101 -19.529 1.00 91.44 346 PHE A C 1
ATOM 2540 O O . PHE A 1 346 ? 19.948 38.349 -18.453 1.00 91.44 346 PHE A O 1
ATOM 2547 N N . MET A 1 347 ? 21.767 37.727 -19.609 1.00 83.44 347 MET A N 1
ATOM 2548 C CA . MET A 1 347 ? 22.638 37.542 -18.443 1.00 83.44 347 MET A CA 1
ATOM 2549 C C . MET A 1 347 ? 22.795 38.844 -17.644 1.00 83.44 347 MET A C 1
ATOM 2551 O O . MET A 1 347 ? 22.732 38.825 -16.416 1.00 83.44 347 MET A O 1
ATOM 2555 N N . ALA A 1 348 ? 22.908 39.991 -18.319 1.00 85.44 348 ALA A N 1
ATOM 2556 C CA . ALA A 1 348 ? 22.944 41.300 -17.669 1.00 85.44 348 ALA A CA 1
ATOM 2557 C C . ALA A 1 348 ? 21.621 41.656 -16.959 1.00 85.44 348 ALA A C 1
ATOM 2559 O O . ALA A 1 348 ? 21.641 42.276 -15.895 1.00 85.44 348 ALA A O 1
ATOM 2560 N N . LYS A 1 349 ? 20.474 41.241 -17.516 1.00 85.62 349 LYS A N 1
ATOM 2561 C CA . LYS A 1 349 ? 19.141 41.421 -16.912 1.00 85.62 349 LYS A CA 1
ATOM 2562 C C . LYS A 1 349 ? 18.961 40.582 -15.641 1.00 85.62 349 LYS A C 1
ATOM 2564 O O . LYS A 1 349 ? 18.314 41.053 -14.708 1.00 85.62 349 LYS A O 1
ATOM 2569 N N . VAL A 1 350 ? 19.515 39.367 -15.594 1.00 81.50 350 VAL A N 1
ATOM 2570 C CA . VAL A 1 350 ? 19.344 38.436 -14.457 1.00 81.50 350 VAL A CA 1
ATOM 2571 C C . VAL A 1 350 ? 20.442 38.529 -13.393 1.00 81.50 350 VAL A C 1
ATOM 2573 O O . VAL A 1 350 ? 20.217 38.096 -12.269 1.00 81.50 350 VAL A O 1
ATOM 2576 N N . ALA A 1 351 ? 21.581 39.161 -13.689 1.00 72.38 351 ALA A N 1
ATOM 2577 C CA . ALA A 1 351 ? 22.670 39.397 -12.735 1.00 72.38 351 ALA A CA 1
ATOM 2578 C C . ALA A 1 351 ? 22.257 40.026 -11.376 1.00 72.38 351 ALA A C 1
ATOM 2580 O O . ALA A 1 351 ? 22.753 39.568 -10.349 1.00 72.38 351 ALA A O 1
ATOM 2581 N N . PRO A 1 352 ? 21.346 41.022 -11.285 1.00 67.50 352 PRO A N 1
ATOM 2582 C CA . PRO A 1 352 ? 20.914 41.554 -9.985 1.00 67.50 352 PRO A CA 1
ATOM 2583 C C . PRO A 1 352 ? 20.007 40.603 -9.181 1.00 67.50 352 PRO A C 1
ATOM 2585 O O . PRO A 1 352 ? 19.724 40.888 -8.021 1.00 67.50 352 PRO A O 1
ATOM 2588 N N . LEU A 1 353 ? 19.536 39.496 -9.770 1.00 58.91 353 LEU A N 1
ATOM 2589 C CA . LEU A 1 353 ? 18.692 38.492 -9.103 1.00 58.91 353 LEU A CA 1
ATOM 2590 C C . LEU A 1 353 ? 19.508 37.348 -8.479 1.00 58.91 353 LEU A C 1
ATOM 2592 O O . LEU A 1 353 ? 18.974 36.576 -7.683 1.00 58.91 353 LEU A O 1
ATOM 2596 N N . THR A 1 354 ? 20.788 37.218 -8.833 1.00 55.44 354 THR A N 1
ATOM 2597 C CA . THR A 1 354 ? 21.612 36.054 -8.476 1.00 55.44 354 THR A CA 1
ATOM 2598 C C . THR A 1 354 ? 22.640 36.323 -7.373 1.00 55.44 354 THR A C 1
ATOM 2600 O O . THR A 1 354 ? 23.133 35.373 -6.751 1.00 55.44 354 THR A O 1
ATOM 2603 N N . ASP A 1 355 ? 22.868 37.593 -7.025 1.00 43.78 355 ASP A N 1
ATOM 2604 C CA . ASP A 1 355 ? 23.901 38.020 -6.081 1.00 43.78 355 ASP A CA 1
ATOM 2605 C C . ASP A 1 355 ? 23.336 38.369 -4.687 1.00 43.78 355 ASP A C 1
ATOM 2607 O O . ASP A 1 355 ? 22.899 39.488 -4.444 1.00 43.78 355 ASP A O 1
ATOM 2611 N N . HIS A 1 356 ? 23.362 37.405 -3.756 1.00 39.34 356 HIS A N 1
ATOM 2612 C CA . HIS A 1 356 ? 23.514 37.639 -2.310 1.00 39.34 356 HIS A CA 1
ATOM 2613 C C . HIS A 1 356 ? 24.013 36.365 -1.611 1.00 39.34 356 HIS A C 1
ATOM 2615 O O . HIS A 1 356 ? 23.276 35.395 -1.425 1.00 39.34 356 HIS A O 1
ATOM 2621 N N . ALA A 1 357 ? 25.268 36.387 -1.159 1.00 34.16 357 ALA A N 1
ATOM 2622 C CA . ALA A 1 357 ? 25.767 35.469 -0.146 1.00 34.16 357 ALA A CA 1
ATOM 2623 C C . ALA A 1 357 ? 25.536 36.059 1.262 1.00 34.16 357 ALA A C 1
ATOM 2625 O O . ALA A 1 357 ? 26.178 37.029 1.647 1.00 34.16 357 ALA A O 1
ATOM 2626 N N . ASN A 1 358 ? 24.672 35.387 2.031 1.00 32.53 358 ASN A N 1
ATOM 2627 C CA . ASN A 1 358 ? 24.730 35.212 3.489 1.00 32.53 358 ASN A CA 1
ATOM 2628 C C . ASN A 1 358 ? 24.489 36.432 4.422 1.00 32.53 358 ASN A C 1
ATOM 2630 O O . ASN A 1 358 ? 25.433 37.101 4.823 1.00 32.53 358 ASN A O 1
ATOM 2634 N N . THR A 1 359 ? 23.258 36.578 4.935 1.00 27.61 359 THR A N 1
ATOM 2635 C CA . THR A 1 359 ? 22.971 36.672 6.387 1.00 27.61 359 THR A CA 1
ATOM 2636 C C . THR A 1 359 ? 21.547 36.193 6.689 1.00 27.61 359 THR A C 1
ATOM 2638 O O . THR A 1 359 ? 20.632 36.305 5.880 1.00 27.61 359 THR A O 1
ATOM 2641 N N . ALA A 1 360 ? 21.400 35.576 7.857 1.00 31.27 360 ALA A N 1
ATOM 2642 C CA . ALA A 1 360 ? 20.223 34.861 8.317 1.00 31.27 360 ALA A CA 1
ATOM 2643 C C . ALA A 1 360 ? 19.016 35.748 8.691 1.00 31.27 360 ALA A C 1
ATOM 2645 O O . ALA A 1 360 ? 19.177 36.882 9.136 1.00 31.27 360 ALA A O 1
ATOM 2646 N N . ASN A 1 361 ? 17.859 35.073 8.693 1.00 29.55 361 ASN A N 1
ATOM 2647 C CA . ASN A 1 361 ? 16.690 35.235 9.569 1.00 29.55 361 ASN A CA 1
ATOM 2648 C C . ASN A 1 361 ? 15.430 35.934 9.006 1.00 29.55 361 ASN A C 1
ATOM 2650 O O . ASN A 1 361 ? 15.287 37.146 9.062 1.00 29.55 361 ASN A O 1
ATOM 2654 N N . ASP A 1 362 ? 14.512 35.067 8.570 1.00 32.91 362 ASP A N 1
ATOM 2655 C CA . ASP A 1 362 ? 13.075 34.984 8.880 1.00 32.91 362 ASP A CA 1
ATOM 2656 C C . ASP A 1 362 ? 12.065 36.099 8.507 1.00 32.91 362 ASP A C 1
ATOM 2658 O O . ASP A 1 362 ? 12.242 37.291 8.728 1.00 32.91 362 ASP A O 1
ATOM 2662 N N . GLN A 1 363 ? 10.918 35.572 8.071 1.00 30.48 363 GLN A N 1
ATOM 2663 C CA . GLN A 1 363 ? 9.564 36.115 7.962 1.00 30.48 363 GLN A CA 1
ATOM 2664 C C . GLN A 1 363 ? 9.163 36.976 6.755 1.00 30.48 363 GLN A C 1
ATOM 2666 O O . GLN A 1 363 ? 9.230 38.199 6.723 1.00 30.48 363 GLN A O 1
ATOM 2671 N N . SER A 1 364 ? 8.581 36.260 5.789 1.00 29.47 364 SER A N 1
ATOM 2672 C CA . SER A 1 364 ? 7.155 36.345 5.439 1.00 29.47 364 SER A CA 1
ATOM 2673 C C . SER A 1 364 ? 6.436 37.696 5.591 1.00 29.47 364 SER A C 1
ATOM 2675 O O . SER A 1 364 ? 6.097 38.120 6.691 1.00 29.47 364 SER A O 1
ATOM 2677 N N . ALA A 1 365 ? 5.999 38.177 4.425 1.00 30.56 365 ALA A N 1
ATOM 2678 C CA . ALA A 1 365 ? 4.654 38.679 4.144 1.00 30.56 365 ALA A CA 1
ATOM 2679 C C . ALA A 1 365 ? 4.216 39.991 4.825 1.00 30.56 365 ALA A C 1
ATOM 2681 O O . ALA A 1 365 ? 3.731 39.997 5.947 1.00 30.56 365 ALA A O 1
ATOM 2682 N N . GLN A 1 366 ? 4.197 41.088 4.061 1.00 27.48 366 GLN A N 1
ATOM 2683 C CA . GLN A 1 366 ? 2.995 41.533 3.334 1.00 27.48 366 GLN A CA 1
ATOM 2684 C C . GLN A 1 366 ? 3.230 42.903 2.666 1.00 27.48 366 GLN A C 1
ATOM 2686 O O . GLN A 1 366 ? 3.604 43.885 3.296 1.00 27.48 366 GLN A O 1
ATOM 2691 N N . THR A 1 367 ? 2.952 42.954 1.364 1.00 23.12 367 THR A N 1
ATOM 2692 C CA . THR A 1 367 ? 2.548 44.140 0.578 1.00 23.12 367 THR A CA 1
ATOM 2693 C C . THR A 1 367 ? 1.279 44.806 1.167 1.00 23.12 367 THR A C 1
ATOM 2695 O O . THR A 1 367 ? 0.595 44.105 1.914 1.00 23.12 367 THR A O 1
ATOM 2698 N N . PRO A 1 368 ? 0.822 46.027 0.768 1.00 37.66 368 PRO A N 1
ATOM 2699 C CA . PRO A 1 368 ? 1.156 46.744 -0.476 1.00 37.66 368 PRO A CA 1
ATOM 2700 C C . PRO A 1 368 ? 1.271 48.295 -0.424 1.00 37.66 368 PRO A C 1
ATOM 2702 O O . PRO A 1 368 ? 0.710 48.967 0.428 1.00 37.66 368 PRO A O 1
ATOM 2705 N N . ALA A 1 369 ? 1.932 48.815 -1.469 1.00 26.72 369 ALA A N 1
ATOM 2706 C CA . ALA A 1 369 ? 1.637 50.012 -2.280 1.00 26.72 369 ALA A CA 1
ATOM 2707 C C . ALA A 1 369 ? 1.303 51.379 -1.627 1.00 26.72 369 ALA A C 1
ATOM 2709 O O . ALA A 1 369 ? 0.323 51.531 -0.911 1.00 26.72 369 ALA A O 1
ATOM 2710 N N . VAL A 1 370 ? 2.028 52.427 -2.055 1.00 24.30 370 VAL A N 1
ATOM 2711 C CA . VAL A 1 370 ? 1.577 53.514 -2.968 1.00 24.30 370 VAL A CA 1
ATOM 2712 C C . VAL A 1 370 ? 2.579 54.694 -2.886 1.00 24.30 370 VAL A C 1
ATOM 2714 O O . VAL A 1 370 ? 2.869 55.224 -1.820 1.00 24.30 370 VAL A O 1
ATOM 2717 N N . VAL A 1 371 ? 3.122 55.084 -4.043 1.00 24.92 371 VAL A N 1
ATOM 2718 C CA . VAL A 1 371 ? 3.889 56.320 -4.364 1.00 24.92 371 VAL A CA 1
ATOM 2719 C C . VAL A 1 371 ? 2.923 57.536 -4.308 1.00 24.92 371 VAL A C 1
ATOM 2721 O O . VAL A 1 371 ? 1.764 57.299 -4.643 1.00 24.92 371 VAL A O 1
ATOM 2724 N N . PRO A 1 372 ? 3.283 58.817 -4.000 1.00 37.34 372 PRO A N 1
ATOM 2725 C CA . PRO A 1 372 ? 4.538 59.506 -4.348 1.00 37.34 372 PRO A CA 1
ATOM 2726 C C . PRO A 1 372 ? 5.168 60.454 -3.305 1.00 37.34 372 PRO A C 1
ATOM 2728 O O . PRO A 1 372 ? 4.601 60.823 -2.283 1.00 37.34 372 PRO A O 1
ATOM 2731 N N . ALA A 1 373 ? 6.367 60.900 -3.685 1.00 28.98 373 ALA A N 1
ATOM 2732 C CA . ALA A 1 373 ? 7.163 61.996 -3.149 1.00 28.98 373 ALA A CA 1
ATOM 2733 C C . ALA A 1 373 ? 6.406 63.312 -2.876 1.00 28.98 373 ALA A C 1
ATOM 2735 O O . ALA A 1 373 ? 5.622 63.754 -3.712 1.00 28.98 373 ALA A O 1
ATOM 2736 N N . ASN A 1 374 ? 6.778 64.017 -1.796 1.00 27.30 374 ASN A N 1
ATOM 2737 C CA . ASN A 1 374 ? 7.426 65.332 -1.907 1.00 27.30 374 ASN A CA 1
ATOM 2738 C C . ASN A 1 374 ? 7.897 65.909 -0.553 1.00 27.30 374 ASN A C 1
ATOM 2740 O O . ASN A 1 374 ? 7.161 65.918 0.422 1.00 27.30 374 ASN A O 1
ATOM 2744 N N . ASN A 1 375 ? 9.090 66.509 -0.611 1.00 25.33 375 ASN A N 1
ATOM 2745 C CA . ASN A 1 375 ? 9.560 67.711 0.091 1.00 25.33 375 ASN A CA 1
ATOM 2746 C C . ASN A 1 375 ? 9.730 67.784 1.627 1.00 25.33 375 ASN A C 1
ATOM 2748 O O . ASN A 1 375 ? 8.783 67.875 2.392 1.00 25.33 375 ASN A O 1
ATOM 2752 N N . GLN A 1 376 ? 11.009 68.005 1.967 1.00 26.92 376 GLN A N 1
ATOM 2753 C CA . GLN A 1 376 ? 11.566 69.106 2.770 1.00 26.92 376 GLN A CA 1
ATOM 2754 C C . GLN A 1 376 ? 11.184 69.292 4.241 1.00 26.92 376 GLN A C 1
ATOM 2756 O O . GLN A 1 376 ? 10.057 69.633 4.579 1.00 26.92 376 GLN A O 1
ATOM 2761 N N . SER A 1 377 ? 12.276 69.416 5.011 1.00 27.25 377 SER A N 1
ATOM 2762 C CA . SER A 1 377 ? 12.440 70.279 6.190 1.00 27.25 377 SER A CA 1
ATOM 2763 C C . SER A 1 377 ? 11.649 69.830 7.418 1.00 27.25 377 SER A C 1
ATOM 2765 O O . SER A 1 377 ? 10.566 69.287 7.322 1.00 27.25 377 SER A O 1
ATOM 2767 N N . ALA A 1 378 ? 12.082 70.026 8.644 1.00 27.97 378 ALA A N 1
ATOM 2768 C CA . ALA A 1 378 ? 13.310 70.467 9.270 1.00 27.97 378 ALA A CA 1
ATOM 2769 C C . ALA A 1 378 ? 13.073 70.192 10.764 1.00 27.97 378 ALA A C 1
ATOM 2771 O O . ALA A 1 378 ? 11.932 69.998 11.177 1.00 27.97 378 ALA A O 1
ATOM 2772 N N . GLN A 1 379 ? 14.133 70.354 11.556 1.00 29.03 379 GLN A N 1
ATOM 2773 C CA . GLN A 1 379 ? 14.051 70.766 12.961 1.00 29.03 379 GLN A CA 1
ATOM 2774 C C . GLN A 1 379 ? 13.494 69.717 13.950 1.00 29.03 379 GLN A C 1
ATOM 2776 O O . GLN A 1 379 ? 12.533 69.020 13.686 1.00 29.03 379 GLN A O 1
ATOM 2781 N N . THR A 1 380 ? 13.948 69.575 15.189 1.00 25.45 380 THR A N 1
ATOM 2782 C CA . THR A 1 380 ? 15.082 70.071 15.973 1.00 25.45 380 THR A CA 1
ATOM 2783 C C . THR A 1 380 ? 14.776 69.639 17.408 1.00 25.45 380 THR A C 1
ATOM 2785 O O . THR A 1 380 ? 13.619 69.572 17.809 1.00 25.45 380 THR A O 1
ATOM 2788 N N . THR A 1 381 ? 15.837 69.462 18.184 1.00 26.45 381 THR A N 1
ATOM 2789 C CA . THR A 1 381 ? 15.877 69.515 19.651 1.00 26.45 381 THR A CA 1
ATOM 2790 C C . THR A 1 381 ? 15.460 68.278 20.431 1.00 26.45 381 THR A C 1
ATOM 2792 O O . THR A 1 381 ? 14.309 67.873 20.422 1.00 26.45 381 THR A O 1
ATOM 2795 N N . VAL A 1 382 ? 16.415 67.515 20.975 1.00 23.80 382 VAL A N 1
ATOM 2796 C CA . VAL A 1 382 ? 17.305 67.711 22.152 1.00 23.80 382 VAL A CA 1
ATOM 2797 C C . VAL A 1 382 ? 16.612 67.701 23.538 1.00 23.80 382 VAL A C 1
ATOM 2799 O O . VAL A 1 382 ? 15.751 68.518 23.827 1.00 23.80 382 VAL A O 1
ATOM 2802 N N . VAL A 1 383 ? 17.177 66.833 24.397 1.00 25.47 383 VAL A N 1
ATOM 2803 C CA . VAL A 1 383 ? 17.247 66.791 25.881 1.00 25.47 383 VAL A CA 1
ATOM 2804 C C . VAL A 1 383 ? 16.074 66.187 26.687 1.00 25.47 383 VAL A C 1
ATOM 2806 O O . VAL A 1 383 ? 15.076 66.839 26.951 1.00 25.47 383 VAL A O 1
ATOM 2809 N N . ALA A 1 384 ? 16.268 64.914 27.083 1.00 25.75 384 ALA A N 1
ATOM 2810 C CA . ALA A 1 384 ? 16.382 64.313 28.441 1.00 25.75 384 ALA A CA 1
ATOM 2811 C C . ALA A 1 384 ? 15.875 65.088 29.705 1.00 25.75 384 ALA A C 1
ATOM 2813 O O . ALA A 1 384 ? 15.719 66.300 29.625 1.00 25.75 384 ALA A O 1
ATOM 2814 N N . PRO A 1 385 ? 15.758 64.476 30.923 1.00 41.50 385 PRO A N 1
ATOM 2815 C CA . PRO A 1 385 ? 16.192 63.125 31.335 1.00 41.50 385 PRO A CA 1
ATOM 2816 C C . PRO A 1 385 ? 15.276 62.313 32.307 1.00 41.50 385 PRO A C 1
ATOM 2818 O O . PRO A 1 385 ? 14.357 62.824 32.932 1.00 41.50 385 PRO A O 1
ATOM 2821 N N . ALA A 1 386 ? 15.668 61.035 32.458 1.00 27.91 386 ALA A N 1
ATOM 2822 C CA . ALA A 1 386 ? 15.701 60.154 33.646 1.00 27.91 386 ALA A CA 1
ATOM 2823 C C . ALA A 1 386 ? 14.437 59.854 34.493 1.00 27.91 386 ALA A C 1
ATOM 2825 O O . ALA A 1 386 ? 13.924 60.701 35.212 1.00 27.91 386 ALA A O 1
ATOM 2826 N N . THR A 1 387 ? 14.098 58.562 34.634 1.00 28.33 387 THR A N 1
ATOM 2827 C CA . THR A 1 387 ? 14.543 57.709 35.767 1.00 28.33 387 THR A CA 1
ATOM 2828 C C . THR A 1 387 ? 14.170 56.223 35.568 1.00 28.33 387 THR A C 1
ATOM 2830 O O . THR A 1 387 ? 13.125 55.887 35.029 1.00 28.33 387 THR A O 1
ATOM 2833 N N . THR A 1 388 ? 15.114 55.364 35.970 1.00 25.36 388 THR A N 1
ATOM 2834 C CA . THR A 1 388 ? 15.099 53.917 36.306 1.00 25.36 388 THR A CA 1
ATOM 2835 C C . THR A 1 388 ? 13.784 53.120 36.296 1.00 25.36 388 THR A C 1
ATOM 2837 O O . THR A 1 388 ? 12.880 53.482 37.035 1.00 25.36 388 THR A O 1
ATOM 2840 N N . GLN A 1 389 ? 13.784 51.916 35.688 1.00 25.78 389 GLN A N 1
ATOM 2841 C CA . GLN A 1 389 ? 13.733 50.617 36.403 1.00 25.78 389 GLN A CA 1
ATOM 2842 C C . GLN A 1 389 ? 13.973 49.414 35.457 1.00 25.78 389 GLN A C 1
ATOM 2844 O O . GLN A 1 389 ? 13.709 49.476 34.262 1.00 25.78 389 GLN A O 1
ATOM 2849 N N . ALA A 1 390 ? 14.537 48.344 36.019 1.00 24.64 390 ALA A N 1
ATOM 2850 C CA . ALA A 1 390 ? 15.060 47.137 35.383 1.00 24.64 390 ALA A CA 1
ATOM 2851 C C . ALA A 1 390 ? 14.000 46.115 34.923 1.00 24.64 390 ALA A C 1
ATOM 2853 O O . ALA A 1 390 ? 12.955 46.005 35.554 1.00 24.64 390 ALA A O 1
ATOM 2854 N N . ALA A 1 391 ? 14.343 45.296 33.918 1.00 27.72 391 ALA A N 1
ATOM 2855 C CA . ALA A 1 391 ? 14.399 43.823 33.995 1.00 27.72 391 ALA A CA 1
ATOM 2856 C C . ALA A 1 391 ? 14.631 43.222 32.593 1.00 27.72 391 ALA A C 1
ATOM 2858 O O . ALA A 1 391 ? 13.806 43.370 31.695 1.00 27.72 391 ALA A O 1
ATOM 2859 N N . ALA A 1 392 ? 15.755 42.526 32.425 1.00 28.12 392 ALA A N 1
ATOM 2860 C CA . ALA A 1 392 ? 16.062 41.686 31.273 1.00 28.12 392 ALA A CA 1
ATOM 2861 C C . ALA A 1 392 ? 15.872 40.217 31.674 1.00 28.12 392 ALA A C 1
ATOM 2863 O O . ALA A 1 392 ? 16.353 39.813 32.730 1.00 28.12 392 ALA A O 1
ATOM 2864 N N . ASN A 1 393 ? 15.217 39.428 30.820 1.00 28.55 393 ASN A N 1
ATOM 2865 C CA . ASN A 1 393 ? 15.235 37.968 30.875 1.00 28.55 393 ASN A CA 1
ATOM 2866 C C . ASN A 1 393 ? 15.900 37.456 29.596 1.00 28.55 393 ASN A C 1
ATOM 2868 O O . ASN A 1 393 ? 15.383 37.658 28.499 1.00 28.55 393 ASN A O 1
ATOM 2872 N N . ALA A 1 394 ? 17.042 36.795 29.763 1.00 30.34 394 ALA A N 1
ATOM 2873 C CA . ALA A 1 394 ? 17.699 35.990 28.749 1.00 30.34 394 ALA A CA 1
ATOM 2874 C C . ALA A 1 394 ? 17.597 34.517 29.156 1.00 30.34 394 ALA A C 1
ATOM 2876 O O . ALA A 1 394 ? 17.877 34.145 30.295 1.00 30.34 394 ALA A O 1
ATOM 2877 N N . SER A 1 395 ? 17.186 33.701 28.196 1.00 28.36 395 SER A N 1
ATOM 2878 C CA . SER A 1 395 ? 17.255 32.245 28.208 1.00 28.36 395 SER A CA 1
ATOM 2879 C C . SER A 1 395 ? 18.707 31.764 28.200 1.00 28.36 395 SER A C 1
ATOM 2881 O O . SER A 1 395 ? 19.507 32.332 27.464 1.00 28.36 395 SER A O 1
ATOM 2883 N N . GLN A 1 396 ? 19.017 30.660 28.893 1.00 29.03 396 GLN A N 1
ATOM 2884 C CA . GLN A 1 396 ? 19.714 29.518 28.283 1.00 29.03 396 GLN A CA 1
ATOM 2885 C C . GLN A 1 396 ? 19.832 28.286 29.202 1.00 29.03 396 GLN A C 1
ATOM 2887 O O . GLN A 1 396 ? 19.922 28.354 30.422 1.00 29.03 396 GLN A O 1
ATOM 2892 N N . THR A 1 397 ? 19.796 27.167 28.492 1.00 25.64 397 THR A N 1
ATOM 2893 C CA . THR A 1 397 ? 19.873 25.729 28.759 1.00 25.64 397 THR A CA 1
ATOM 2894 C C . THR A 1 397 ? 21.139 25.254 29.501 1.00 25.64 397 THR A C 1
ATOM 2896 O O . THR A 1 397 ? 22.203 25.807 29.259 1.00 25.64 397 THR A O 1
ATOM 2899 N N . LEU A 1 398 ? 21.041 24.154 30.277 1.00 26.91 398 LEU A N 1
ATOM 2900 C CA . LEU A 1 398 ? 21.869 22.915 30.210 1.00 26.91 398 LEU A CA 1
ATOM 2901 C C . LEU A 1 398 ? 22.150 22.218 31.567 1.00 26.91 398 LEU A C 1
ATOM 2903 O O . LEU A 1 398 ? 22.587 22.825 32.535 1.00 26.91 398 LEU A O 1
ATOM 2907 N N . SER A 1 399 ? 21.911 20.898 31.544 1.00 29.20 399 SER A N 1
ATOM 2908 C CA . SER A 1 399 ? 22.648 19.763 32.143 1.00 29.20 399 SER A CA 1
ATOM 2909 C C . SER A 1 399 ? 23.198 19.791 33.585 1.00 29.20 399 SER A C 1
ATOM 2911 O O . SER A 1 399 ? 24.088 20.560 33.919 1.00 29.20 399 SER A O 1
ATOM 2913 N N . ALA A 1 400 ? 22.738 18.788 34.351 1.00 28.17 400 ALA A N 1
ATOM 2914 C CA . ALA A 1 400 ? 23.444 17.893 35.288 1.00 28.17 400 ALA A CA 1
ATOM 2915 C C . ALA A 1 400 ? 24.741 18.368 35.984 1.00 28.17 400 ALA A C 1
ATOM 2917 O O . ALA A 1 400 ? 25.731 18.604 35.308 1.00 28.17 400 ALA A O 1
ATOM 2918 N N . GLN A 1 401 ? 24.788 18.320 37.331 1.00 29.64 401 GLN A N 1
ATOM 2919 C CA . GLN A 1 401 ? 25.510 17.301 38.135 1.00 29.64 401 GLN A CA 1
ATOM 2920 C C . GLN A 1 401 ? 25.501 17.639 39.651 1.00 29.64 401 GLN A C 1
ATOM 2922 O O . GLN A 1 401 ? 25.871 18.730 40.058 1.00 29.64 401 GLN A O 1
ATOM 2927 N N . ALA A 1 402 ? 25.129 16.637 40.458 1.00 27.08 402 ALA A N 1
ATOM 2928 C CA . ALA A 1 402 ? 25.588 16.285 41.815 1.00 27.08 402 ALA A CA 1
ATOM 2929 C C . ALA A 1 402 ? 25.522 17.245 43.042 1.00 27.08 402 ALA A C 1
ATOM 2931 O O . ALA A 1 402 ? 26.160 18.285 43.111 1.00 27.08 402 ALA A O 1
ATOM 2932 N N . ASN A 1 403 ? 24.944 16.661 44.111 1.00 29.66 403 ASN A N 1
ATOM 2933 C CA . ASN A 1 403 ? 25.267 16.766 45.550 1.00 29.66 403 ASN A CA 1
ATOM 2934 C C . ASN A 1 403 ? 24.922 18.041 46.352 1.00 29.66 403 ASN A C 1
ATOM 2936 O O . ASN A 1 403 ? 25.675 19.002 46.358 1.00 29.66 403 ASN A O 1
ATOM 2940 N N . ALA A 1 404 ? 23.922 17.950 47.245 1.00 31.00 404 ALA A N 1
ATOM 2941 C CA . ALA A 1 404 ? 24.106 17.671 48.687 1.00 31.00 404 ALA A CA 1
ATOM 2942 C C . ALA A 1 404 ? 22.788 17.838 49.491 1.00 31.00 404 ALA A C 1
ATOM 2944 O O . ALA A 1 404 ? 21.895 18.589 49.123 1.00 31.00 404 ALA A O 1
ATOM 2945 N N . ARG A 1 405 ? 22.678 17.076 50.588 1.00 33.56 405 ARG A N 1
ATOM 2946 C CA . ARG A 1 405 ? 21.480 16.730 51.387 1.00 33.56 405 ARG A CA 1
ATOM 2947 C C . ARG A 1 405 ? 20.966 17.809 52.359 1.00 33.56 405 ARG A C 1
ATOM 2949 O O . ARG A 1 405 ? 21.779 18.482 52.983 1.00 33.56 405 ARG A O 1
ATOM 2956 N N . LYS A 1 406 ? 19.654 17.742 52.664 1.00 33.19 406 LYS A N 1
ATOM 2957 C CA . LYS A 1 406 ? 18.970 17.607 53.994 1.00 33.19 406 LYS A CA 1
ATOM 2958 C C . LYS A 1 406 ? 17.525 18.137 53.857 1.00 33.19 406 LYS A C 1
ATOM 2960 O O . LYS A 1 406 ? 17.347 19.126 53.171 1.00 33.19 406 LYS A O 1
ATOM 2965 N N . ALA A 1 407 ? 16.457 17.676 54.508 1.00 33.50 407 ALA A N 1
ATOM 2966 C CA . ALA A 1 407 ? 16.042 16.481 55.248 1.00 33.50 407 ALA A CA 1
ATOM 2967 C C . ALA A 1 407 ? 14.563 16.727 55.668 1.00 33.50 407 ALA A C 1
ATOM 2969 O O . ALA A 1 407 ? 14.187 17.887 55.827 1.00 33.50 407 ALA A O 1
ATOM 2970 N N . ALA A 1 408 ? 13.818 15.647 55.966 1.00 32.72 408 ALA A N 1
ATOM 2971 C CA . ALA A 1 408 ? 12.456 15.569 56.549 1.00 32.72 408 ALA A CA 1
ATOM 2972 C C . ALA A 1 408 ? 11.286 15.669 55.533 1.00 32.72 408 ALA A C 1
ATOM 2974 O O . ALA A 1 408 ? 11.304 16.539 54.680 1.00 32.72 408 ALA A O 1
ATOM 2975 N N . LYS A 1 409 ? 10.221 14.850 55.554 1.00 37.72 409 LYS A N 1
ATOM 2976 C CA . LYS A 1 409 ? 9.699 13.876 56.534 1.00 37.72 409 LYS A CA 1
ATOM 2977 C C . LYS A 1 409 ? 8.606 13.047 55.813 1.00 37.72 409 LYS A C 1
ATOM 2979 O O . LYS A 1 409 ? 7.609 13.632 55.419 1.00 37.72 409 LYS A O 1
ATOM 2984 N N . GLU A 1 410 ? 8.758 11.733 55.657 1.00 36.03 410 GLU A N 1
ATOM 2985 C CA . GLU A 1 410 ? 7.703 10.830 55.144 1.00 36.03 410 GLU A CA 1
ATOM 2986 C C . GLU A 1 410 ? 7.520 9.685 56.153 1.00 36.03 410 GLU A C 1
ATOM 2988 O O . GLU A 1 410 ? 8.506 9.132 56.649 1.00 36.03 410 GLU A O 1
ATOM 2993 N N . LEU A 1 411 ? 6.265 9.382 56.498 1.00 39.75 411 LEU A N 1
ATOM 2994 C CA . LEU A 1 411 ? 5.865 8.212 57.289 1.00 39.75 411 LEU A CA 1
ATOM 2995 C C . LEU A 1 411 ? 5.522 7.047 56.340 1.00 39.75 411 LEU A C 1
ATOM 2997 O O . LEU A 1 411 ? 5.016 7.292 55.249 1.00 39.75 411 LEU A O 1
ATOM 3001 N N . PRO A 1 412 ? 5.769 5.787 56.742 1.00 41.94 412 PRO A N 1
ATOM 3002 C CA . PRO A 1 412 ? 5.645 4.626 55.871 1.00 41.94 412 PRO A CA 1
ATOM 3003 C C . PRO A 1 412 ? 4.215 4.075 55.858 1.00 41.94 412 PRO A C 1
ATOM 3005 O O . PRO A 1 412 ? 3.552 4.046 56.895 1.00 41.94 412 PRO A O 1
ATOM 3008 N N . ASN A 1 413 ? 3.780 3.531 54.719 1.00 37.66 413 ASN A N 1
ATOM 3009 C CA . ASN A 1 413 ? 2.762 2.485 54.720 1.00 37.66 413 ASN A CA 1
ATOM 3010 C C . ASN A 1 413 ? 3.301 1.220 54.032 1.00 37.66 413 ASN A C 1
ATOM 3012 O O . ASN A 1 413 ? 3.956 1.274 52.994 1.00 37.66 413 ASN A O 1
ATOM 3016 N N . THR A 1 414 ? 3.079 0.114 54.727 1.00 44.00 414 THR A N 1
ATOM 3017 C CA . THR A 1 414 ? 3.651 -1.240 54.674 1.00 44.00 414 THR A CA 1
ATOM 3018 C C . THR A 1 414 ? 3.133 -2.034 53.462 1.00 44.00 414 THR A C 1
ATOM 3020 O O . THR A 1 414 ? 1.955 -1.922 53.146 1.00 44.00 414 THR A O 1
ATOM 3023 N N . GLY A 1 415 ? 3.946 -2.760 52.673 1.00 38.59 415 GLY A N 1
ATOM 3024 C CA . GLY A 1 415 ? 4.486 -4.110 52.967 1.00 38.59 415 GLY A CA 1
ATOM 3025 C C . GLY A 1 415 ? 3.340 -5.125 53.129 1.00 38.59 415 GLY A C 1
ATOM 3026 O O . GLY A 1 415 ? 2.519 -4.905 54.007 1.00 38.59 415 GLY A O 1
ATOM 3027 N N . THR A 1 416 ? 3.150 -6.183 52.327 1.00 39.16 416 THR A N 1
ATOM 3028 C CA . THR A 1 416 ? 3.981 -7.394 52.069 1.00 39.16 416 THR A CA 1
ATOM 3029 C C . THR A 1 416 ? 3.157 -8.341 51.147 1.00 39.16 416 THR A C 1
ATOM 3031 O O . THR A 1 416 ? 1.949 -8.158 51.059 1.00 39.16 416 THR A O 1
ATOM 3034 N N . ALA A 1 417 ? 3.616 -9.404 50.471 1.00 39.72 417 ALA A N 1
ATOM 3035 C CA . ALA A 1 417 ? 4.908 -10.006 50.120 1.00 39.72 417 ALA A CA 1
ATOM 3036 C C . ALA A 1 417 ? 4.655 -11.138 49.080 1.00 39.72 417 ALA A C 1
ATOM 3038 O O . ALA A 1 417 ? 3.528 -11.611 48.930 1.00 39.72 417 ALA A O 1
ATOM 3039 N N . ASP A 1 418 ? 5.729 -11.558 48.407 1.00 43.00 418 ASP A N 1
ATOM 3040 C CA . ASP A 1 418 ? 5.869 -12.655 47.435 1.00 43.00 418 ASP A CA 1
ATOM 3041 C C . ASP A 1 418 ? 5.399 -14.054 47.884 1.00 43.00 418 ASP A C 1
ATOM 3043 O O . ASP A 1 418 ? 5.514 -14.419 49.055 1.00 43.00 418 ASP A O 1
ATOM 3047 N N . SER A 1 419 ? 5.100 -14.923 46.905 1.00 31.28 419 SER A N 1
ATOM 3048 C CA . SER A 1 419 ? 5.685 -16.275 46.906 1.00 31.28 419 SER A CA 1
ATOM 3049 C C . SER A 1 419 ? 5.719 -16.934 45.523 1.00 31.28 419 SER A C 1
ATOM 3051 O O . SER A 1 419 ? 4.750 -16.916 44.767 1.00 31.28 419 SER A O 1
ATOM 3053 N N . THR A 1 420 ? 6.861 -17.548 45.223 1.00 41.91 420 THR A N 1
ATOM 3054 C CA . THR A 1 420 ? 7.133 -18.427 44.083 1.00 41.91 420 THR A CA 1
ATOM 3055 C C . THR A 1 420 ? 7.032 -19.905 44.505 1.00 41.91 420 THR A C 1
ATOM 3057 O O . THR A 1 420 ? 7.275 -20.237 45.660 1.00 41.91 420 THR A O 1
ATOM 3060 N N . VAL A 1 421 ? 6.798 -20.780 43.511 1.00 35.78 421 VAL A N 1
ATOM 3061 C CA . VAL A 1 421 ? 6.980 -22.257 43.481 1.00 35.78 421 VAL A CA 1
ATOM 3062 C C . VAL A 1 421 ? 5.796 -23.148 43.923 1.00 35.78 421 VAL A C 1
ATOM 3064 O O . VAL A 1 421 ? 5.485 -23.239 45.102 1.00 35.78 421 VAL A O 1
ATOM 3067 N N . ALA A 1 422 ? 5.219 -23.902 42.966 1.00 31.11 422 ALA A N 1
ATOM 3068 C CA . ALA A 1 422 ? 5.145 -25.385 42.922 1.00 31.11 422 ALA A CA 1
ATOM 3069 C C . ALA A 1 422 ? 3.936 -25.916 42.110 1.00 31.11 422 ALA A C 1
ATOM 3071 O O . ALA A 1 422 ? 2.798 -25.500 42.301 1.00 31.11 422 ALA A O 1
ATOM 3072 N N . MET A 1 423 ? 4.202 -26.891 41.232 1.00 31.75 423 MET A N 1
ATOM 3073 C CA . MET A 1 423 ? 3.226 -27.750 40.544 1.00 31.75 423 MET A CA 1
ATOM 3074 C C . MET A 1 423 ? 2.391 -28.589 41.525 1.00 31.75 423 MET A C 1
ATOM 3076 O O . MET A 1 423 ? 2.982 -29.208 42.405 1.00 31.75 423 MET A O 1
ATOM 3080 N N . VAL A 1 424 ? 1.090 -28.771 41.254 1.00 30.33 424 VAL A N 1
ATOM 3081 C CA . VAL A 1 424 ? 0.345 -30.016 41.548 1.00 30.33 424 VAL A CA 1
ATOM 3082 C C . VAL A 1 424 ? -0.720 -30.244 40.467 1.00 30.33 424 VAL A C 1
ATOM 3084 O O . VAL A 1 424 ? -1.480 -29.348 40.111 1.00 30.33 424 VAL A O 1
ATOM 3087 N N . ALA A 1 425 ? -0.740 -31.468 39.944 1.00 30.27 425 ALA A N 1
ATOM 3088 C CA . ALA A 1 425 ? -1.721 -32.011 39.019 1.00 30.27 425 ALA A CA 1
ATOM 3089 C C . ALA A 1 425 ? -2.939 -32.627 39.745 1.00 30.27 425 ALA A C 1
ATOM 3091 O O . ALA A 1 425 ? -2.825 -33.059 40.886 1.00 30.27 425 ALA A O 1
ATOM 3092 N N . ALA A 1 426 ? -4.028 -32.789 38.982 1.00 29.64 426 ALA A N 1
ATOM 3093 C CA . ALA A 1 426 ? -5.117 -33.771 39.133 1.00 29.64 426 ALA A CA 1
ATOM 3094 C C . ALA A 1 426 ? -6.201 -33.581 40.224 1.00 29.64 426 ALA A C 1
ATOM 3096 O O . ALA A 1 426 ? -5.961 -33.780 41.407 1.00 29.64 426 ALA A O 1
ATOM 3097 N N . ALA A 1 427 ? -7.440 -33.348 39.760 1.00 31.38 427 ALA A N 1
ATOM 3098 C CA . ALA A 1 427 ? -8.711 -33.989 40.168 1.00 31.38 427 ALA A CA 1
ATOM 3099 C C . ALA A 1 427 ? -9.833 -33.359 39.303 1.00 31.38 427 ALA A C 1
ATOM 3101 O O . ALA A 1 427 ? -10.055 -32.159 39.368 1.00 31.38 427 ALA A O 1
ATOM 3102 N N . ALA A 1 428 ? -10.382 -34.004 38.271 1.00 29.41 428 ALA A N 1
ATOM 3103 C CA . ALA A 1 428 ? -11.393 -35.066 38.294 1.00 29.41 428 ALA A CA 1
ATOM 3104 C C . ALA A 1 428 ? -12.681 -34.716 39.076 1.00 29.41 428 ALA A C 1
ATOM 3106 O O . ALA A 1 428 ? -12.673 -34.677 40.301 1.00 29.41 428 ALA A O 1
ATOM 3107 N N . SER A 1 429 ? -13.790 -34.665 38.321 1.00 32.03 429 SER A N 1
ATOM 3108 C CA . SER A 1 429 ? -15.192 -34.933 38.712 1.00 32.03 429 SER A CA 1
ATOM 3109 C C . SER A 1 429 ? -16.124 -33.736 38.948 1.00 32.03 429 SER A C 1
ATOM 3111 O O . SER A 1 429 ? -16.174 -33.170 40.032 1.00 32.03 429 SER A O 1
ATOM 3113 N N . ALA A 1 430 ? -17.005 -33.497 37.969 1.00 34.44 430 ALA A N 1
ATOM 3114 C CA . ALA A 1 430 ? -18.418 -33.210 38.222 1.00 34.44 430 ALA A CA 1
ATOM 3115 C C . ALA A 1 430 ? -19.270 -33.755 37.055 1.00 34.44 430 ALA A C 1
ATOM 3117 O O . ALA A 1 430 ? -19.361 -33.163 35.984 1.00 34.44 430 ALA A O 1
ATOM 3118 N N . LEU A 1 431 ? -19.840 -34.942 37.281 1.00 34.28 431 LEU A N 1
ATOM 3119 C CA . LEU A 1 431 ? -20.987 -35.515 36.571 1.00 34.28 431 LEU A CA 1
ATOM 3120 C C . LEU A 1 431 ? -22.278 -34.881 37.112 1.00 34.28 431 LEU A C 1
ATOM 3122 O O . LEU A 1 431 ? -22.379 -34.774 38.330 1.00 34.28 431 LEU A O 1
ATOM 3126 N N . LEU A 1 432 ? -23.242 -34.553 36.235 1.00 36.97 432 LEU A N 1
ATOM 3127 C CA . LEU A 1 432 ? -24.719 -34.476 36.417 1.00 36.97 432 LEU A CA 1
ATOM 3128 C C . LEU A 1 432 ? -25.286 -33.554 35.314 1.00 36.97 432 LEU A C 1
ATOM 3130 O O . LEU A 1 432 ? -24.808 -32.437 35.182 1.00 36.97 432 LEU A O 1
ATOM 3134 N N . GLY A 1 433 ? -26.275 -33.864 34.474 1.00 33.53 433 GLY A N 1
ATOM 3135 C CA . GLY A 1 433 ? -27.143 -35.017 34.204 1.00 33.53 433 GLY A CA 1
ATOM 3136 C C . GLY A 1 433 ? -27.789 -34.755 32.821 1.00 33.53 433 GLY A C 1
ATOM 3137 O O . GLY A 1 433 ? -27.955 -33.610 32.418 1.00 33.53 433 GLY A O 1
ATOM 3138 N N . LEU A 1 434 ? -27.866 -35.737 31.926 1.00 35.50 434 LEU A N 1
ATOM 3139 C CA . LEU A 1 434 ? -29.015 -36.619 31.683 1.00 35.50 434 LEU A CA 1
ATOM 3140 C C . LEU A 1 434 ? -30.350 -35.912 31.345 1.00 35.50 434 LEU A C 1
ATOM 3142 O O . LEU A 1 434 ? -31.049 -35.436 32.230 1.00 35.50 434 LEU A O 1
ATOM 3146 N N . GLY A 1 435 ? -30.748 -36.032 30.070 1.00 32.47 435 GLY A N 1
ATOM 3147 C CA . GLY A 1 435 ? -32.146 -36.182 29.644 1.00 32.47 435 GLY A CA 1
ATOM 3148 C C . GLY A 1 435 ? -32.805 -34.957 29.003 1.00 32.47 435 GLY A C 1
ATOM 3149 O O . GLY A 1 435 ? -33.131 -34.002 29.688 1.00 32.47 435 GLY A O 1
ATOM 3150 N N . LEU A 1 436 ? -33.147 -35.029 27.711 1.00 39.75 436 LEU A N 1
ATOM 3151 C CA . LEU A 1 436 ? -34.457 -35.543 27.280 1.00 39.75 436 LEU A CA 1
ATOM 3152 C C . LEU A 1 436 ? -34.608 -35.397 25.753 1.00 39.75 436 LEU A C 1
ATOM 3154 O O . LEU A 1 436 ? -34.617 -34.298 25.208 1.00 39.75 436 LEU A O 1
ATOM 3158 N N . ALA A 1 437 ? -34.737 -36.529 25.065 1.00 44.56 437 ALA A N 1
ATOM 3159 C CA . ALA A 1 437 ? -35.134 -36.608 23.666 1.00 44.56 437 ALA A CA 1
ATOM 3160 C C . ALA A 1 437 ? -36.651 -36.834 23.570 1.00 44.56 437 ALA A C 1
ATOM 3162 O O . ALA A 1 437 ? -37.202 -37.673 24.282 1.00 44.56 437 ALA A O 1
ATOM 3163 N N . GLY A 1 438 ? -37.304 -36.150 22.631 1.00 40.47 438 GLY A N 1
ATOM 3164 C CA . GLY A 1 438 ? -38.670 -36.433 22.180 1.00 40.47 438 GLY A CA 1
ATOM 3165 C C . GLY A 1 438 ? -39.409 -35.150 21.814 1.00 40.47 438 GLY A C 1
ATOM 3166 O O . GLY A 1 438 ? -39.243 -34.137 22.469 1.00 40.47 438 GLY A O 1
ATOM 3167 N N . ARG A 1 439 ? -40.265 -35.084 20.800 1.00 50.16 439 ARG A N 1
ATOM 3168 C CA . ARG A 1 439 ? -40.700 -36.011 19.751 1.00 50.16 439 ARG A CA 1
ATOM 3169 C C . ARG A 1 439 ? -41.521 -35.132 18.798 1.00 50.16 439 ARG A C 1
ATOM 3171 O O . ARG A 1 439 ? -42.266 -34.272 19.256 1.00 50.16 439 ARG A O 1
ATOM 3178 N N . ARG A 1 440 ? -41.379 -35.358 17.493 1.00 43.84 440 ARG A N 1
ATOM 3179 C CA . ARG A 1 440 ? -42.116 -34.691 16.405 1.00 43.84 440 ARG A CA 1
ATOM 3180 C C . ARG A 1 440 ? -43.650 -34.718 16.610 1.00 43.84 440 ARG A C 1
ATOM 3182 O O . ARG A 1 440 ? -44.195 -35.780 16.905 1.00 43.84 440 ARG A O 1
ATOM 3189 N N . ARG A 1 441 ? -44.318 -33.592 16.334 1.00 51.91 441 ARG A N 1
ATOM 3190 C CA . ARG A 1 441 ? -45.678 -33.428 15.756 1.00 51.91 441 ARG A CA 1
ATOM 3191 C C . ARG A 1 441 ? -45.480 -32.376 14.645 1.00 51.91 441 ARG A C 1
ATOM 3193 O O . ARG A 1 441 ? -44.780 -31.412 14.921 1.00 51.91 441 ARG A O 1
ATOM 3200 N N . LYS A 1 442 ? -45.743 -32.573 13.348 1.00 49.22 442 LYS A N 1
ATOM 3201 C CA . LYS A 1 442 ? -46.939 -32.978 12.583 1.00 49.22 442 LYS A CA 1
ATOM 3202 C C . LYS A 1 442 ? -48.120 -32.018 12.760 1.00 49.22 442 LYS A C 1
ATOM 3204 O O . LYS A 1 442 ? -48.910 -32.273 13.655 1.00 49.22 442 LYS A O 1
ATOM 3209 N N . GLU A 1 443 ? -48.190 -31.016 11.881 1.00 51.72 443 GLU A N 1
ATOM 3210 C CA . GLU A 1 443 ? -49.375 -30.325 11.316 1.00 51.72 443 GLU A CA 1
ATOM 3211 C C . GLU A 1 443 ? -48.902 -29.875 9.906 1.00 51.72 443 GLU A C 1
ATOM 3213 O O . GLU A 1 443 ? -47.795 -29.346 9.794 1.00 51.72 443 GLU A O 1
ATOM 3218 N N . ASP A 1 444 ? -49.381 -30.489 8.818 1.00 55.72 444 ASP A N 1
ATOM 3219 C CA . ASP A 1 444 ? -50.580 -30.139 8.019 1.00 55.72 444 ASP A CA 1
ATOM 3220 C C . ASP A 1 444 ? -50.387 -28.770 7.323 1.00 55.72 444 ASP A C 1
ATOM 3222 O O . ASP A 1 444 ? -50.148 -27.764 7.974 1.00 55.72 444 ASP A O 1
ATOM 3226 N N . GLU A 1 445 ? -50.128 -28.751 6.010 1.00 55.28 445 GLU A N 1
ATOM 3227 C CA . GLU A 1 445 ? -51.119 -28.724 4.913 1.00 55.28 445 GLU A CA 1
ATOM 3228 C C . GLU A 1 445 ? -51.381 -27.269 4.478 1.00 55.28 445 GLU A C 1
ATOM 3230 O O . GLU A 1 445 ? -52.069 -26.543 5.177 1.00 55.28 445 GLU A O 1
ATOM 3235 N N . GLU A 1 446 ? -50.795 -26.837 3.350 1.00 58.22 446 GLU A N 1
ATOM 3236 C CA . GLU A 1 446 ? -51.429 -25.941 2.363 1.00 58.22 446 GLU A CA 1
ATOM 3237 C C . GLU A 1 446 ? -50.532 -25.734 1.119 1.00 58.22 446 GLU A C 1
ATOM 3239 O O . GLU A 1 446 ? -49.356 -25.392 1.243 1.00 58.22 446 GLU A O 1
ATOM 3244 N N . ALA A 1 447 ? -51.173 -25.913 -0.049 1.00 52.56 447 ALA A N 1
ATOM 3245 C CA . ALA A 1 447 ? -50.800 -25.596 -1.443 1.00 52.56 447 ALA A CA 1
ATOM 3246 C C . ALA A 1 447 ? -49.717 -26.428 -2.163 1.00 52.56 447 ALA A C 1
ATOM 3248 O O . ALA A 1 447 ? -48.503 -26.216 -1.945 1.00 52.56 447 ALA A O 1
#

Foldseek 3Di:
DVPDPDPVSVVVVVVVVVVVVVVVQQVVLVVLLVVLLVLLVVLLVVLLVVLVPPLQDAPVLSVVLSVQLVVLSVVLSVQSVPDDHSVSNVVSSVVSSVSSVPRDGDHDPLLVVLLVVLVVVLVVLLVVLVPDPPDDPVLSVVLNVQLVVLSVVLNVQSVVDSHSVSNVVSSVSSVVRNVCRPVPPPPPQLQVVFFQAAQEDEQQDDDDPCSQCVRGDDDPAKAWDDWADDHRNDAAKDWIWTWIAHNVRDIDIHTHIYGYDHDDDDDDDDDDDDDDDDDDPPQQDQPLLVVLLVVLVCCLVPPVVLDDPVLNVVSVVLSVVSVVLSPDRPRDNVNSVVSSVVSVVSCVVCVVSRDDDDDDDDDDDDDDDDDDDDDDDDDDDDDDDDDDDDDDDDDDDDDDDDDDDDDDDDDDDDDDDDDDDDDDDDDDDDDDDDDDDDDDDDDDDDD

Organism: Streptococcus mitis (NCBI:txid28037)

Secondary structure (DSSP, 8-state):
-TT-SSHHHHHHHHHHHHHHHHHHHHHHHHHHHHHHHHHHHHHHHHHHHHHHH-TTS-HHHHHHHHHHHHHHHHHHHHHHHH--SHHHHHHHHHHHHHHHHH--PPPP-HHHHHHHHHHHHHHHHHHHHHH-SSS-HHHHHHHHHHHHHHHHHHHHHHHH-SSHHHHHHHHHHHHHHHHHTTS------HHHHHB-SPEEEETTPPPPHHHHHTTB-PPTTPEEEEEEPPP-SSSEEEEEEEEEE-TTS-EEEEEEEEEEE-------------------------HHHHHHHHHHHHHHHHSGGGS-HHHHHHHHHHHHHHHHHHH-TT--HHHHHHHHHHHHHHHHHHHHHH---------------------------------------------------------------------------------------------

Sequence (447 aa):
IDAATDQAGVDTKEAEGKAEIAKVTSAAVEVGKSAAKAEIEKAAKAKEAAINANDKLSDAEKSAAKAQVAAEAKKAIEAIEKATTEADVEAAKEAGKAEIAKVAPETTDYKAKAKAEVEAELAKKLAELENATDLTEAEKAAAKAQVVNKAKEAIEAIQKAATEADVDQAIRNFIYRISAVIREQEEYDLSKLFVNGSVTVKQGESLTDKDVLSKLNLPSGVEIVKVEKPTTSALGTVMAKVTVKLADGSVEEINVPVEVIVSQNHGNEGNGANNGANNTEAKVNKAKLEGAIHQLDELLLKESAKLDAETAKEANVLSADAKKVFANADATQAEVDAMVKRIEDFMAKVAPLTDHANTANDQSAQTPAVVPANNQSAQTTVVAPATTQAAANASQTLSAQANARKAAKELPNTGTADSTVAMVAAAASALLGLGLAGRRRKEDEEA

pLDDT: mean 71.13, std 23.86, range [23.12, 98.81]

InterPro domains:
  IPR011439 Domain of unknown function DUF1542 [PF07564] (33-108)
  IPR011439 Domain of unknown function DUF1542 [PF07564] (111-181)
  IPR019931 LPXTG cell wall anchor motif [PF00746] (406-445)
  IPR019931 LPXTG cell wall anchor motif [PS50847] (411-447)
  IPR059115 Rib domain [PF08428] (198-260)

Radius of gyration: 44.8 Å; chains: 1; bounding box: 116×107×123 Å